Protein 7H6Z (pdb70)

B-factor: mean 25.73, std 10.42, range [8.89, 82.11]

GO terms:
  GO:0035617 stress granule disassembly (P, IDA)
  GO:0039690 positive stranded viral RNA replication (P, IDA)
  GO:0047407 ADP-ribosyl-[dinitrogen reductase] hydrolase activity (F, IDA)
  GO:0047407 ADP-ribosyl-[dinitrogen reductase] hydrolase activity (F, IMP)
  GO:0039523 symbiont-mediated suppression of host mRNA transcription via inhibition of RNA polymerase II activity (P, IDA)
  GO:0039562 symbiont-mediated suppression of host JAK-STAT cascade via inhibition of STAT activity (P, IDA)
  GO:0017111 ribonucleoside triphosphate phosphatase activity (F, IDA)
  GO:0008234 cysteine-type peptidase activity (F, IMP)
  GO:0017111 ribonucleoside triphosphate phosphatase activity (F, IMP)
  GO:0032574 5'-3' RNA helicase activity (F, IDA)
  GO:0051493 regulation of cytoskeleton organization (P, IDA)
  GO:0016887 ATP hydrolysis activity (F, EXP)
  GO:0017111 ribonucleoside triphosphate phosphatase activity (F, EXP)
  GO:0140818 mRNA 5'-triphosphate monophosphatase activity (F, EXP)

Nearest PDB structures (foldseek):
  7h6j-assembly2_B  TM=1.006E+00  e=1.481E-34  Chikungunya virus
  6w91-assembly2_B  TM=9.992E-01  e=1.764E-31  Chikungunya virus
  6r0g-assembly1_A  TM=9.835E-01  e=1.400E-26  Getah virus
  4gua-assembly3_C  TM=9.793E-01  e=3.120E-23  Sindbis virus
  5iq5-assembly1_A  TM=9.489E-01  e=9.359E-21  Mayaro virus (strain Brazil)

Secondary structure (DSSP, 8-state):
--SS--EEEEES-GGG--SS-EEEE--TT----STHHHHHHHH-GGGGTT----TT-EEEEEETTEEEEEE----TTTS-HHHHHHHHHHHHHHHHHHHHHHT-SEEEEE-TTSSTTSTTS--HHHHHHHHHHHHTT--SEEEEEE--HHHHHHHHHHHHHH-/--SS--EEEEES-GGG--SS-EEEE--TT----STHHHHHHHH-GGGGTT----TT-EEEEEETTEEEEEE----TTTS-HHHHHHHHHHHHHHHHHHHHHHT-SEEEEE-TTSSTTSTTS--HHHHHHHHHHHHTT--SEEEEEES-HHHHHHHHHHHHTT-/--SS--EEEEES-GGG--SS-EEEE--TT----STHHHHHHHH-GGGGTT----TT-EEEEEETTEEEEEE----TTTS-HHHHHHHHHHHHHHHHHHHHHHT-SEEEE--TTSSTTSTTS--HHHHHHHHHHHHTT--SEEEEEES-HHHHHHHHHHHHTT-/--EEEEES-GGG--SS-EEEE--TT----STHHHHHHHH-GGGGTT----TT-EEEEEETTEEEEEE----TTTS-HHHHHHHHHHHHHHHHHHHHHHT-SEEEEE-TTSSTTSTTS--HHHHHHHHHHHHTTS-SEEEEEES-HHHHHHHHHHHHTT-

Organism: Chikungunya virus (strain S27-African prototype) (NCBI:txid371094)

Structure (mmCIF, N/CA/C/O backbone):
data_7H6Z
#
_entry.id   7H6Z
#
_cell.length_a   87.467
_cell.length_b   87.467
_cell.length_c   85.681
_cell.angle_alpha   90.00
_cell.angle_beta   90.00
_cell.angle_gamma   120.00
#
_symmetry.space_group_name_H-M   'P 31'
#
loop_
_entity.id
_entity.type
_entity.pdbx_description
1 polymer 'Non-structural protein 3'
2 non-polymer 'DIMETHYL SULFOXIDE'
3 non-polymer 2-AMINO-2-HYDROXYMETHYL-PROPANE-1,3-DIOL
4 non-polymer 'CHLORIDE ION'
5 non-polymer {(1R,2R)-2-[(Z)-(3-methyl-1,2,4-thiadiazol-5(2H)-ylidene)amino]cyclopentyl}methanol
6 water water
#
loop_
_atom_site.group_PDB
_atom_site.id
_atom_site.type_symbol
_atom_site.label_atom_id
_atom_site.label_alt_id
_atom_site.label_comp_id
_atom_site.label_asym_id
_atom_site.label_entity_id
_atom_site.label_seq_id
_atom_site.pdbx_PDB_ins_code
_atom_site.Cartn_x
_atom_site.Cartn_y
_atom_site.Cartn_z
_atom_site.occupancy
_atom_site.B_iso_or_equiv
_atom_site.auth_seq_id
_atom_site.auth_comp_id
_atom_site.auth_asym_id
_atom_site.auth_atom_id
_atom_site.pdbx_PDB_model_num
ATOM 1 N N . GLY A 1 1 ? 5.003 8.735 -13.276 1.00 32.48 -2 GLY A N 1
ATOM 2 C CA . GLY A 1 1 ? 5.941 7.713 -12.694 1.00 33.40 -2 GLY A CA 1
ATOM 3 C C . GLY A 1 1 ? 7.392 8.112 -12.908 1.00 32.69 -2 GLY A C 1
ATOM 4 O O . GLY A 1 1 ? 7.649 8.899 -13.829 1.00 33.21 -2 GLY A O 1
ATOM 5 N N . ALA A 1 2 ? 8.329 7.540 -12.153 1.00 29.17 -1 ALA A N 1
ATOM 6 C CA . ALA A 1 2 ? 9.770 7.728 -12.392 1.00 25.81 -1 ALA A CA 1
ATOM 7 C C . ALA A 1 2 ? 10.204 7.012 -13.666 1.00 29.68 -1 ALA A C 1
ATOM 8 O O . ALA A 1 2 ? 9.582 5.975 -13.998 1.00 30.86 -1 ALA A O 1
ATOM 10 N N . MET A 1 3 ? 11.214 7.495 -14.402 1.00 29.88 0 MET A N 1
ATOM 11 C CA . MET A 1 3 ? 11.590 6.813 -15.682 1.00 31.47 0 MET A CA 1
ATOM 12 C C . MET A 1 3 ? 12.154 5.395 -15.427 1.00 26.80 0 MET A C 1
ATOM 13 O O . MET A 1 3 ? 11.940 4.446 -16.269 1.00 24.09 0 MET A O 1
ATOM 18 N N . ALA A 1 4 ? 12.838 5.197 -14.312 1.00 21.99 1 ALA A N 1
ATOM 19 C CA . ALA A 1 4 ? 13.429 3.890 -13.949 1.00 21.28 1 ALA A CA 1
ATOM 20 C C . ALA A 1 4 ? 13.295 3.738 -12.441 1.00 21.06 1 ALA A C 1
ATOM 21 O O . ALA A 1 4 ? 14.230 4.040 -11.679 1.00 21.22 1 ALA A O 1
ATOM 23 N N . PRO A 1 5 ? 12.067 3.417 -11.976 1.00 19.53 2 PRO A N 1
ATOM 24 C CA . PRO A 1 5 ? 11.797 3.461 -10.534 1.00 20.24 2 PRO A CA 1
ATOM 25 C C . PRO A 1 5 ? 12.876 2.741 -9.710 1.00 22.46 2 PRO A C 1
ATOM 26 O O . PRO A 1 5 ? 13.223 1.580 -10.038 1.00 23.66 2 PRO A O 1
ATOM 30 N N . SER A 1 6 ? 13.372 3.367 -8.645 1.00 21.43 3 SER A N 1
ATOM 31 C CA . SER A 1 6 ? 14.520 2.896 -7.848 1.00 20.55 3 SER A CA 1
ATOM 32 C C . SER A 1 6 ? 14.174 2.914 -6.354 1.00 18.54 3 SER A C 1
ATOM 33 O O . SER A 1 6 ? 13.196 3.596 -5.930 1.00 18.12 3 SER A O 1
ATOM 36 N N . TYR A 1 7 ? 14.976 2.214 -5.575 1.00 18.85 4 TYR A N 1
ATOM 37 C CA . TYR A 1 7 ? 15.114 2.354 -4.116 1.00 18.02 4 TYR A CA 1
ATOM 38 C C . TYR A 1 7 ? 16.481 2.911 -3.783 1.00 19.28 4 TYR A C 1
ATOM 39 O O . TYR A 1 7 ? 17.510 2.447 -4.322 1.00 18.69 4 TYR A O 1
ATOM 48 N N . ARG A 1 8 ? 16.548 3.830 -2.843 1.00 17.63 5 ARG A N 1
ATOM 49 C CA . ARG A 1 8 ? 17.797 4.358 -2.294 1.00 17.02 5 ARG A CA 1
ATOM 50 C C . ARG A 1 8 ? 17.631 4.499 -0.797 1.00 18.69 5 ARG A C 1
ATOM 51 O O . ARG A 1 8 ? 16.484 4.548 -0.333 1.00 17.38 5 ARG A O 1
ATOM 59 N N . VAL A 1 9 ? 18.739 4.640 -0.091 1.00 17.58 6 VAL A N 1
ATOM 60 C CA . VAL A 1 9 ? 18.744 4.863 1.365 1.00 16.81 6 VAL A CA 1
ATOM 61 C C . VAL A 1 9 ? 19.678 6.019 1.680 1.00 17.19 6 VAL A C 1
ATOM 62 O O . VAL A 1 9 ? 20.785 6.100 1.093 1.00 19.42 6 VAL A O 1
ATOM 66 N N . LYS A 1 10 ? 19.249 6.923 2.559 1.00 17.63 7 LYS A N 1
ATOM 67 C CA . LYS A 1 10 ? 20.094 8.017 3.081 1.00 17.24 7 LYS A CA 1
ATOM 68 C C . LYS A 1 10 ? 20.049 8.043 4.603 1.00 17.79 7 LYS A C 1
ATOM 69 O O . LYS A 1 10 ? 18.967 7.771 5.192 1.00 18.11 7 LYS A O 1
ATOM 75 N N . ARG A 1 11 ? 21.149 8.404 5.233 1.00 17.41 8 ARG A N 1
ATOM 76 C CA . ARG A 1 11 ? 21.272 8.539 6.686 1.00 18.34 8 ARG A CA 1
ATOM 77 C C . ARG A 1 11 ? 21.281 10.032 6.997 1.00 19.77 8 ARG A C 1
ATOM 78 O O . ARG A 1 11 ? 22.314 10.715 6.990 1.00 19.81 8 ARG A O 1
ATOM 86 N N . MET A 1 12 ? 20.109 10.534 7.328 1.00 18.10 9 MET A N 1
ATOM 87 C CA . MET A 1 12 ? 19.895 11.967 7.642 1.00 18.06 9 MET A CA 1
ATOM 88 C C . MET A 1 12 ? 18.449 12.142 8.123 1.00 16.39 9 MET A C 1
ATOM 89 O O . MET A 1 12 ? 17.627 11.194 7.955 1.00 17.23 9 MET A O 1
ATOM 94 N N . ASP A 1 13 ? 18.156 13.341 8.589 1.00 17.45 10 ASP A N 1
ATOM 95 C CA . ASP A 1 13 ? 16.797 13.756 9.009 1.00 17.62 10 ASP A CA 1
ATOM 96 C C . ASP A 1 13 ? 15.873 13.819 7.787 1.00 17.67 10 ASP A C 1
ATOM 97 O O . ASP A 1 13 ? 16.128 14.619 6.860 1.00 18.04 10 ASP A O 1
ATOM 102 N N . ILE A 1 14 ? 14.773 13.074 7.821 1.00 17.34 11 ILE A N 1
ATOM 103 C CA . ILE A 1 14 ? 13.728 13.017 6.749 1.00 17.02 11 ILE A CA 1
ATOM 104 C C . ILE A 1 14 ? 13.085 14.397 6.559 1.00 17.29 11 ILE A C 1
ATOM 105 O O . ILE A 1 14 ? 12.582 14.648 5.488 1.00 17.75 11 ILE A O 1
ATOM 110 N N . ALA A 1 15 ? 13.134 15.306 7.538 1.00 16.79 12 ALA A N 1
ATOM 111 C CA . ALA A 1 15 ? 12.649 16.698 7.374 1.00 18.09 12 ALA A CA 1
ATOM 112 C C . ALA A 1 15 ? 13.476 17.468 6.347 1.00 18.21 12 ALA A C 1
ATOM 113 O O . ALA A 1 15 ? 13.033 18.553 5.901 1.00 20.33 12 ALA A O 1
ATOM 115 N N . LYS A 1 16 ? 14.657 16.991 5.944 1.00 18.11 13 LYS A N 1
ATOM 116 C CA . LYS A 1 16 ? 15.536 17.603 4.918 1.00 18.29 13 LYS A CA 1
ATOM 117 C C . LYS A 1 16 ? 15.433 16.829 3.583 1.00 16.92 13 LYS A C 1
ATOM 118 O O . LYS A 1 16 ? 16.303 17.008 2.695 1.00 18.65 13 LYS A O 1
ATOM 124 N N . ASN A 1 17 ? 14.411 16.005 3.376 1.00 15.51 14 ASN A N 1
ATOM 125 C CA . ASN A 1 17 ? 14.328 15.147 2.173 1.00 15.48 14 ASN A CA 1
ATOM 126 C C . ASN A 1 17 ? 14.236 15.972 0.874 1.00 14.73 14 ASN A C 1
ATOM 127 O O . ASN A 1 17 ? 13.742 17.132 0.882 1.00 16.03 14 ASN A O 1
ATOM 132 N N . ASP A 1 18 ? 14.621 15.355 -0.236 1.00 14.74 15 ASP A N 1
ATOM 133 C CA . ASP A 1 18 ? 14.579 15.926 -1.601 1.00 15.01 15 ASP A CA 1
ATOM 134 C C . ASP A 1 18 ? 13.554 15.205 -2.470 1.00 16.10 15 ASP A C 1
ATOM 135 O O . ASP A 1 18 ? 13.739 15.129 -3.720 1.00 18.37 15 ASP A O 1
ATOM 140 N N . GLU A 1 19 ? 12.449 14.742 -1.880 1.00 14.96 16 GLU A N 1
ATOM 141 C CA . GLU A 1 19 ? 11.389 13.997 -2.584 1.00 14.70 16 GLU A CA 1
ATOM 142 C C . GLU A 1 19 ? 10.082 14.808 -2.667 1.00 14.57 16 GLU A C 1
ATOM 143 O O . GLU A 1 19 ? 9.953 15.863 -2.007 1.00 15.25 16 GLU A O 1
ATOM 149 N N . GLU A 1 20 ? 9.133 14.321 -3.450 1.00 14.69 17 GLU A N 1
ATOM 150 C CA . GLU A 1 20 ? 7.877 15.091 -3.716 1.00 15.25 17 GLU A CA 1
ATOM 151 C C . GLU A 1 20 ? 6.849 14.961 -2.599 1.00 15.97 17 GLU A C 1
ATOM 152 O O . GLU A 1 20 ? 5.847 15.696 -2.619 1.00 16.51 17 GLU A O 1
ATOM 158 N N . CYS A 1 21 ? 7.034 14.019 -1.675 1.00 15.26 18 CYS A N 1
ATOM 159 C CA . CYS A 1 21 ? 6.169 13.880 -0.496 1.00 14.30 18 CYS A CA 1
ATOM 160 C C . CYS A 1 21 ? 6.927 13.088 0.575 1.00 13.34 18 CYS A C 1
ATOM 161 O O . CYS A 1 21 ? 7.971 12.495 0.277 1.00 13.79 18 CYS A O 1
ATOM 164 N N . VAL A 1 22 ? 6.392 13.127 1.768 1.00 13.26 19 VAL A N 1
ATOM 165 C CA . VAL A 1 22 ? 6.988 12.462 2.956 1.00 13.69 19 VAL A CA 1
ATOM 166 C C . VAL A 1 22 ? 5.975 11.566 3.626 1.00 14.44 19 VAL A C 1
ATOM 167 O O . VAL A 1 22 ? 4.808 11.894 3.705 1.00 14.45 19 VAL A O 1
ATOM 171 N N . VAL A 1 23 ? 6.449 10.462 4.193 1.00 14.54 20 VAL A N 1
ATOM 172 C CA . VAL A 1 23 ? 5.675 9.569 5.082 1.00 14.32 20 VAL A CA 1
ATOM 173 C C . VAL A 1 23 ? 6.132 9.848 6.502 1.00 14.17 20 VAL A C 1
ATOM 174 O O . VAL A 1 23 ? 7.341 9.771 6.824 1.00 14.93 20 VAL A O 1
ATOM 178 N N . ASN A 1 24 ? 5.179 10.219 7.335 1.00 13.92 21 ASN A N 1
ATOM 179 C CA . ASN A 1 24 ? 5.428 10.389 8.773 1.00 13.77 21 ASN A CA 1
ATOM 180 C C . ASN A 1 24 ? 5.193 9.071 9.489 1.00 14.40 21 ASN A C 1
ATOM 181 O O . ASN A 1 24 ? 4.218 8.380 9.201 1.00 15.03 21 ASN A O 1
ATOM 186 N N . ALA A 1 25 ? 6.074 8.701 10.388 1.00 14.23 22 ALA A N 1
ATOM 187 C CA . ALA A 1 25 ? 5.859 7.589 11.327 1.00 14.31 22 ALA A CA 1
ATOM 188 C C . ALA A 1 25 ? 4.987 8.108 12.478 1.00 13.68 22 ALA A C 1
ATOM 189 O O . ALA A 1 25 ? 5.558 8.550 13.521 1.00 16.13 22 ALA A O 1
ATOM 191 N N . ALA A 1 26 ? 3.698 8.210 12.252 1.00 14.20 23 ALA A N 1
ATOM 192 C CA . ALA A 1 26 ? 2.730 8.935 13.080 1.00 14.61 23 ALA A CA 1
ATOM 193 C C . ALA A 1 26 ? 2.253 8.073 14.252 1.00 15.43 23 ALA A C 1
ATOM 194 O O . ALA A 1 26 ? 2.333 6.819 14.264 1.00 14.90 23 ALA A O 1
ATOM 196 N N . ASN A 1 27 ? 1.682 8.791 15.225 1.00 15.94 24 ASN A N 1
ATOM 197 C CA . ASN A 1 27 ? 0.880 8.126 16.262 1.00 16.12 24 ASN A CA 1
ATOM 198 C C . ASN A 1 27 ? -0.577 8.188 15.876 1.00 16.65 24 ASN A C 1
ATOM 199 O O . ASN A 1 27 ? -0.980 9.025 15.025 1.00 16.62 24 ASN A O 1
ATOM 204 N N . PRO A 1 28 ? -1.459 7.351 16.453 1.00 16.00 25 PRO A N 1
ATOM 205 C CA . PRO A 1 28 ? -2.867 7.362 16.024 1.00 15.83 25 PRO A CA 1
ATOM 206 C C . PRO A 1 28 ? -3.668 8.644 16.342 1.00 15.32 25 PRO A C 1
ATOM 207 O O . PRO A 1 28 ? -4.729 8.824 15.798 1.00 18.14 25 PRO A O 1
ATOM 211 N N . ARG A 1 29 ? -3.127 9.488 17.216 1.00 17.73 26 ARG A N 1
ATOM 212 C CA . ARG A 1 29 ? -3.861 10.670 17.750 1.00 18.15 26 ARG A CA 1
ATOM 213 C C . ARG A 1 29 ? -3.479 11.957 17.052 1.00 19.03 26 ARG A C 1
ATOM 214 O O . ARG A 1 29 ? -4.057 12.988 17.382 1.00 20.33 26 ARG A O 1
ATOM 222 N N . GLY A 1 30 ? -2.555 11.925 16.087 1.00 18.55 27 GLY A N 1
ATOM 223 C CA . GLY A 1 30 ? -2.113 13.153 15.429 1.00 17.73 27 GLY A CA 1
ATOM 224 C C . GLY A 1 30 ? -1.387 14.069 16.364 1.00 18.10 27 GLY A C 1
ATOM 225 O O . GLY A 1 30 ? -1.406 15.283 16.118 1.00 19.27 27 GLY A O 1
ATOM 226 N N . LEU A 1 31 ? -0.718 13.537 17.395 1.00 17.96 28 LEU A N 1
ATOM 227 C CA . LEU A 1 31 ? 0.104 14.341 18.342 1.00 18.95 28 LEU A CA 1
ATOM 228 C C . LEU A 1 31 ? 1.510 14.534 17.819 1.00 18.40 28 LEU A C 1
ATOM 229 O O . LEU A 1 31 ? 1.994 13.739 16.995 1.00 17.28 28 LEU A O 1
ATOM 234 N N . PRO A 1 32 ? 2.219 15.603 18.247 1.00 19.19 29 PRO A N 1
ATOM 235 C CA . PRO A 1 32 ? 3.617 15.827 17.838 1.00 21.04 29 PRO A CA 1
ATOM 236 C C . PRO A 1 32 ? 4.555 14.657 18.055 1.00 23.42 29 PRO A C 1
ATOM 237 O O . PRO A 1 32 ? 5.445 14.494 17.224 1.00 27.96 29 PRO A O 1
ATOM 241 N N . GLY A 1 33 ? 4.421 13.887 19.126 1.00 25.05 30 GLY A N 1
ATOM 242 C CA . GLY A 1 33 ? 5.214 12.644 19.226 1.00 27.97 30 GLY A CA 1
ATOM 243 C C . GLY A 1 33 ? 6.692 12.848 19.502 1.00 28.74 30 GLY A C 1
ATOM 244 O O . GLY A 1 33 ? 7.061 13.931 20.003 1.00 30.76 30 GLY A O 1
ATOM 245 N N . ASP A 1 34 ? 7.491 11.841 19.128 0.63 30.46 31 ASP A N 1
ATOM 246 C CA . ASP A 1 34 ? 8.956 11.708 19.345 0.63 34.46 31 ASP A CA 1
ATOM 247 C C . ASP A 1 34 ? 9.628 11.326 18.020 0.63 30.70 31 ASP A C 1
ATOM 248 O O . ASP A 1 34 ? 8.907 10.909 17.084 0.63 29.88 31 ASP A O 1
ATOM 253 N N . GLY A 1 35 ? 10.956 11.430 17.931 1.00 29.63 32 GLY A N 1
ATOM 254 C CA . GLY A 1 35 ? 11.719 10.903 16.775 1.00 28.45 32 GLY A CA 1
ATOM 255 C C . GLY A 1 35 ? 11.271 11.489 15.438 1.00 25.21 32 GLY A C 1
ATOM 256 O O . GLY A 1 35 ? 11.128 12.705 15.383 1.00 27.86 32 GLY A O 1
ATOM 257 N N . VAL A 1 36 ? 11.098 10.666 14.400 1.00 24.21 33 VAL A N 1
ATOM 258 C CA . VAL A 1 36 ? 10.651 11.136 13.050 1.00 22.07 33 VAL A CA 1
ATOM 259 C C . VAL A 1 36 ? 9.410 12.031 13.220 1.00 20.92 33 VAL A C 1
ATOM 260 O O . VAL A 1 36 ? 9.351 13.124 12.591 1.00 19.89 33 VAL A O 1
ATOM 264 N N . CYS A 1 37 ? 8.415 11.633 14.004 1.00 18.92 34 CYS A N 1
ATOM 265 C CA . CYS A 1 37 ? 7.139 12.378 14.155 1.00 19.63 34 CYS A CA 1
ATOM 266 C C . CYS A 1 37 ? 7.384 13.819 14.640 1.00 21.79 34 CYS A C 1
ATOM 267 O O . CYS A 1 37 ? 6.751 14.738 14.135 1.00 20.05 34 CYS A O 1
ATOM 270 N N . LYS A 1 38 ? 8.285 13.968 15.620 0.63 23.04 35 LYS A N 1
ATOM 271 C CA . LYS A 1 38 ? 8.759 15.263 16.192 0.63 24.97 35 LYS A CA 1
ATOM 272 C C . LYS A 1 38 ? 9.337 16.148 15.078 0.63 21.87 35 LYS A C 1
ATOM 273 O O . LYS A 1 38 ? 8.957 17.349 14.981 0.63 21.62 35 LYS A O 1
ATOM 279 N N . ALA A 1 39 ? 10.201 15.556 14.256 1.00 20.43 36 ALA A N 1
ATOM 280 C CA . ALA A 1 39 ? 10.934 16.281 13.181 1.00 22.22 36 ALA A CA 1
ATOM 281 C C . ALA A 1 39 ? 9.903 16.766 12.154 1.00 18.75 36 ALA A C 1
ATOM 282 O O . ALA A 1 39 ? 9.962 17.904 11.597 1.00 18.98 36 ALA A O 1
ATOM 284 N N . VAL A 1 40 ? 8.930 15.909 11.851 1.00 19.06 37 VAL A N 1
ATOM 285 C CA . VAL A 1 40 ? 7.880 16.181 10.844 1.00 18.26 37 VAL A CA 1
ATOM 286 C C . VAL A 1 40 ? 6.976 17.281 11.402 1.00 17.79 37 VAL A C 1
ATOM 287 O O . VAL A 1 40 ? 6.597 18.159 10.672 1.00 17.01 37 VAL A O 1
ATOM 291 N N . TYR A 1 41 ? 6.675 17.260 12.707 1.00 18.42 38 TYR A N 1
ATOM 292 C CA . TYR A 1 41 ? 5.800 18.290 13.306 1.00 18.02 38 TYR A CA 1
ATOM 293 C C . TYR A 1 41 ? 6.515 19.656 13.241 1.00 18.62 38 TYR A C 1
ATOM 294 O O . TYR A 1 41 ? 5.813 20.641 12.963 1.00 22.20 38 TYR A O 1
ATOM 303 N N . LYS A 1 42 ? 7.821 19.687 13.483 1.00 18.66 39 LYS A N 1
ATOM 304 C CA . LYS A 1 42 ? 8.544 20.992 13.448 1.00 21.25 39 LYS A CA 1
ATOM 305 C C . LYS A 1 42 ? 8.564 21.544 12.008 1.00 20.89 39 LYS A C 1
ATOM 306 O O . LYS A 1 42 ? 8.458 22.794 11.779 1.00 22.74 39 LYS A O 1
ATOM 312 N N . LYS A 1 43 ? 8.712 20.670 11.016 1.00 17.37 40 LYS A N 1
ATOM 313 C CA . LYS A 1 43 ? 8.884 21.090 9.611 1.00 17.85 40 LYS A CA 1
ATOM 314 C C . LYS A 1 43 ? 7.553 21.377 8.915 1.00 17.58 40 LYS A C 1
ATOM 315 O O . LYS A 1 43 ? 7.485 22.338 8.119 1.00 17.45 40 LYS A O 1
ATOM 321 N N . TRP A 1 44 ? 6.518 20.612 9.192 1.00 17.32 41 TRP A N 1
ATOM 322 C CA . TRP A 1 44 ? 5.213 20.662 8.508 1.00 16.58 41 TRP A CA 1
ATOM 323 C C . TRP A 1 44 ? 4.077 20.689 9.530 1.00 17.12 41 TRP A C 1
ATOM 324 O O . TRP A 1 44 ? 3.160 19.844 9.477 1.00 16.61 41 TRP A O 1
ATOM 335 N N . PRO A 1 45 ? 4.063 21.596 10.529 1.00 17.36 42 PRO A N 1
ATOM 336 C CA . PRO A 1 45 ? 3.028 21.515 11.561 1.00 17.92 42 PRO A CA 1
ATOM 337 C C . PRO A 1 45 ? 1.591 21.629 11.052 1.00 17.01 42 PRO A C 1
ATOM 338 O O . PRO A 1 45 ? 0.695 21.001 11.610 1.00 18.44 42 PRO A O 1
ATOM 342 N N . GLU A 1 46 ? 1.372 22.342 9.954 1.00 18.44 43 GLU A N 1
ATOM 343 C CA . GLU A 1 46 ? 0.037 22.505 9.335 1.00 18.88 43 GLU A CA 1
ATOM 344 C C . GLU A 1 46 ? -0.542 21.143 8.913 1.00 18.74 43 GLU A C 1
ATOM 345 O O . GLU A 1 46 ? -1.758 20.989 8.777 1.00 20.01 43 GLU A O 1
ATOM 351 N N . SER A 1 47 ? 0.323 20.165 8.632 1.00 18.07 44 SER A N 1
ATOM 352 C CA . SER A 1 47 ? -0.136 18.835 8.186 1.00 16.55 44 SER A CA 1
ATOM 353 C C . SER A 1 47 ? -0.729 18.010 9.331 1.00 16.21 44 SER A C 1
ATOM 354 O O . SER A 1 47 ? -1.280 16.929 9.015 1.00 15.99 44 SER A O 1
ATOM 357 N N . PHE A 1 48 ? -0.734 18.529 10.558 1.00 16.32 45 PHE A N 1
ATOM 358 C CA . PHE A 1 48 ? -1.306 17.767 11.697 1.00 17.27 45 PHE A CA 1
ATOM 359 C C . PHE A 1 48 ? -2.757 18.194 11.962 1.00 19.85 45 PHE A C 1
ATOM 360 O O . PHE A 1 48 ? -3.377 17.622 12.889 1.00 23.92 45 PHE A O 1
ATOM 368 N N . LYS A 1 49 ? -3.323 19.030 11.125 1.00 20.94 46 LYS A N 1
ATOM 369 C CA . LYS A 1 49 ? -4.794 19.290 11.219 1.00 20.32 46 LYS A CA 1
ATOM 370 C C . LYS A 1 49 ? -5.602 18.063 10.841 1.00 20.41 46 LYS A C 1
ATOM 371 O O . LYS A 1 49 ? -5.568 17.661 9.678 1.00 20.83 46 LYS A O 1
ATOM 377 N N . ASN A 1 50 ? -6.335 17.456 11.781 1.00 21.81 47 ASN A N 1
ATOM 378 C CA . ASN A 1 50 ? -7.185 16.268 11.496 1.00 21.98 47 ASN A CA 1
ATOM 379 C C . ASN A 1 50 ? -6.367 15.120 10.870 1.00 19.30 47 ASN A C 1
ATOM 380 O O . ASN A 1 50 ? -6.832 14.463 9.936 1.00 22.02 47 ASN A O 1
ATOM 385 N N . SER A 1 51 ? -5.172 14.905 11.416 1.00 19.27 48 SER A N 1
ATOM 386 C CA . SER A 1 51 ? -4.306 13.783 10.975 1.00 17.22 48 SER A CA 1
ATOM 387 C C . SER A 1 51 ? -4.518 12.497 11.793 1.00 16.79 48 SER A C 1
ATOM 388 O O . SER A 1 51 ? -3.960 11.435 11.396 1.00 17.92 48 SER A O 1
ATOM 391 N N . ALA A 1 52 ? -5.248 12.502 12.888 1.00 17.13 49 ALA A N 1
ATOM 392 C CA . ALA A 1 52 ? -5.508 11.255 13.651 1.00 16.22 49 ALA A CA 1
ATOM 393 C C . ALA A 1 52 ? -6.128 10.192 12.759 1.00 17.91 49 ALA A C 1
ATOM 394 O O . ALA A 1 52 ? -6.992 10.522 11.943 1.00 19.73 49 ALA A O 1
ATOM 396 N N . THR A 1 53 ? -5.664 8.946 12.883 1.00 16.28 50 THR A N 1
ATOM 397 C CA . THR A 1 53 ? -6.107 7.800 12.056 1.00 17.30 50 THR A CA 1
ATOM 398 C C . THR A 1 53 ? -5.746 6.529 12.821 1.00 17.20 50 THR A C 1
ATOM 399 O O . THR A 1 53 ? -4.790 6.507 13.576 1.00 17.51 50 THR A O 1
ATOM 403 N N . PRO A 1 54 ? -6.457 5.435 12.617 1.00 16.92 51 PRO A N 1
ATOM 404 C CA . PRO A 1 54 ? -6.180 4.223 13.387 1.00 16.83 51 PRO A CA 1
ATOM 405 C C . PRO A 1 54 ? -4.889 3.522 13.002 1.00 17.63 51 PRO A C 1
ATOM 406 O O . PRO A 1 54 ? -4.275 3.711 11.899 1.00 16.26 51 PRO A O 1
ATOM 410 N N . VAL A 1 55 ? -4.493 2.594 13.854 1.00 16.53 52 VAL A N 1
ATOM 411 C CA . VAL A 1 55 ? -3.324 1.736 13.567 1.00 15.71 52 VAL A CA 1
ATOM 412 C C . VAL A 1 55 ? -3.582 1.003 12.275 1.00 16.00 52 VAL A C 1
ATOM 413 O O . VAL A 1 55 ? -4.710 0.531 12.025 1.00 16.96 52 VAL A O 1
ATOM 417 N N . GLY A 1 56 ? -2.529 0.869 11.446 1.00 14.68 53 GLY A N 1
ATOM 418 C CA . GLY A 1 56 ? -2.596 0.067 10.203 1.00 16.29 53 GLY A CA 1
ATOM 419 C C . GLY A 1 56 ? -3.116 0.881 9.033 1.00 16.99 53 GLY A C 1
ATOM 420 O O . GLY A 1 56 ? -3.442 0.263 7.993 1.00 17.34 53 GLY A O 1
ATOM 421 N N . THR A 1 57 ? -3.329 2.166 9.199 1.00 15.33 54 THR A N 1
ATOM 422 C CA . THR A 1 57 ? -3.830 3.104 8.179 1.00 16.26 54 THR A CA 1
ATOM 423 C C . THR A 1 57 ? -2.878 4.246 7.908 1.00 15.31 54 THR A C 1
ATOM 424 O O . THR A 1 57 ? -1.900 4.474 8.642 1.00 15.78 54 THR A O 1
ATOM 428 N N . ALA A 1 58 ? -3.145 4.943 6.796 1.00 15.52 55 ALA A N 1
ATOM 429 C CA . ALA A 1 58 ? -2.429 6.157 6.429 1.00 16.06 55 ALA A CA 1
ATOM 430 C C . ALA A 1 58 ? -3.425 7.242 6.057 1.00 17.94 55 ALA A C 1
ATOM 431 O O . ALA A 1 58 ? -4.483 6.939 5.412 1.00 21.02 55 ALA A O 1
ATOM 433 N N . LYS A 1 59 ? -3.138 8.437 6.462 1.00 15.89 56 LYS A N 1
ATOM 434 C CA . LYS A 1 59 ? -3.990 9.621 6.176 1.00 17.17 56 LYS A CA 1
ATOM 435 C C . LYS A 1 59 ? -3.103 10.756 5.685 1.00 15.74 56 LYS A C 1
ATOM 436 O O . LYS A 1 59 ? -2.164 11.155 6.383 1.00 16.41 56 LYS A O 1
ATOM 442 N N . THR A 1 60 ? -3.371 11.287 4.483 1.00 16.25 57 THR A N 1
ATOM 443 C CA . THR A 1 60 ? -2.580 12.368 3.881 1.00 15.75 57 THR A CA 1
ATOM 444 C C . THR A 1 60 ? -3.207 13.727 4.219 1.00 16.59 57 THR A C 1
ATOM 445 O O . THR A 1 60 ? -4.437 13.890 4.059 1.00 17.62 57 THR A O 1
ATOM 449 N N . VAL A 1 61 ? -2.383 14.631 4.676 1.00 15.08 58 VAL A N 1
ATOM 450 C CA . VAL A 1 61 ? -2.738 16.060 4.873 1.00 16.61 58 VAL A CA 1
ATOM 451 C C . VAL A 1 61 ? -1.689 16.919 4.201 1.00 16.61 58 VAL A C 1
ATOM 452 O O . VAL A 1 61 ? -0.497 16.736 4.370 1.00 16.16 58 VAL A O 1
ATOM 456 N N A MET A 1 62 ? -2.140 17.882 3.395 0.25 16.97 59 MET A N 1
ATOM 457 N N B MET A 1 62 ? -2.160 17.908 3.453 0.25 16.66 59 MET A N 1
ATOM 458 C CA A MET A 1 62 ? -1.267 18.804 2.624 0.25 17.80 59 MET A CA 1
ATOM 459 C CA B MET A 1 62 ? -1.292 18.858 2.730 0.25 16.99 59 MET A CA 1
ATOM 460 C C A MET A 1 62 ? -0.727 19.908 3.540 0.25 17.45 59 MET A C 1
ATOM 461 C C B MET A 1 62 ? -0.662 19.845 3.717 0.25 16.91 59 MET A C 1
ATOM 462 O O A MET A 1 62 ? -1.564 20.517 4.261 0.25 18.96 59 MET A O 1
ATOM 463 O O B MET A 1 62 ? -1.310 20.269 4.716 0.25 17.27 59 MET A O 1
ATOM 472 N N . CYS A 1 63 ? 0.575 20.215 3.452 1.00 16.58 60 CYS A N 1
ATOM 473 C CA . CYS A 1 63 ? 1.209 21.405 4.040 1.00 16.74 60 CYS A CA 1
ATOM 474 C C . CYS A 1 63 ? 1.522 22.305 2.861 1.00 17.25 60 CYS A C 1
ATOM 475 O O . CYS A 1 63 ? 2.479 22.002 2.106 1.00 16.65 60 CYS A O 1
ATOM 478 N N . GLY A 1 64 ? 0.701 23.330 2.618 1.00 19.08 61 GLY A N 1
ATOM 479 C CA . GLY A 1 64 ? 0.774 24.004 1.315 1.00 19.32 61 GLY A CA 1
ATOM 480 C C . GLY A 1 64 ? 0.346 23.092 0.235 1.00 17.03 61 GLY A C 1
ATOM 481 O O . GLY A 1 64 ? -0.817 22.578 0.260 1.00 20.16 61 GLY A O 1
ATOM 482 N N . THR A 1 65 ? 1.208 22.741 -0.726 1.00 16.40 62 THR A N 1
ATOM 483 C CA . THR A 1 65 ? 0.958 21.729 -1.752 1.00 16.39 62 THR A CA 1
ATOM 484 C C . THR A 1 65 ? 1.812 20.464 -1.494 1.00 17.24 62 THR A C 1
ATOM 485 O O . THR A 1 65 ? 1.776 19.582 -2.339 1.00 18.95 62 THR A O 1
ATOM 489 N N . TYR A 1 66 ? 2.548 20.454 -0.402 1.00 16.04 63 TYR A N 1
ATOM 490 C CA . TYR A 1 66 ? 3.490 19.322 -0.110 1.00 14.12 63 TYR A CA 1
ATOM 491 C C . TYR A 1 66 ? 2.767 18.255 0.721 1.00 14.06 63 TYR A C 1
ATOM 492 O O . TYR A 1 66 ? 2.300 18.557 1.853 1.00 13.96 63 TYR A O 1
ATOM 501 N N . PRO A 1 67 ? 2.552 17.027 0.183 1.00 13.29 64 PRO A N 1
ATOM 502 C CA . PRO A 1 67 ? 1.784 16.001 0.913 1.00 13.65 64 PRO A CA 1
ATOM 503 C C . PRO A 1 67 ? 2.566 15.288 2.025 1.00 13.50 64 PRO A C 1
ATOM 504 O O . PRO A 1 67 ? 3.732 14.914 1.829 1.00 13.87 64 PRO A O 1
ATOM 508 N N . VAL A 1 68 ? 1.958 15.254 3.205 1.00 13.63 65 VAL A N 1
ATOM 509 C CA . VAL A 1 68 ? 2.474 14.506 4.370 1.00 14.05 65 VAL A CA 1
ATOM 510 C C . VAL A 1 68 ? 1.549 13.320 4.575 1.00 13.49 65 VAL A C 1
ATOM 511 O O . VAL A 1 68 ? 0.354 13.487 4.910 1.00 14.16 65 VAL A O 1
ATOM 515 N N . ILE A 1 69 ? 2.047 12.097 4.395 1.00 14.22 66 ILE A N 1
ATOM 516 C CA . ILE A 1 69 ? 1.272 10.853 4.501 1.00 13.45 66 ILE A CA 1
ATOM 517 C C . ILE A 1 69 ? 1.528 10.334 5.932 1.00 13.09 66 ILE A C 1
ATOM 518 O O . ILE A 1 69 ? 2.627 9.850 6.204 1.00 14.22 66 ILE A O 1
ATOM 523 N N . HIS A 1 70 ? 0.563 10.488 6.811 1.00 13.15 67 HIS A N 1
ATOM 524 C CA . HIS A 1 70 ? 0.697 10.024 8.211 1.00 13.28 67 HIS A CA 1
ATOM 525 C C . HIS A 1 70 ? 0.397 8.548 8.291 1.00 13.58 67 HIS A C 1
ATOM 526 O O . HIS A 1 70 ? -0.794 8.173 8.154 1.00 15.13 67 HIS A O 1
ATOM 533 N N . ALA A 1 71 ? 1.399 7.680 8.457 1.00 12.86 68 ALA A N 1
ATOM 534 C CA . ALA A 1 71 ? 1.268 6.212 8.484 1.00 13.30 68 ALA A CA 1
ATOM 535 C C . ALA A 1 71 ? 1.464 5.707 9.916 1.00 13.37 68 ALA A C 1
ATOM 536 O O . ALA A 1 71 ? 2.486 6.030 10.526 1.00 14.58 68 ALA A O 1
ATOM 538 N N . VAL A 1 72 ? 0.445 5.025 10.414 1.00 15.05 69 VAL A N 1
ATOM 539 C CA . VAL A 1 72 ? 0.444 4.599 11.840 1.00 13.05 69 VAL A CA 1
ATOM 540 C C . VAL A 1 72 ? 0.788 3.117 11.977 1.00 14.49 69 VAL A C 1
ATOM 541 O O . VAL A 1 72 ? -0.042 2.232 11.702 1.00 15.68 69 VAL A O 1
ATOM 545 N N . GLY A 1 73 ? 2.044 2.842 12.278 1.00 16.18 70 GLY A N 1
ATOM 546 C CA . GLY A 1 73 ? 2.489 1.489 12.570 1.00 17.79 70 GLY A CA 1
ATOM 547 C C . GLY A 1 73 ? 2.096 1.090 13.986 1.00 18.69 70 GLY A C 1
ATOM 548 O O . GLY A 1 73 ? 1.804 1.943 14.828 1.00 20.05 70 GLY A O 1
ATOM 549 N N . PRO A 1 74 ? 1.983 -0.206 14.241 1.00 16.91 71 PRO A N 1
ATOM 550 C CA . PRO A 1 74 ? 1.677 -0.708 15.586 1.00 18.38 71 PRO A CA 1
ATOM 551 C C . PRO A 1 74 ? 2.825 -0.487 16.572 1.00 20.05 71 PRO A C 1
ATOM 552 O O . PRO A 1 74 ? 4.027 -0.636 16.254 1.00 19.02 71 PRO A O 1
ATOM 556 N N . ASN A 1 75 ? 2.423 -0.290 17.836 1.00 19.11 72 ASN A N 1
ATOM 557 C CA . ASN A 1 75 ? 3.396 -0.281 18.960 1.00 19.34 72 ASN A CA 1
ATOM 558 C C . ASN A 1 75 ? 3.527 -1.718 19.461 1.00 19.61 72 ASN A C 1
ATOM 559 O O . ASN A 1 75 ? 2.551 -2.258 20.021 1.00 19.96 72 ASN A O 1
ATOM 564 N N . PHE A 1 76 ? 4.635 -2.379 19.196 1.00 18.71 73 PHE A N 1
ATOM 565 C CA . PHE A 1 76 ? 4.859 -3.806 19.567 1.00 20.87 73 PHE A CA 1
ATOM 566 C C . PHE A 1 76 ? 4.876 -3.999 21.100 1.00 22.96 73 PHE A C 1
ATOM 567 O O . PHE A 1 76 ? 4.900 -5.155 21.479 1.00 26.45 73 PHE A O 1
ATOM 575 N N . SER A 1 77 ? 4.880 -2.938 21.871 1.00 22.27 74 SER A N 1
ATOM 576 C CA . SER A 1 77 ? 4.661 -3.084 23.345 1.00 23.55 74 SER A CA 1
ATOM 577 C C . SER A 1 77 ? 3.244 -3.586 23.618 1.00 26.91 74 SER A C 1
ATOM 578 O O . SER A 1 77 ? 3.022 -4.293 24.633 1.00 26.16 74 SER A O 1
ATOM 581 N N . ASN A 1 78 ? 2.279 -3.239 22.777 1.00 23.04 75 ASN A N 1
ATOM 582 C CA . ASN A 1 78 ? 0.833 -3.480 23.032 1.00 21.91 75 ASN A CA 1
ATOM 583 C C . ASN A 1 78 ? 0.238 -4.597 22.212 1.00 24.39 75 ASN A C 1
ATOM 584 O O . ASN A 1 78 ? -0.717 -5.229 22.650 1.00 26.58 75 ASN A O 1
ATOM 589 N N . TYR A 1 79 ? 0.770 -4.811 21.006 0.50 23.23 76 TYR A N 1
ATOM 590 C CA . TYR A 1 79 ? 0.314 -5.838 20.042 0.50 22.19 76 TYR A CA 1
ATOM 591 C C . TYR A 1 79 ? 1.105 -7.127 20.289 0.50 23.19 76 TYR A C 1
ATOM 592 O O . TYR A 1 79 ? 2.291 -7.036 20.661 0.50 24.97 76 TYR A O 1
ATOM 601 N N . THR A 1 80 ? 0.476 -8.276 20.045 1.00 24.62 77 THR A N 1
ATOM 602 C CA . THR A 1 80 ? 1.194 -9.565 19.935 1.00 24.35 77 THR A CA 1
ATOM 603 C C . THR A 1 80 ? 2.086 -9.517 18.684 1.00 27.34 77 THR A C 1
ATOM 604 O O . THR A 1 80 ? 1.783 -8.704 17.737 1.00 23.96 77 THR A O 1
ATOM 608 N N . GLU A 1 81 ? 3.131 -10.334 18.595 1.00 25.45 78 GLU A N 1
ATOM 609 C CA . GLU A 1 81 ? 3.979 -10.391 17.354 1.00 22.60 78 GLU A CA 1
ATOM 610 C C . GLU A 1 81 ? 3.118 -10.633 16.124 1.00 24.84 78 GLU A C 1
ATOM 611 O O . GLU A 1 81 ? 3.294 -9.966 15.071 1.00 24.43 78 GLU A O 1
ATOM 617 N N . SER A 1 82 ? 2.150 -11.519 16.193 1.00 23.57 79 SER A N 1
ATOM 618 C CA . SER A 1 82 ? 1.282 -11.891 15.074 1.00 24.56 79 SER A CA 1
ATOM 619 C C . SER A 1 82 ? 0.449 -10.674 14.655 1.00 23.46 79 SER A C 1
ATOM 620 O O . SER A 1 82 ? 0.429 -10.360 13.483 1.00 24.42 79 SER A O 1
ATOM 623 N N . GLU A 1 83 ? -0.280 -10.064 15.583 1.00 22.46 80 GLU A N 1
ATOM 624 C CA . GLU A 1 83 ? -1.219 -8.996 15.228 1.00 23.23 80 GLU A CA 1
ATOM 625 C C . GLU A 1 83 ? -0.403 -7.759 14.821 1.00 23.15 80 GLU A C 1
ATOM 626 O O . GLU A 1 83 ? -0.795 -7.065 13.868 1.00 20.65 80 GLU A O 1
ATOM 632 N N . GLY A 1 84 ? 0.714 -7.505 15.478 1.00 20.22 81 GLY A N 1
ATOM 633 C CA . GLY A 1 84 ? 1.572 -6.362 15.104 1.00 20.52 81 GLY A CA 1
ATOM 634 C C . GLY A 1 84 ? 2.110 -6.552 13.706 1.00 21.39 81 GLY A C 1
ATOM 635 O O . GLY A 1 84 ? 2.135 -5.570 12.893 1.00 19.27 81 GLY A O 1
ATOM 636 N N . ASP A 1 85 ? 2.573 -7.746 13.380 1.00 19.16 82 ASP A N 1
ATOM 637 C CA . ASP A 1 85 ? 3.092 -7.981 12.014 1.00 19.10 82 ASP A CA 1
ATOM 638 C C . ASP A 1 85 ? 1.994 -7.677 10.997 1.00 21.21 82 ASP A C 1
ATOM 639 O O . ASP A 1 85 ? 2.315 -7.030 9.954 1.00 19.75 82 ASP A O 1
ATOM 644 N N . ARG A 1 86 ? 0.721 -8.061 11.209 1.00 19.83 83 ARG A N 1
ATOM 645 C CA . ARG A 1 86 ? -0.376 -7.816 10.269 1.00 21.07 83 ARG A CA 1
ATOM 646 C C . ARG A 1 86 ? -0.601 -6.308 10.128 1.00 18.65 83 ARG A C 1
ATOM 647 O O . ARG A 1 86 ? -0.787 -5.825 9.011 1.00 18.02 83 ARG A O 1
ATOM 655 N N . GLU A 1 87 ? -0.600 -5.582 11.230 1.00 18.44 84 GLU A N 1
ATOM 656 C CA . GLU A 1 87 ? -0.898 -4.129 11.198 1.00 17.54 84 GLU A CA 1
ATOM 657 C C . GLU A 1 87 ? 0.253 -3.393 10.529 1.00 17.89 84 GLU A C 1
ATOM 658 O O . GLU A 1 87 ? 0.013 -2.372 9.853 1.00 17.11 84 GLU A O 1
ATOM 664 N N . LEU A 1 88 ? 1.488 -3.846 10.679 1.00 17.06 85 LEU A N 1
ATOM 665 C CA . LEU A 1 88 ? 2.671 -3.153 10.104 1.00 16.13 85 LEU A CA 1
ATOM 666 C C . LEU A 1 88 ? 2.639 -3.349 8.576 1.00 16.18 85 LEU A C 1
ATOM 667 O O . LEU A 1 88 ? 2.786 -2.340 7.828 1.00 16.54 85 LEU A O 1
ATOM 672 N N . ALA A 1 89 ? 2.313 -4.544 8.113 1.00 16.48 86 ALA A N 1
ATOM 673 C CA . ALA A 1 89 ? 2.120 -4.803 6.673 1.00 17.02 86 ALA A CA 1
ATOM 674 C C . ALA A 1 89 ? 1.015 -3.914 6.129 1.00 16.46 86 ALA A C 1
ATOM 675 O O . ALA A 1 89 ? 1.157 -3.318 5.023 1.00 17.16 86 ALA A O 1
ATOM 677 N N . ALA A 1 90 ? -0.120 -3.806 6.844 1.00 16.64 87 ALA A N 1
ATOM 678 C CA . ALA A 1 90 ? -1.290 -3.031 6.407 1.00 16.77 87 ALA A CA 1
ATOM 679 C C . ALA A 1 90 ? -0.924 -1.529 6.297 1.00 15.15 87 ALA A C 1
ATOM 680 O O . ALA A 1 90 ? -1.326 -0.892 5.310 1.00 15.99 87 ALA A O 1
ATOM 682 N N . ALA A 1 91 ? -0.185 -0.966 7.264 1.00 14.76 88 ALA A N 1
ATOM 683 C CA . ALA A 1 91 ? 0.161 0.472 7.192 1.00 15.55 88 ALA A CA 1
ATOM 684 C C . ALA A 1 91 ? 0.907 0.700 5.877 1.00 13.85 88 ALA A C 1
ATOM 685 O O . ALA A 1 91 ? 0.655 1.726 5.204 1.00 15.22 88 ALA A O 1
ATOM 687 N N . TYR A 1 92 ? 1.885 -0.146 5.537 1.00 14.59 89 TYR A N 1
ATOM 688 C CA . TYR A 1 92 ? 2.659 0.085 4.295 1.00 13.93 89 TYR A CA 1
ATOM 689 C C . TYR A 1 92 ? 1.775 -0.077 3.062 1.00 14.01 89 TYR A C 1
ATOM 690 O O . TYR A 1 92 ? 1.938 0.715 2.073 1.00 13.87 89 TYR A O 1
ATOM 699 N N . ARG A 1 93 ? 0.821 -1.023 3.052 1.00 15.16 90 ARG A N 1
ATOM 700 C CA . ARG A 1 93 ? -0.129 -1.135 1.906 1.00 15.40 90 ARG A CA 1
ATOM 701 C C . ARG A 1 93 ? -0.902 0.177 1.736 1.00 16.08 90 ARG A C 1
ATOM 702 O O . ARG A 1 93 ? -1.140 0.618 0.621 1.00 16.95 90 ARG A O 1
ATOM 710 N N . GLU A 1 94 ? -1.366 0.808 2.819 1.00 15.05 91 GLU A N 1
ATOM 711 C CA . GLU A 1 94 ? -2.098 2.085 2.737 1.00 16.55 91 GLU A CA 1
ATOM 712 C C . GLU A 1 94 ? -1.152 3.182 2.268 1.00 15.18 91 GLU A C 1
ATOM 713 O O . GLU A 1 94 ? -1.598 4.076 1.484 1.00 15.18 91 GLU A O 1
ATOM 719 N N . VAL A 1 95 ? 0.143 3.204 2.623 1.00 14.00 92 VAL A N 1
ATOM 720 C CA . VAL A 1 95 ? 1.097 4.179 2.072 1.00 14.76 92 VAL A CA 1
ATOM 721 C C . VAL A 1 95 ? 1.150 4.018 0.553 1.00 15.74 92 VAL A C 1
ATOM 722 O O . VAL A 1 95 ? 1.118 5.049 -0.153 1.00 14.96 92 VAL A O 1
ATOM 726 N N . ALA A 1 96 ? 1.251 2.800 0.055 1.00 14.67 93 ALA A N 1
ATOM 727 C CA . ALA A 1 96 ? 1.377 2.614 -1.409 1.00 15.77 93 ALA A CA 1
ATOM 728 C C . ALA A 1 96 ? 0.130 3.137 -2.124 1.00 15.97 93 ALA A C 1
ATOM 729 O O . ALA A 1 96 ? 0.286 3.789 -3.190 1.00 15.65 93 ALA A O 1
ATOM 731 N N . LYS A 1 97 ? -1.052 2.970 -1.555 1.00 15.08 94 LYS A N 1
ATOM 732 C CA . LYS A 1 97 ? -2.326 3.511 -2.107 1.00 16.19 94 LYS A CA 1
ATOM 733 C C . LYS A 1 97 ? -2.236 5.036 -2.185 1.00 15.66 94 LYS A C 1
ATOM 734 O O . LYS A 1 97 ? -2.527 5.635 -3.228 1.00 16.89 94 LYS A O 1
ATOM 740 N N . GLU A 1 98 ? -1.807 5.693 -1.103 1.00 14.65 95 GLU A N 1
ATOM 741 C CA . GLU A 1 98 ? -1.735 7.164 -1.089 1.00 15.52 95 GLU A CA 1
ATOM 742 C C . GLU A 1 98 ? -0.699 7.666 -2.078 1.00 14.59 95 GLU A C 1
ATOM 743 O O . GLU A 1 98 ? -0.969 8.648 -2.747 1.00 15.82 95 GLU A O 1
ATOM 749 N N . VAL A 1 99 ? 0.503 7.092 -2.098 1.00 15.28 96 VAL A N 1
ATOM 750 C CA . VAL A 1 99 ? 1.567 7.493 -3.042 1.00 15.31 96 VAL A CA 1
ATOM 751 C C . VAL A 1 99 ? 0.990 7.400 -4.474 1.00 14.71 96 VAL A C 1
ATOM 752 O O . VAL A 1 99 ? 1.190 8.366 -5.273 1.00 15.77 96 VAL A O 1
ATOM 756 N N . THR A 1 100 ? 0.287 6.313 -4.778 1.00 15.06 97 THR A N 1
ATOM 757 C CA . THR A 1 100 ? -0.304 6.158 -6.141 1.00 16.98 97 THR A CA 1
ATOM 758 C C . THR A 1 100 ? -1.348 7.226 -6.413 1.00 15.75 97 THR A C 1
ATOM 759 O O . THR A 1 100 ? -1.295 7.928 -7.478 1.00 18.02 97 THR A O 1
ATOM 763 N N . ARG A 1 101 ? -2.255 7.450 -5.487 1.00 15.65 98 ARG A N 1
ATOM 764 C CA . ARG A 1 101 ? -3.346 8.445 -5.624 1.00 17.14 98 ARG A CA 1
ATOM 765 C C . ARG A 1 101 ? -2.797 9.844 -5.860 1.00 16.34 98 ARG A C 1
ATOM 766 O O . ARG A 1 101 ? -3.386 10.609 -6.656 1.00 19.23 98 ARG A O 1
ATOM 774 N N . LEU A 1 102 ? -1.711 10.225 -5.191 1.00 15.90 99 LEU A N 1
ATOM 775 C CA . LEU A 1 102 ? -1.142 11.566 -5.252 1.00 16.91 99 LEU A CA 1
ATOM 776 C C . LEU A 1 102 ? -0.434 11.828 -6.587 1.00 17.32 99 LEU A C 1
ATOM 777 O O . LEU A 1 102 ? -0.244 12.995 -6.946 1.00 20.50 99 LEU A O 1
ATOM 782 N N . GLY A 1 103 ? -0.033 10.796 -7.294 1.00 17.43 100 GLY A N 1
ATOM 783 C CA . GLY A 1 103 ? 0.643 10.957 -8.598 1.00 16.77 100 GLY A CA 1
ATOM 784 C C . GLY A 1 103 ? 2.059 11.441 -8.498 1.00 19.91 100 GLY A C 1
ATOM 785 O O . GLY A 1 103 ? 2.634 11.825 -9.526 1.00 22.20 100 GLY A O 1
ATOM 786 N N . VAL A 1 104 ? 2.667 11.347 -7.314 1.00 17.92 101 VAL A N 1
ATOM 787 C CA . VAL A 1 104 ? 4.059 11.800 -7.120 1.00 17.99 101 VAL A CA 1
ATOM 788 C C . VAL A 1 104 ? 5.043 10.890 -7.872 1.00 17.64 101 VAL A C 1
ATOM 789 O O . VAL A 1 104 ? 4.760 9.661 -8.037 1.00 19.37 101 VAL A O 1
ATOM 793 N N . ASN A 1 105 ? 6.183 11.427 -8.211 1.00 16.97 102 ASN A N 1
ATOM 794 C CA . ASN A 1 105 ? 7.255 10.637 -8.845 1.00 17.87 102 ASN A CA 1
ATOM 795 C C . ASN A 1 105 ? 8.295 10.184 -7.819 1.00 17.28 102 ASN A C 1
ATOM 796 O O . ASN A 1 105 ? 9.187 9.390 -8.166 1.00 17.07 102 ASN A O 1
ATOM 801 N N . SER A 1 106 ? 8.204 10.614 -6.567 1.00 16.69 103 SER A N 1
ATOM 802 C CA . SER A 1 106 ? 9.203 10.250 -5.513 1.00 16.78 103 SER A CA 1
ATOM 803 C C . SER A 1 106 ? 8.549 10.397 -4.134 1.00 15.59 103 SER A C 1
ATOM 804 O O . SER A 1 106 ? 7.626 11.198 -3.990 1.00 15.74 103 SER A O 1
ATOM 807 N N . VAL A 1 107 ? 9.018 9.601 -3.171 1.00 14.02 104 VAL A N 1
ATOM 808 C CA . VAL A 1 107 ? 8.501 9.626 -1.769 1.00 14.21 104 VAL A CA 1
ATOM 809 C C . VAL A 1 107 ? 9.670 9.348 -0.821 1.00 14.10 104 VAL A C 1
ATOM 810 O O . VAL A 1 107 ? 10.501 8.449 -1.082 1.00 14.69 104 VAL A O 1
ATOM 814 N N . ALA A 1 108 ? 9.740 10.081 0.289 1.00 13.98 105 ALA A N 1
ATOM 815 C CA . ALA A 1 108 ? 10.661 9.854 1.424 1.00 13.88 105 ALA A CA 1
ATOM 816 C C . ALA A 1 108 ? 9.929 9.033 2.486 1.00 13.34 105 ALA A C 1
ATOM 817 O O . ALA A 1 108 ? 8.832 9.412 2.887 1.00 13.80 105 ALA A O 1
ATOM 819 N N A ILE A 1 109 ? 10.524 7.947 2.960 0.25 13.63 106 ILE A N 1
ATOM 820 N N B ILE A 1 109 ? 10.483 7.883 2.882 0.25 13.36 106 ILE A N 1
ATOM 821 C CA A ILE A 1 109 ? 9.828 7.000 3.871 0.25 14.72 106 ILE A CA 1
ATOM 822 C CA B ILE A 1 109 ? 9.845 6.891 3.802 0.25 13.97 106 ILE A CA 1
ATOM 823 C C A ILE A 1 109 ? 10.777 6.466 4.931 0.25 14.86 106 ILE A C 1
ATOM 824 C C B ILE A 1 109 ? 10.813 6.558 4.940 0.25 14.45 106 ILE A C 1
ATOM 825 O O A ILE A 1 109 ? 11.859 5.952 4.607 0.25 14.01 106 ILE A O 1
ATOM 826 O O B ILE A 1 109 ? 12.004 6.339 4.697 0.25 13.68 106 ILE A O 1
ATOM 835 N N . PRO A 1 110 ? 10.344 6.509 6.210 1.00 14.80 107 PRO A N 1
ATOM 836 C CA . PRO A 1 110 ? 11.095 5.941 7.309 1.00 14.79 107 PRO A CA 1
ATOM 837 C C . PRO A 1 110 ? 10.680 4.492 7.511 1.00 15.22 107 PRO A C 1
ATOM 838 O O . PRO A 1 110 ? 9.661 4.022 6.942 1.00 16.35 107 PRO A O 1
ATOM 842 N N . LEU A 1 111 ? 11.429 3.709 8.316 1.00 15.61 108 LEU A N 1
ATOM 843 C CA . LEU A 1 111 ? 11.042 2.308 8.627 1.00 16.29 108 LEU A CA 1
ATOM 844 C C . LEU A 1 111 ? 10.075 2.330 9.807 1.00 16.21 108 LEU A C 1
ATOM 845 O O . LEU A 1 111 ? 10.509 2.589 10.956 1.00 17.30 108 LEU A O 1
ATOM 850 N N . LEU A 1 112 ? 8.809 2.097 9.530 1.00 15.76 109 LEU A N 1
ATOM 851 C CA . LEU A 1 112 ? 7.743 2.106 10.557 1.00 14.94 109 LEU A CA 1
ATOM 852 C C . LEU A 1 112 ? 8.032 1.054 11.638 1.00 15.16 109 LEU A C 1
ATOM 853 O O . LEU A 1 112 ? 8.551 -0.051 11.346 1.00 16.44 109 LEU A O 1
ATOM 858 N N . SER A 1 113 ? 7.642 1.416 12.889 1.00 15.02 110 SER A N 1
ATOM 859 C CA . SER A 1 113 ? 7.696 0.511 14.075 1.00 16.18 110 SER A CA 1
ATOM 860 C C . SER A 1 113 ? 9.138 0.044 14.380 1.00 17.32 110 SER A C 1
ATOM 861 O O . SER A 1 113 ? 9.245 -1.001 15.050 1.00 18.70 110 SER A O 1
ATOM 864 N N . THR A 1 114 ? 10.182 0.783 14.020 1.00 17.86 111 THR A N 1
ATOM 865 C CA . THR A 1 114 ? 11.587 0.391 14.331 1.00 18.10 111 THR A CA 1
ATOM 866 C C . THR A 1 114 ? 12.188 1.165 15.499 1.00 20.61 111 THR A C 1
ATOM 867 O O . THR A 1 114 ? 13.307 0.792 15.901 1.00 21.52 111 THR A O 1
ATOM 871 N N . GLY A 1 115 ? 11.545 2.228 15.971 1.00 20.38 112 GLY A N 1
ATOM 872 C CA . GLY A 1 115 ? 12.063 3.080 17.068 1.00 21.43 112 GLY A CA 1
ATOM 873 C C . GLY A 1 115 ? 11.304 2.792 18.360 1.00 20.23 112 GLY A C 1
ATOM 874 O O . GLY A 1 115 ? 11.260 1.619 18.791 1.00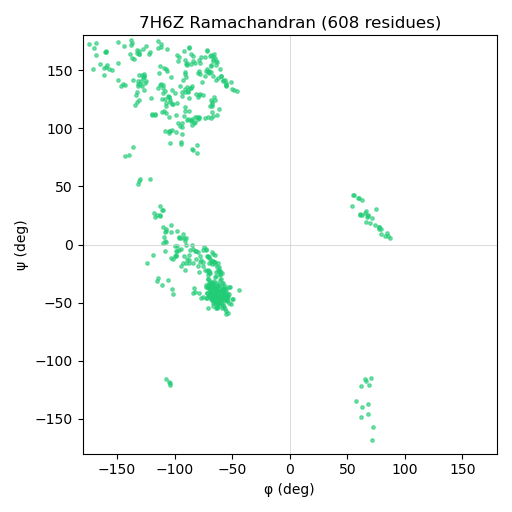 22.09 112 GLY A O 1
ATOM 875 N N . VAL A 1 116 ? 10.618 3.802 18.899 1.00 22.74 113 VAL A N 1
ATOM 876 C CA . VAL A 1 116 ? 9.933 3.610 20.216 1.00 24.61 113 VAL A CA 1
ATOM 877 C C . VAL A 1 116 ? 8.706 2.689 20.109 1.00 24.38 113 VAL A C 1
ATOM 878 O O . VAL A 1 116 ? 8.199 2.237 21.145 1.00 25.66 113 VAL A O 1
ATOM 882 N N . TYR A 1 117 ? 8.240 2.312 18.918 1.00 19.89 114 TYR A N 1
ATOM 883 C CA . TYR A 1 117 ? 7.173 1.318 18.726 1.00 18.56 114 TYR A CA 1
ATOM 884 C C . TYR A 1 117 ? 7.704 -0.106 18.483 1.00 17.72 114 TYR A C 1
ATOM 885 O O . TYR A 1 117 ? 6.924 -1.012 18.222 1.00 18.97 114 TYR A O 1
ATOM 894 N N . SER A 1 118 ? 9.023 -0.330 18.588 1.00 19.90 115 SER A N 1
ATOM 895 C CA . SER A 1 118 ? 9.634 -1.649 18.265 1.00 20.44 115 SER A CA 1
ATOM 896 C C . SER A 1 118 ? 9.477 -2.698 19.394 1.00 22.96 115 SER A C 1
ATOM 897 O O . SER A 1 118 ? 9.758 -3.877 19.134 1.00 21.84 115 SER A O 1
ATOM 900 N N . GLY A 1 119 ? 8.953 -2.289 20.549 1.00 24.40 116 GLY A N 1
ATOM 901 C CA . GLY A 1 119 ? 8.906 -3.160 21.742 1.00 26.58 116 GLY A CA 1
ATOM 902 C C . GLY A 1 119 ? 10.287 -3.705 22.098 1.00 27.51 116 GLY A C 1
ATOM 903 O O . GLY A 1 119 ? 10.331 -4.842 22.623 1.00 28.05 116 GLY A O 1
ATOM 904 N N . GLY A 1 120 ? 11.337 -2.917 21.840 1.00 27.46 117 GLY A N 1
ATOM 905 C CA . GLY A 1 120 ? 12.727 -3.193 22.240 1.00 28.64 117 GLY A CA 1
ATOM 906 C C . GLY A 1 120 ? 13.415 -4.228 21.359 1.00 29.32 117 GLY A C 1
ATOM 907 O O . GLY A 1 120 ? 14.514 -4.696 21.750 1.00 34.44 117 GLY A O 1
ATOM 908 N N . LYS A 1 121 ? 12.874 -4.556 20.175 1.00 26.25 118 LYS A N 1
ATOM 909 C CA . LYS A 1 121 ? 13.431 -5.554 19.238 1.00 24.55 118 LYS A CA 1
ATOM 910 C C . LYS A 1 121 ? 13.905 -4.867 17.958 1.00 23.48 118 LYS A C 1
ATOM 911 O O . LYS A 1 121 ? 13.481 -3.762 17.669 1.00 24.46 118 LYS A O 1
ATOM 917 N N . ASP A 1 122 ? 14.965 -5.432 17.381 1.00 23.74 119 ASP A N 1
ATOM 918 C CA . ASP A 1 122 ? 15.490 -5.058 16.052 1.00 23.22 119 ASP A CA 1
ATOM 919 C C . ASP A 1 122 ? 14.505 -5.547 15.007 1.00 21.43 119 ASP A C 1
ATOM 920 O O . ASP A 1 122 ? 14.351 -6.722 14.765 1.00 23.23 119 ASP A O 1
ATOM 925 N N . ARG A 1 123 ? 13.798 -4.594 14.346 1.00 20.32 120 ARG A N 1
ATOM 926 C CA . ARG A 1 123 ? 12.800 -4.929 13.308 1.00 19.72 120 ARG A CA 1
ATOM 927 C C . ARG A 1 123 ? 13.205 -4.347 11.945 1.00 18.73 120 ARG A C 1
ATOM 928 O O . ARG A 1 123 ? 12.299 -4.194 11.091 1.00 19.23 120 ARG A O 1
ATOM 936 N N . LEU A 1 124 ? 14.500 -4.148 11.688 1.00 20.16 121 LEU A N 1
ATOM 937 C CA . LEU A 1 124 ? 14.931 -3.594 10.373 1.00 19.84 121 LEU A CA 1
ATOM 938 C C . LEU A 1 124 ? 14.371 -4.486 9.283 1.00 20.84 121 LEU A C 1
ATOM 939 O O . LEU A 1 124 ? 13.693 -3.990 8.339 1.00 19.26 121 LEU A O 1
ATOM 944 N N . THR A 1 125 ? 14.717 -5.769 9.269 1.00 19.64 122 THR A N 1
ATOM 945 C CA . THR A 1 125 ? 14.368 -6.660 8.167 1.00 18.80 122 THR A CA 1
ATOM 946 C C . THR A 1 125 ? 12.844 -6.785 8.042 1.00 17.73 122 THR A C 1
ATOM 947 O O . THR A 1 125 ? 12.266 -6.789 6.936 1.00 18.25 122 THR A O 1
ATOM 951 N N . GLN A 1 126 ? 12.136 -6.935 9.162 1.00 17.55 123 GLN A N 1
ATOM 952 C CA . GLN A 1 126 ? 10.649 -7.126 9.163 1.00 17.66 123 GLN A CA 1
ATOM 953 C C . GLN A 1 126 ? 10.006 -5.882 8.510 1.00 16.61 123 GLN A C 1
ATOM 954 O O . GLN A 1 126 ? 9.130 -6.029 7.636 1.00 17.88 123 GLN A O 1
ATOM 960 N N . SER A 1 127 ? 10.412 -4.727 8.988 1.00 17.60 124 SER A N 1
ATOM 961 C CA . SER A 1 127 ? 9.792 -3.462 8.526 1.00 17.24 124 SER A CA 1
ATOM 962 C C . SER A 1 127 ? 10.180 -3.214 7.062 1.00 15.94 124 SER A C 1
ATOM 963 O O . SER A 1 127 ? 9.235 -2.875 6.231 1.00 16.50 124 SER A O 1
ATOM 966 N N . LEU A 1 128 ? 11.470 -3.372 6.708 1.00 16.61 125 LEU A N 1
ATOM 967 C CA . LEU A 1 128 ? 11.915 -3.150 5.304 1.00 16.52 125 LEU A CA 1
ATOM 968 C C . LEU A 1 128 ? 11.207 -4.116 4.351 1.00 16.21 125 LEU A C 1
ATOM 969 O O . LEU A 1 128 ? 10.841 -3.714 3.247 1.00 17.46 125 LEU A O 1
ATOM 974 N N . ASN A 1 129 ? 11.058 -5.407 4.695 1.00 16.36 126 ASN A N 1
ATOM 975 C CA . ASN A 1 129 ? 10.399 -6.373 3.802 1.00 17.64 126 ASN A CA 1
ATOM 976 C C . ASN A 1 129 ? 8.937 -5.978 3.607 1.00 17.06 126 ASN A C 1
ATOM 977 O O . ASN A 1 129 ? 8.402 -6.118 2.501 1.00 17.52 126 ASN A O 1
ATOM 982 N N . HIS A 1 130 ? 8.246 -5.471 4.641 1.00 17.25 127 HIS A N 1
ATOM 983 C CA . HIS A 1 130 ? 6.849 -5.041 4.438 1.00 17.32 127 HIS A CA 1
ATOM 984 C C . HIS A 1 130 ? 6.798 -3.772 3.553 1.00 15.50 127 HIS A C 1
ATOM 985 O O . HIS A 1 130 ? 5.849 -3.646 2.747 1.00 16.61 127 HIS A O 1
ATOM 992 N N . LEU A 1 131 ? 7.785 -2.923 3.679 1.00 14.93 128 LEU A N 1
ATOM 993 C CA . LEU A 1 131 ? 7.938 -1.721 2.789 1.00 15.63 128 LEU A CA 1
ATOM 994 C C . LEU A 1 131 ? 8.026 -2.209 1.340 1.00 15.88 128 LEU A C 1
ATOM 995 O O . LEU A 1 131 ? 7.282 -1.762 0.470 1.00 16.88 128 LEU A O 1
ATOM 1000 N N . PHE A 1 132 ? 8.943 -3.133 1.078 1.00 16.81 129 PHE A N 1
ATOM 1001 C CA . PHE A 1 132 ? 9.125 -3.625 -0.308 1.00 16.32 129 PHE A CA 1
ATOM 1002 C C . PHE A 1 132 ? 7.843 -4.262 -0.795 1.00 16.30 129 PHE A C 1
ATOM 1003 O O . PHE A 1 132 ? 7.465 -4.079 -1.978 1.00 17.92 129 PHE A O 1
ATOM 1011 N N . THR A 1 133 ? 7.192 -5.113 0.003 1.00 16.51 130 THR A N 1
ATOM 1012 C CA . THR A 1 133 ? 5.989 -5.828 -0.461 1.00 17.64 130 THR A CA 1
ATOM 1013 C C . THR A 1 133 ? 4.943 -4.820 -0.974 1.00 18.30 130 THR A C 1
ATOM 1014 O O . THR A 1 133 ? 4.260 -5.038 -1.966 1.00 19.94 130 THR A O 1
ATOM 1018 N N . ALA A 1 134 ? 4.775 -3.711 -0.250 1.00 16.46 131 ALA A N 1
ATOM 1019 C CA . ALA A 1 134 ? 3.796 -2.678 -0.625 1.00 17.09 131 ALA A CA 1
ATOM 1020 C C . ALA A 1 134 ? 4.285 -1.836 -1.803 1.00 16.36 131 ALA A C 1
ATOM 1021 O O . ALA A 1 134 ? 3.437 -1.472 -2.666 1.00 17.54 131 ALA A O 1
ATOM 1023 N N . MET A 1 135 ? 5.544 -1.402 -1.785 1.00 16.15 132 MET A N 1
ATOM 1024 C CA . MET A 1 135 ? 6.024 -0.351 -2.706 1.00 16.18 132 MET A CA 1
ATOM 1025 C C . MET A 1 135 ? 6.500 -0.948 -4.035 1.00 17.20 132 MET A C 1
ATOM 1026 O O . MET A 1 135 ? 6.597 -0.191 -4.999 1.00 17.27 132 MET A O 1
ATOM 1031 N N . ASP A 1 136 ? 6.735 -2.233 -4.117 1.00 16.78 133 ASP A N 1
ATOM 1032 C CA . ASP A 1 136 ? 7.342 -2.787 -5.363 1.00 17.41 133 ASP A CA 1
ATOM 1033 C C . ASP A 1 136 ? 6.416 -2.614 -6.552 1.00 19.67 133 ASP A C 1
ATOM 1034 O O . ASP A 1 136 ? 6.965 -2.460 -7.667 1.00 20.44 133 ASP A O 1
ATOM 1039 N N . SER A 1 137 ? 5.097 -2.551 -6.387 1.00 17.81 134 SER A N 1
ATOM 1040 C CA . SER A 1 137 ? 4.150 -2.400 -7.522 1.00 18.61 134 SER A CA 1
ATOM 1041 C C . SER A 1 137 ? 3.947 -0.934 -7.861 1.00 18.92 134 SER A C 1
ATOM 1042 O O . SER A 1 137 ? 3.234 -0.644 -8.837 1.00 20.51 134 SER A O 1
ATOM 1045 N N . THR A 1 138 ? 4.520 0.005 -7.094 1.00 17.43 135 THR A N 1
ATOM 1046 C CA . THR A 1 138 ? 4.416 1.444 -7.408 1.00 17.04 135 THR A CA 1
ATOM 1047 C C . THR A 1 138 ? 5.600 1.858 -8.302 1.00 16.12 135 THR A C 1
ATOM 1048 O O . THR A 1 138 ? 6.640 1.184 -8.310 1.00 17.27 135 THR A O 1
ATOM 1052 N N . ASP A 1 139 ? 5.444 2.972 -9.033 1.00 17.33 136 ASP A N 1
ATOM 1053 C CA . ASP A 1 139 ? 6.516 3.474 -9.918 1.00 16.92 136 ASP A CA 1
ATOM 1054 C C . ASP A 1 139 ? 7.149 4.768 -9.405 1.00 20.01 136 ASP A C 1
ATOM 1055 O O . ASP A 1 139 ? 7.936 5.384 -10.117 1.00 21.59 136 ASP A O 1
ATOM 1060 N N . ALA A 1 140 ? 6.920 5.136 -8.133 1.00 18.11 137 ALA A N 1
ATOM 1061 C CA . ALA A 1 140 ? 7.665 6.248 -7.522 1.00 17.11 137 ALA A CA 1
ATOM 1062 C C . ALA A 1 140 ? 9.115 5.869 -7.189 1.00 16.51 137 ALA A C 1
ATOM 1063 O O . ALA A 1 140 ? 9.344 4.723 -6.691 1.00 19.44 137 ALA A O 1
ATOM 1065 N N . ASP A 1 141 ? 10.059 6.785 -7.320 1.00 16.56 138 ASP A N 1
ATOM 1066 C CA . ASP A 1 141 ? 11.383 6.642 -6.684 1.00 18.42 138 ASP A CA 1
ATOM 1067 C C . ASP A 1 141 ? 11.178 6.662 -5.158 1.00 17.40 138 ASP A C 1
ATOM 1068 O O . ASP A 1 141 ? 10.456 7.541 -4.639 1.00 18.38 138 ASP A O 1
ATOM 1073 N N . VAL A 1 142 ? 11.653 5.641 -4.464 1.00 15.81 139 VAL A N 1
ATOM 1074 C CA . VAL A 1 142 ? 11.518 5.530 -2.991 1.00 15.95 139 VAL A CA 1
ATOM 1075 C C . VAL A 1 142 ? 12.870 5.836 -2.359 1.00 15.83 139 VAL A C 1
ATOM 1076 O O . VAL A 1 142 ? 13.918 5.203 -2.746 1.00 16.28 139 VAL A O 1
ATOM 1080 N N . VAL A 1 143 ? 12.947 6.749 -1.416 1.00 15.44 140 VAL A N 1
ATOM 1081 C CA . VAL A 1 143 ? 14.186 7.075 -0.666 1.00 15.23 140 VAL A CA 1
ATOM 1082 C C . VAL A 1 143 ? 13.890 6.800 0.795 1.00 16.56 140 VAL A C 1
ATOM 1083 O O . VAL A 1 143 ? 13.007 7.416 1.373 1.00 14.83 140 VAL A O 1
ATOM 1087 N N . ILE A 1 144 ? 14.527 5.792 1.337 1.00 15.45 141 ILE A N 1
ATOM 1088 C CA . ILE A 1 144 ? 14.365 5.381 2.742 1.00 15.05 141 ILE A CA 1
ATOM 1089 C C . ILE A 1 144 ? 15.332 6.192 3.569 1.00 15.79 141 ILE A C 1
ATOM 1090 O O . ILE A 1 144 ? 16.533 6.303 3.230 1.00 17.27 141 ILE A O 1
ATOM 1095 N N . TYR A 1 145 ? 14.864 6.727 4.685 1.00 15.14 142 TYR A N 1
ATOM 1096 C CA . TYR A 1 145 ? 15.649 7.557 5.629 1.00 14.96 142 TYR A CA 1
ATOM 1097 C C . TYR A 1 145 ? 15.866 6.764 6.914 1.00 16.41 142 TYR A C 1
ATOM 1098 O O . TYR A 1 145 ? 14.950 6.166 7.451 1.00 18.21 142 TYR A O 1
ATOM 1107 N N . CYS A 1 146 ? 17.098 6.793 7.413 1.00 16.79 143 CYS A N 1
ATOM 1108 C CA . CYS A 1 146 ? 17.466 6.171 8.709 1.00 17.31 143 CYS A CA 1
ATOM 1109 C C . CYS A 1 146 ? 18.473 7.100 9.417 1.00 17.39 143 CYS A C 1
ATOM 1110 O O . CYS A 1 146 ? 18.889 8.131 8.817 1.00 17.74 143 CYS A O 1
ATOM 1113 N N A ARG A 1 147 ? 18.825 6.803 10.672 0.32 18.83 144 ARG A N 1
ATOM 1114 N N B ARG A 1 147 ? 18.782 6.801 10.684 0.31 19.41 144 ARG A N 1
ATOM 1115 C CA A ARG A 1 147 ? 19.748 7.661 11.467 0.32 19.31 144 ARG A CA 1
ATOM 1116 C CA B ARG A 1 147 ? 19.691 7.612 11.542 0.31 20.31 144 ARG A CA 1
ATOM 1117 C C A ARG A 1 147 ? 20.966 6.866 11.964 0.32 21.55 144 ARG A C 1
ATOM 1118 C C B ARG A 1 147 ? 21.003 6.839 11.773 0.31 21.59 144 ARG A C 1
ATOM 1119 O O A ARG A 1 147 ? 21.946 7.529 12.364 0.32 23.39 144 ARG A O 1
ATOM 1120 O O B ARG A 1 147 ? 22.082 7.471 11.750 0.31 21.57 144 ARG A O 1
ATOM 1135 N N . ASP A 1 148 ? 20.924 5.535 11.954 0.63 21.23 145 ASP A N 1
ATOM 1136 C CA . ASP A 1 148 ? 22.045 4.709 12.481 0.63 23.07 145 ASP A CA 1
ATOM 1137 C C . ASP A 1 148 ? 22.967 4.254 11.341 0.63 22.26 145 ASP A C 1
ATOM 1138 O O . ASP A 1 148 ? 22.480 3.784 10.321 0.63 21.84 145 ASP A O 1
ATOM 1143 N N . LYS A 1 149 ? 24.285 4.327 11.552 1.00 24.64 146 LYS A N 1
ATOM 1144 C CA . LYS A 1 149 ? 25.294 3.945 10.534 1.00 25.29 146 LYS A CA 1
ATOM 1145 C C . LYS A 1 149 ? 25.238 2.451 10.140 1.00 21.54 146 LYS A C 1
ATOM 1146 O O . LYS A 1 149 ? 25.348 2.113 8.953 1.00 24.89 146 LYS A O 1
ATOM 1152 N N . GLU A 1 150 ? 25.044 1.549 11.103 1.00 24.03 147 GLU A N 1
ATOM 1153 C CA . GLU A 1 150 ? 24.943 0.112 10.782 1.00 25.28 147 GLU A CA 1
ATOM 1154 C C . GLU A 1 150 ? 23.646 -0.194 10.015 1.00 21.03 147 GLU A C 1
ATOM 1155 O O . GLU A 1 150 ? 23.682 -0.956 9.063 1.00 23.76 147 GLU A O 1
ATOM 1161 N N . TRP A 1 151 ? 22.559 0.475 10.400 1.00 21.62 148 TRP A N 1
ATOM 1162 C CA . TRP A 1 151 ? 21.277 0.299 9.665 1.00 20.71 148 TRP A CA 1
ATOM 1163 C C . TRP A 1 151 ? 21.422 0.755 8.215 1.00 19.76 148 TRP A C 1
ATOM 1164 O O . TRP A 1 151 ? 20.871 0.102 7.315 1.00 20.21 148 TRP A O 1
ATOM 1175 N N . GLU A 1 152 ? 22.111 1.881 8.003 1.00 20.00 149 GLU A N 1
ATOM 1176 C CA . GLU A 1 152 ? 22.317 2.384 6.636 1.00 19.83 149 GLU A CA 1
ATOM 1177 C C . GLU A 1 152 ? 22.956 1.273 5.789 1.00 21.45 149 GLU A C 1
ATOM 1178 O O . GLU A 1 152 ? 22.504 1.025 4.701 1.00 20.09 149 GLU A O 1
ATOM 1184 N N . LYS A 1 153 ? 24.008 0.629 6.329 1.00 23.60 150 LYS A N 1
ATOM 1185 C CA . LYS A 1 153 ? 24.760 -0.393 5.573 1.00 24.97 150 LYS A CA 1
ATOM 1186 C C . LYS A 1 153 ? 23.823 -1.584 5.288 1.00 20.81 150 LYS A C 1
ATOM 1187 O O . LYS A 1 153 ? 23.747 -2.056 4.157 1.00 22.08 150 LYS A O 1
ATOM 1193 N N . LYS A 1 154 ? 23.051 -2.015 6.290 1.00 21.31 151 LYS A N 1
ATOM 1194 C CA . LYS A 1 154 ? 22.162 -3.182 6.120 1.00 19.99 151 LYS A CA 1
ATOM 1195 C C . LYS A 1 154 ? 21.018 -2.915 5.133 1.00 20.47 151 LYS A C 1
ATOM 1196 O O . LYS A 1 154 ? 20.650 -3.767 4.339 1.00 20.98 151 LYS A O 1
ATOM 1202 N N . ILE A 1 155 ? 20.420 -1.724 5.188 1.00 20.38 152 ILE A N 1
ATOM 1203 C CA . ILE A 1 155 ? 19.348 -1.367 4.224 1.00 20.37 152 ILE A CA 1
ATOM 1204 C C . ILE A 1 155 ? 19.930 -1.299 2.806 1.00 17.96 152 ILE A C 1
ATOM 1205 O O . ILE A 1 155 ? 19.281 -1.834 1.870 1.00 19.41 152 ILE A O 1
ATOM 1210 N N . SER A 1 156 ? 21.122 -0.689 2.672 1.00 21.17 153 SER A N 1
ATOM 1211 C CA . SER A 1 156 ? 21.799 -0.564 1.361 1.00 20.46 153 SER A CA 1
ATOM 1212 C C . SER A 1 156 ? 22.086 -1.960 0.783 1.00 22.40 153 SER A C 1
ATOM 1213 O O . SER A 1 156 ? 21.755 -2.245 -0.379 1.00 23.41 153 SER A O 1
ATOM 1216 N N . GLU A 1 157 ? 22.554 -2.861 1.643 1.00 21.68 154 GLU A N 1
ATOM 1217 C CA . GLU A 1 157 ? 22.830 -4.268 1.229 1.00 26.37 154 GLU A CA 1
ATOM 1218 C C . GLU A 1 157 ? 21.544 -4.940 0.746 1.00 24.35 154 GLU A C 1
ATOM 1219 O O . GLU A 1 157 ? 21.568 -5.612 -0.274 1.00 25.20 154 GLU A O 1
ATOM 1225 N N . ALA A 1 158 ? 20.440 -4.773 1.481 1.00 21.74 155 ALA A N 1
ATOM 1226 C CA . ALA A 1 158 ? 19.165 -5.421 1.152 1.00 21.19 155 ALA A CA 1
ATOM 1227 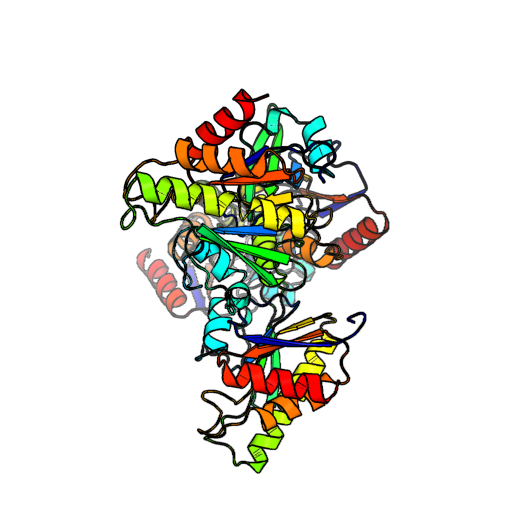C C . ALA A 1 158 ? 18.680 -4.903 -0.200 1.00 21.95 155 ALA A C 1
ATOM 1228 O O . ALA A 1 158 ? 18.082 -5.702 -0.965 1.00 24.38 155 ALA A O 1
ATOM 1230 N N . ILE A 1 159 ? 18.838 -3.593 -0.441 1.00 20.96 156 ILE A N 1
ATOM 1231 C CA . ILE A 1 159 ? 18.388 -3.018 -1.743 1.00 24.47 156 ILE A CA 1
ATOM 1232 C C . ILE A 1 159 ? 19.232 -3.631 -2.869 1.00 23.55 156 ILE A C 1
ATOM 1233 O O . ILE A 1 159 ? 18.608 -4.089 -3.855 1.00 26.22 156 ILE A O 1
ATOM 1238 N N . GLN A 1 160 ? 20.552 -3.629 -2.704 1.00 26.78 157 GLN A N 1
ATOM 1239 C CA . GLN A 1 160 ? 21.532 -4.069 -3.745 1.00 31.39 157 GLN A CA 1
ATOM 1240 C C . GLN A 1 160 ? 21.316 -5.555 -4.039 1.00 31.62 157 GLN A C 1
ATOM 1241 O O . GLN A 1 160 ? 21.488 -5.925 -5.201 1.00 32.23 157 GLN A O 1
ATOM 1247 N N . MET A 1 161 ? 20.982 -6.375 -3.033 1.00 32.65 158 MET A N 1
ATOM 1248 C CA . MET A 1 161 ? 20.769 -7.847 -3.161 1.00 40.90 158 MET A CA 1
ATOM 1249 C C . MET A 1 161 ? 19.727 -8.162 -4.222 1.00 40.04 158 MET A C 1
ATOM 1250 O O . MET A 1 161 ? 19.916 -9.155 -4.918 1.00 35.99 158 MET A O 1
ATOM 1255 N N . ARG A 1 162 ? 18.660 -7.358 -4.335 1.00 33.79 159 ARG A N 1
ATOM 1256 C CA . ARG A 1 162 ? 17.553 -7.585 -5.302 1.00 37.82 159 ARG A CA 1
ATOM 1257 C C . ARG A 1 162 ? 17.988 -7.124 -6.706 1.00 41.27 159 ARG A C 1
ATOM 1258 O O . ARG A 1 162 ? 17.318 -7.510 -7.668 1.00 48.64 159 ARG A O 1
ATOM 1266 N N . THR A 1 163 ? 18.970 -6.214 -6.752 1.00 46.07 160 THR A N 1
ATOM 1267 C CA . THR A 1 163 ? 19.942 -5.853 -7.827 1.00 53.09 160 THR A CA 1
ATOM 1268 C C . THR A 1 163 ? 20.121 -4.333 -7.805 1.00 56.00 160 THR A C 1
ATOM 1269 O O . THR A 1 163 ? 21.226 -3.878 -8.041 1.00 55.57 160 THR A O 1
ATOM 1274 N N . GLY B 1 1 ? 33.633 25.175 -19.814 1.00 48.71 -2 GLY B N 1
ATOM 1275 C CA . GLY B 1 1 ? 33.903 26.548 -19.285 1.00 49.31 -2 GLY B CA 1
ATOM 1276 C C . GLY B 1 1 ? 32.765 27.503 -19.596 1.00 48.60 -2 GLY B C 1
ATOM 1277 O O . GLY B 1 1 ? 31.916 27.177 -20.454 1.00 46.49 -2 GLY B O 1
ATOM 1278 N N . ALA B 1 2 ? 32.740 28.652 -18.939 1.00 43.69 -1 ALA B N 1
ATOM 1279 C CA . ALA B 1 2 ? 31.762 29.723 -19.199 1.00 46.03 -1 ALA B CA 1
ATOM 1280 C C . ALA B 1 2 ? 32.231 30.432 -20.469 1.00 49.43 -1 ALA B C 1
ATOM 1281 O O . ALA B 1 2 ? 33.459 30.458 -20.644 1.00 50.64 -1 ALA B O 1
ATOM 1283 N N . MET B 1 3 ? 31.354 30.961 -21.339 1.00 45.37 0 MET B N 1
ATOM 1284 C CA . MET B 1 3 ? 31.849 31.447 -22.661 1.00 42.08 0 MET B CA 1
ATOM 1285 C C . MET B 1 3 ? 32.700 32.709 -22.462 1.00 34.25 0 MET B C 1
ATOM 1286 O O . MET B 1 3 ? 33.607 32.985 -23.301 1.00 34.40 0 MET B O 1
ATOM 1291 N N . ALA B 1 4 ? 32.467 33.426 -21.368 1.00 31.62 1 ALA B N 1
ATOM 1292 C CA . ALA B 1 4 ? 33.336 34.530 -20.919 1.00 28.77 1 ALA B CA 1
ATOM 1293 C C . ALA B 1 4 ? 33.517 34.388 -19.412 1.00 27.65 1 ALA B C 1
ATOM 1294 O O . ALA B 1 4 ? 32.783 35.000 -18.634 1.00 28.61 1 ALA B O 1
ATOM 1296 N N . PRO B 1 5 ? 34.479 33.541 -18.975 1.00 24.54 2 PRO B N 1
ATOM 1297 C CA . PRO B 1 5 ? 34.679 33.308 -17.543 1.00 24.83 2 PRO B CA 1
ATOM 1298 C C . PRO B 1 5 ? 34.691 34.631 -16.753 1.00 24.69 2 PRO B C 1
ATOM 1299 O O . PRO B 1 5 ? 35.447 35.506 -17.041 1.00 27.06 2 PRO B O 1
ATOM 1303 N N . SER B 1 6 ? 33.942 34.685 -15.661 1.00 26.56 3 SER B N 1
ATOM 1304 C CA . SER B 1 6 ? 33.757 35.887 -14.817 1.00 26.83 3 SER B CA 1
ATOM 1305 C C . SER B 1 6 ? 33.933 35.546 -13.326 1.00 20.66 3 SER B C 1
ATOM 1306 O O . SER B 1 6 ? 33.800 34.379 -12.921 1.00 22.21 3 SER B O 1
ATOM 1309 N N . TYR B 1 7 ? 34.095 36.621 -12.579 1.00 23.73 4 TYR B N 1
ATOM 1310 C CA . TYR B 1 7 ? 33.929 36.686 -11.116 1.00 22.44 4 TYR B CA 1
ATOM 1311 C C . TYR B 1 7 ? 32.727 37.593 -10.791 1.00 25.24 4 TYR B C 1
ATOM 1312 O O . TYR B 1 7 ? 32.618 38.693 -11.355 1.00 26.19 4 TYR B O 1
ATOM 1321 N N . ARG B 1 8 ? 31.875 37.142 -9.870 0.50 25.11 5 ARG B N 1
ATOM 1322 C CA . ARG B 1 8 ? 30.713 37.909 -9.350 0.50 26.55 5 ARG B CA 1
ATOM 1323 C C . ARG B 1 8 ? 30.677 37.762 -7.827 0.50 26.30 5 ARG B C 1
ATOM 1324 O O . ARG B 1 8 ? 31.304 36.818 -7.320 0.50 25.42 5 ARG B O 1
ATOM 1332 N N . VAL B 1 9 ? 30.000 38.680 -7.131 1.00 27.31 6 VAL B N 1
ATOM 1333 C CA . VAL B 1 9 ? 29.760 38.567 -5.656 1.00 23.99 6 VAL B CA 1
ATOM 1334 C C . VAL B 1 9 ? 28.255 38.648 -5.378 1.00 27.64 6 VAL B C 1
ATOM 1335 O O . VAL B 1 9 ? 27.541 39.335 -6.127 1.00 31.56 6 VAL B O 1
ATOM 1339 N N . LYS B 1 10 ? 27.781 37.848 -4.435 1.00 26.64 7 LYS B N 1
ATOM 1340 C CA . LYS B 1 10 ? 26.373 37.847 -3.990 1.00 24.91 7 LYS B CA 1
ATOM 1341 C C . LYS B 1 10 ? 26.398 37.876 -2.461 1.00 27.07 7 LYS B C 1
ATOM 1342 O O . LYS B 1 10 ? 27.156 37.106 -1.853 1.00 26.65 7 LYS B O 1
ATOM 1348 N N . ARG B 1 11 ? 25.620 38.777 -1.857 1.00 27.34 8 ARG B N 1
ATOM 1349 C CA . ARG B 1 11 ? 25.456 38.872 -0.389 1.00 26.76 8 ARG B CA 1
ATOM 1350 C C . ARG B 1 11 ? 24.218 38.069 0.033 1.00 31.85 8 ARG B C 1
ATOM 1351 O O . ARG B 1 11 ? 23.119 38.668 0.114 1.00 32.23 8 ARG B O 1
ATOM 1359 N N . MET B 1 12 ? 24.362 36.770 0.280 1.00 31.19 9 MET B N 1
ATOM 1360 C CA . MET B 1 12 ? 23.275 35.854 0.673 1.00 32.55 9 MET B CA 1
ATOM 1361 C C . MET B 1 12 ? 23.901 34.551 1.143 1.00 32.44 9 MET B C 1
ATOM 1362 O O . MET B 1 12 ? 25.170 34.388 0.997 1.00 30.73 9 MET B O 1
ATOM 1367 N N . ASP B 1 13 ? 23.055 33.671 1.657 1.00 31.25 10 ASP B N 1
ATOM 1368 C CA . ASP B 1 13 ? 23.362 32.319 2.173 1.00 29.80 10 ASP B CA 1
ATOM 1369 C C . ASP B 1 13 ? 23.753 31.428 0.993 1.00 31.00 10 ASP B C 1
ATOM 1370 O O . ASP B 1 13 ? 22.990 31.212 0.021 1.00 28.22 10 ASP B O 1
ATOM 1375 N N . ILE B 1 14 ? 24.975 30.931 1.044 1.00 31.09 11 ILE B N 1
ATOM 1376 C CA . ILE B 1 14 ? 25.557 30.129 -0.057 1.00 26.16 11 ILE B CA 1
ATOM 1377 C C . ILE B 1 14 ? 24.750 28.835 -0.254 1.00 28.85 11 ILE B C 1
ATOM 1378 O O . ILE B 1 14 ? 24.800 28.215 -1.282 1.00 25.01 11 ILE B O 1
ATOM 1383 N N . ALA B 1 15 ? 23.970 28.403 0.727 1.00 28.89 12 ALA B N 1
ATOM 1384 C CA . ALA B 1 15 ? 23.096 27.216 0.517 1.00 27.46 12 ALA B CA 1
ATOM 1385 C C . ALA B 1 15 ? 21.997 27.476 -0.553 1.00 29.64 12 ALA B C 1
ATOM 1386 O O . ALA B 1 15 ? 21.496 26.500 -1.100 1.00 30.21 12 ALA B O 1
ATOM 1388 N N . LYS B 1 16 ? 21.726 28.728 -0.903 1.00 29.44 13 LYS B N 1
ATOM 1389 C CA . LYS B 1 16 ? 20.710 29.111 -1.930 1.00 31.44 13 LYS B CA 1
ATOM 1390 C C . LYS B 1 16 ? 21.358 29.375 -3.280 1.00 38.50 13 LYS B C 1
ATOM 1391 O O . LYS B 1 16 ? 20.674 29.944 -4.173 1.00 36.01 13 LYS B O 1
ATOM 1397 N N . ASN B 1 17 ? 22.633 29.020 -3.456 1.00 29.74 14 ASN B N 1
ATOM 1398 C CA . ASN B 1 17 ? 23.368 29.314 -4.706 1.00 31.64 14 ASN B CA 1
ATOM 1399 C C . ASN B 1 17 ? 22.704 28.647 -5.914 1.00 32.43 14 ASN B C 1
ATOM 1400 O O . ASN B 1 17 ? 22.140 27.514 -5.779 1.00 33.93 14 ASN B O 1
ATOM 1405 N N . ASP B 1 18 ? 22.850 29.268 -7.091 0.50 34.47 15 ASP B N 1
ATOM 1406 C CA . ASP B 1 18 ? 22.321 28.772 -8.395 0.50 36.28 15 ASP B CA 1
ATOM 1407 C C . ASP B 1 18 ? 23.444 28.160 -9.243 0.50 34.53 15 ASP B C 1
ATOM 1408 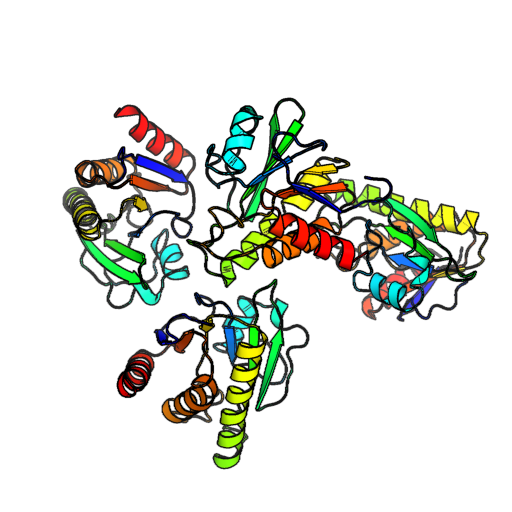O O . ASP B 1 18 ? 23.202 27.860 -10.428 0.50 32.72 15 ASP B O 1
ATOM 1413 N N . GLU B 1 19 ? 24.626 27.946 -8.657 1.00 31.40 16 GLU B N 1
ATOM 1414 C CA . GLU B 1 19 ? 25.796 27.441 -9.389 1.00 27.48 16 GLU B CA 1
ATOM 1415 C C . GLU B 1 19 ? 25.818 25.924 -9.414 1.00 27.48 16 GLU B C 1
ATOM 1416 O O . GLU B 1 19 ? 24.979 25.286 -8.724 1.00 29.50 16 GLU B O 1
ATOM 1422 N N . GLU B 1 20 ? 26.717 25.353 -10.215 1.00 25.97 17 GLU B N 1
ATOM 1423 C CA . GLU B 1 20 ? 26.772 23.898 -10.511 1.00 30.81 17 GLU B CA 1
ATOM 1424 C C . GLU B 1 20 ? 27.489 23.128 -9.403 1.00 29.45 17 GLU B C 1
ATOM 1425 O O . GLU B 1 20 ? 27.615 21.906 -9.511 1.00 33.51 17 GLU B O 1
ATOM 1431 N N . CYS B 1 21 ? 28.055 23.838 -8.401 1.00 28.45 18 CYS B N 1
ATOM 1432 C CA . CYS B 1 21 ? 28.698 23.198 -7.241 1.00 28.49 18 CYS B CA 1
ATOM 1433 C C . CYS B 1 21 ? 28.968 24.265 -6.193 1.00 27.60 18 CYS B C 1
ATOM 1434 O O . CYS B 1 21 ? 28.805 25.470 -6.487 1.00 22.96 18 CYS B O 1
ATOM 1437 N N . VAL B 1 22 ? 29.219 23.774 -4.978 1.00 22.08 19 VAL B N 1
ATOM 1438 C CA . VAL B 1 22 ? 29.428 24.642 -3.802 1.00 24.97 19 VAL B CA 1
ATOM 1439 C C . VAL B 1 22 ? 30.755 24.227 -3.159 1.00 17.50 19 VAL B C 1
ATOM 1440 O O . VAL B 1 22 ? 31.051 23.066 -3.055 1.00 20.03 19 VAL B O 1
ATOM 1444 N N . VAL B 1 23 ? 31.445 25.249 -2.642 1.00 20.80 20 VAL B N 1
ATOM 1445 C CA . VAL B 1 23 ? 32.597 25.088 -1.701 1.00 20.02 20 VAL B CA 1
ATOM 1446 C C . VAL B 1 23 ? 32.107 25.367 -0.272 1.00 15.77 20 VAL B C 1
ATOM 1447 O O . VAL B 1 23 ? 31.631 26.500 -0.050 1.00 19.85 20 VAL B O 1
ATOM 1451 N N . ASN B 1 24 ? 32.270 24.350 0.549 1.00 19.02 21 ASN B N 1
ATOM 1452 C CA . ASN B 1 24 ? 32.021 24.446 1.995 1.00 18.42 21 ASN B CA 1
ATOM 1453 C C . ASN B 1 24 ? 33.304 24.992 2.650 1.00 18.05 21 ASN B C 1
ATOM 1454 O O . ASN B 1 24 ? 34.384 24.475 2.333 1.00 19.07 21 ASN B O 1
ATOM 1459 N N . ALA B 1 25 ? 33.124 25.918 3.572 1.00 18.79 22 ALA B N 1
ATOM 1460 C CA . ALA B 1 25 ? 34.219 26.366 4.467 1.00 17.52 22 ALA B CA 1
ATOM 1461 C C . ALA B 1 25 ? 34.242 25.362 5.611 1.00 17.38 22 ALA B C 1
ATOM 1462 O O . ALA B 1 25 ? 33.599 25.635 6.698 1.00 20.15 22 ALA B O 1
ATOM 1464 N N . ALA B 1 26 ? 34.859 24.212 5.413 1.00 18.63 23 ALA B N 1
ATOM 1465 C CA . ALA B 1 26 ? 34.765 22.981 6.220 1.00 18.29 23 ALA B CA 1
ATOM 1466 C C . ALA B 1 26 ? 35.726 23.046 7.409 1.00 19.48 23 ALA B C 1
ATOM 1467 O O . ALA B 1 26 ? 36.792 23.775 7.372 1.00 19.24 23 ALA B O 1
ATOM 1469 N N . ASN B 1 27 ? 35.440 22.257 8.440 1.00 19.40 24 ASN B N 1
ATOM 1470 C CA . ASN B 1 27 ? 36.449 21.908 9.445 1.00 17.46 24 ASN B CA 1
ATOM 1471 C C . ASN B 1 27 ? 37.139 20.613 9.042 1.00 19.15 24 ASN B C 1
ATOM 1472 O O . ASN B 1 27 ? 36.627 19.866 8.186 1.00 20.73 24 ASN B O 1
ATOM 1477 N N . PRO B 1 28 ? 38.267 20.213 9.626 1.00 18.38 25 PRO B N 1
ATOM 1478 C CA . PRO B 1 28 ? 38.981 18.995 9.230 1.00 19.88 25 PRO B CA 1
ATOM 1479 C C . PRO B 1 28 ? 38.232 17.676 9.501 1.00 19.99 25 PRO B C 1
ATOM 1480 O O . PRO B 1 28 ? 38.674 16.631 9.055 1.00 22.78 25 PRO B O 1
ATOM 1484 N N . ARG B 1 29 ? 37.186 17.705 10.329 1.00 22.11 26 ARG B N 1
ATOM 1485 C CA . ARG B 1 29 ? 36.609 16.459 10.891 1.00 22.40 26 ARG B CA 1
ATOM 1486 C C . ARG B 1 29 ? 35.271 16.147 10.263 1.00 23.36 26 ARG B C 1
ATOM 1487 O O . ARG B 1 29 ? 34.684 15.110 10.650 1.00 24.52 26 ARG B O 1
ATOM 1495 N N . GLY B 1 30 ? 34.810 16.949 9.313 1.00 23.25 27 GLY B N 1
ATOM 1496 C CA . GLY B 1 30 ? 33.499 16.736 8.672 1.00 25.52 27 GLY B CA 1
ATOM 1497 C C . GLY B 1 30 ? 32.366 16.848 9.666 1.00 26.71 27 GLY B C 1
ATOM 1498 O O . GLY B 1 30 ? 31.383 16.064 9.571 1.00 29.07 27 GLY B O 1
ATOM 1499 N N . LEU B 1 31 ? 32.487 17.792 10.592 1.00 21.99 28 LEU B N 1
ATOM 1500 C CA . LEU B 1 31 ? 31.472 18.118 11.612 1.00 22.66 28 LEU B CA 1
ATOM 1501 C C . LEU B 1 31 ? 30.660 19.298 11.135 1.00 22.72 28 LEU B C 1
ATOM 1502 O O . LEU B 1 31 ? 31.077 20.135 10.337 1.00 24.41 28 LEU B O 1
ATOM 1507 N N . PRO B 1 32 ? 29.433 19.491 11.654 1.00 24.45 29 PRO B N 1
ATOM 1508 C CA . PRO B 1 32 ? 28.589 20.620 11.244 1.00 25.61 29 PRO B CA 1
ATOM 1509 C C . PRO B 1 32 ? 28.998 22.119 11.334 1.00 33.02 29 PRO B C 1
ATOM 1510 O O . PRO B 1 32 ? 28.660 22.928 10.459 1.00 34.06 29 PRO B O 1
ATOM 1514 N N . GLY B 1 33 ? 29.697 22.540 12.353 1.00 28.69 30 GLY B N 1
ATOM 1515 C CA . GLY B 1 33 ? 30.379 23.861 12.358 1.00 29.68 30 GLY B CA 1
ATOM 1516 C C . GLY B 1 33 ? 29.520 25.120 12.452 1.00 30.01 30 GLY B C 1
ATOM 1517 O O . GLY B 1 33 ? 28.339 25.020 12.817 1.00 39.72 30 GLY B O 1
ATOM 1518 N N . ASP B 1 34 ? 30.139 26.283 12.208 0.54 31.18 31 ASP B N 1
ATOM 1519 C CA . ASP B 1 34 ? 29.516 27.637 12.191 0.54 32.38 31 ASP B CA 1
ATOM 1520 C C . ASP B 1 34 ? 29.578 28.202 10.767 0.54 34.88 31 ASP B C 1
ATOM 1521 O O . ASP B 1 34 ? 30.204 27.559 9.902 0.54 35.22 31 ASP B O 1
ATOM 1526 N N . GLY B 1 35 ? 28.975 29.375 10.547 0.54 33.07 32 GLY B N 1
ATOM 1527 C CA . GLY B 1 35 ? 29.063 30.135 9.286 0.54 30.88 32 GLY B CA 1
ATOM 1528 C C . GLY B 1 35 ? 28.481 29.351 8.123 0.54 29.81 32 GLY B C 1
ATOM 1529 O O . GLY B 1 35 ? 27.283 28.994 8.181 0.54 30.73 32 GLY B O 1
ATOM 1530 N N . VAL B 1 36 ? 29.294 29.106 7.092 0.54 26.24 33 VAL B N 1
ATOM 1531 C CA . VAL B 1 36 ? 28.912 28.371 5.849 0.54 23.00 33 VAL B CA 1
ATOM 1532 C C . VAL B 1 36 ? 28.652 26.899 6.174 0.54 20.95 33 VAL B C 1
ATOM 1533 O O . VAL B 1 36 ? 27.745 26.313 5.564 0.54 19.07 33 VAL B O 1
ATOM 1537 N N . CYS B 1 37 ? 29.437 26.304 7.065 0.54 18.71 34 CYS B N 1
ATOM 1538 C CA . CYS B 1 37 ? 29.425 24.843 7.292 0.54 20.14 34 CYS B CA 1
ATOM 1539 C C . CYS B 1 37 ? 28.073 24.444 7.892 0.54 20.91 34 CYS B C 1
ATOM 1540 O O . CYS B 1 37 ? 27.570 23.359 7.522 0.54 20.81 34 CYS B O 1
ATOM 1543 N N . LYS B 1 38 ? 27.499 25.311 8.731 0.54 24.09 35 LYS B N 1
ATOM 1544 C CA . LYS B 1 38 ? 26.140 25.133 9.323 0.54 26.56 35 LYS B CA 1
ATOM 1545 C C . LYS B 1 38 ? 25.068 25.236 8.225 0.54 26.10 35 LYS B C 1
ATOM 1546 O O . LYS B 1 38 ? 24.167 24.356 8.187 0.54 26.56 35 LYS B O 1
ATOM 1552 N N . ALA B 1 39 ? 25.135 26.253 7.362 1.00 26.63 36 ALA B N 1
ATOM 1553 C CA . ALA B 1 39 ? 24.179 26.369 6.229 1.00 28.77 36 ALA B CA 1
ATOM 1554 C C . ALA B 1 39 ? 24.293 25.172 5.278 1.00 30.15 36 ALA B C 1
ATOM 1555 O O . ALA B 1 39 ? 23.255 24.593 4.826 1.00 29.05 36 ALA B O 1
ATOM 1557 N N . VAL B 1 40 ? 25.514 24.729 4.974 1.00 25.68 37 VAL B N 1
ATOM 1558 C CA . VAL B 1 40 ? 25.762 23.549 4.123 1.00 23.35 37 VAL B CA 1
ATOM 1559 C C . VAL B 1 40 ? 25.294 22.249 4.790 1.00 28.08 37 VAL B C 1
ATOM 1560 O O . VAL B 1 40 ? 24.750 21.354 4.083 1.00 25.13 37 VAL B O 1
ATOM 1564 N N . TYR B 1 41 ? 25.433 22.106 6.109 1.00 24.24 38 TYR B N 1
ATOM 1565 C CA . TYR B 1 41 ? 24.987 20.886 6.807 1.00 23.76 38 TYR B CA 1
ATOM 1566 C C . TYR B 1 41 ? 23.454 20.853 6.835 1.00 24.23 38 TYR B C 1
ATOM 1567 O O . TYR B 1 41 ? 22.920 19.708 6.803 1.00 24.97 38 TYR B O 1
ATOM 1576 N N . LYS B 1 42 ? 22.846 22.024 6.844 1.00 25.05 39 LYS B N 1
ATOM 1577 C CA . LYS B 1 42 ? 21.358 22.111 6.968 1.00 25.69 39 LYS B CA 1
ATOM 1578 C C . LYS B 1 42 ? 20.766 21.548 5.673 1.00 27.75 39 LYS B C 1
ATOM 1579 O O . LYS B 1 42 ? 19.727 20.867 5.742 1.00 28.00 39 LYS B O 1
ATOM 1585 N N . LYS B 1 43 ? 21.429 21.717 4.526 1.00 26.26 40 LYS B N 1
ATOM 1586 C CA . LYS B 1 43 ? 20.858 21.293 3.223 1.00 27.06 40 LYS B CA 1
ATOM 1587 C C . LYS B 1 43 ? 21.455 19.952 2.741 1.00 24.74 40 LYS B C 1
ATOM 1588 O O . LYS B 1 43 ? 20.704 19.118 2.153 1.00 24.22 40 LYS B O 1
ATOM 1594 N N . TRP B 1 44 ? 22.781 19.750 2.864 1.00 22.84 41 TRP B N 1
ATOM 1595 C CA . TRP B 1 44 ? 23.510 18.591 2.331 1.00 24.79 41 TRP B CA 1
ATOM 1596 C C . TRP B 1 44 ? 24.229 17.843 3.437 1.00 26.86 41 TRP B C 1
ATOM 1597 O O . TRP B 1 44 ? 25.415 17.541 3.335 1.00 24.61 41 TRP B O 1
ATOM 1608 N N . PRO B 1 45 ? 23.522 17.379 4.494 1.00 24.05 42 PRO B N 1
ATOM 1609 C CA . PRO B 1 45 ? 24.222 16.677 5.551 1.00 23.48 42 PRO B CA 1
ATOM 1610 C C . PRO B 1 45 ? 24.855 15.391 5.071 1.00 21.99 42 PRO B C 1
ATOM 1611 O O . PRO B 1 45 ? 25.882 14.983 5.669 1.00 25.55 42 PRO B O 1
ATOM 1615 N N . GLU B 1 46 ? 24.224 14.696 4.092 1.00 23.70 43 GLU B N 1
ATOM 1616 C CA . GLU B 1 46 ? 24.795 13.441 3.550 1.00 24.56 43 GLU B CA 1
ATOM 1617 C C . GLU B 1 46 ? 26.095 13.710 2.777 1.00 23.90 43 GLU B C 1
ATOM 1618 O O . GLU B 1 46 ? 26.920 12.779 2.633 1.00 26.09 43 GLU B O 1
ATOM 1624 N N . SER B 1 47 ? 26.351 14.965 2.454 1.00 25.25 44 SER B N 1
ATOM 1625 C CA . SER B 1 47 ? 27.674 15.372 1.916 1.00 26.16 44 SER B CA 1
ATOM 1626 C C . SER B 1 47 ? 28.794 15.329 2.969 1.00 25.93 44 SER B C 1
ATOM 1627 O O . SER B 1 47 ? 29.956 15.339 2.529 1.00 25.98 44 SER B O 1
ATOM 1630 N N . PHE B 1 48 ? 28.498 15.158 4.278 1.00 24.50 45 PHE B N 1
ATOM 1631 C CA . PHE B 1 48 ? 29.539 15.056 5.319 1.00 24.61 45 PHE B CA 1
ATOM 1632 C C . PHE B 1 48 ? 29.953 13.609 5.532 1.00 24.25 45 PHE B C 1
ATOM 1633 O O . PHE B 1 48 ? 30.880 13.367 6.300 1.00 29.18 45 PHE B O 1
ATOM 1641 N N . LYS B 1 49 ? 29.352 12.662 4.790 1.00 23.28 46 LYS B N 1
ATOM 1642 C CA . LYS B 1 49 ? 29.746 11.260 4.898 1.00 28.59 46 LYS B CA 1
ATOM 1643 C C . LYS B 1 49 ? 31.197 11.152 4.456 1.00 27.04 46 LYS B C 1
ATOM 1644 O O . LYS B 1 49 ? 31.495 11.311 3.249 1.00 29.61 46 LYS B O 1
ATOM 1650 N N . ASN B 1 50 ? 32.080 10.860 5.399 1.00 29.51 47 ASN B N 1
ATOM 1651 C CA . ASN B 1 50 ? 33.517 10.601 5.110 1.00 30.42 47 ASN B CA 1
ATOM 1652 C C . ASN B 1 50 ? 34.144 11.850 4.449 1.00 31.25 47 ASN B C 1
ATOM 1653 O O . ASN B 1 50 ? 35.005 11.724 3.557 1.00 33.70 47 ASN B O 1
ATOM 1658 N N . SER B 1 51 ? 33.781 13.031 4.914 1.00 27.33 48 SER B N 1
ATOM 1659 C CA . SER B 1 51 ? 34.333 14.300 4.351 1.00 24.04 48 SER B CA 1
ATOM 1660 C C . SER B 1 51 ? 35.556 14.801 5.143 1.00 23.12 48 SER B C 1
ATOM 1661 O O . SER B 1 51 ? 36.161 15.817 4.679 1.00 22.12 48 SER B O 1
ATOM 1664 N N . ALA B 1 52 ? 35.949 14.162 6.242 1.00 25.07 49 ALA B N 1
ATOM 1665 C CA . ALA B 1 52 ? 37.123 14.612 7.035 1.00 24.02 49 ALA B CA 1
ATOM 1666 C C . ALA B 1 52 ? 38.347 14.681 6.108 1.00 26.40 49 ALA B C 1
ATOM 1667 O O . ALA B 1 52 ? 38.563 13.772 5.298 1.00 24.19 49 ALA B O 1
ATOM 1669 N N . THR B 1 53 ? 39.145 15.727 6.199 1.00 25.03 50 THR B N 1
ATOM 1670 C CA . THR B 1 53 ? 40.317 15.917 5.311 1.00 22.28 50 THR B CA 1
ATOM 1671 C C . THR B 1 53 ? 41.224 16.934 6.002 1.00 20.62 50 THR B C 1
ATOM 1672 O O . THR B 1 53 ? 40.726 17.762 6.761 1.00 23.20 50 THR B O 1
ATOM 1676 N N . PRO B 1 54 ? 42.544 16.901 5.777 1.00 21.27 51 PRO B N 1
ATOM 1677 C CA . PRO B 1 54 ? 43.447 17.771 6.502 1.00 21.16 51 PRO B CA 1
ATOM 1678 C C . PRO B 1 54 ? 43.310 19.251 6.147 1.00 20.47 51 PRO B C 1
ATOM 1679 O O . PRO B 1 54 ? 42.719 19.670 5.083 1.00 19.17 51 PRO B O 1
ATOM 1683 N N . VAL B 1 55 ? 43.855 20.089 7.035 1.00 18.49 52 VAL B N 1
ATOM 1684 C CA . VAL B 1 55 ? 43.955 21.537 6.754 1.00 16.97 52 VAL B CA 1
ATOM 1685 C C . VAL B 1 55 ? 44.731 21.698 5.440 1.00 15.26 52 VAL B C 1
ATOM 1686 O O . VAL B 1 55 ? 45.717 20.980 5.211 1.00 19.30 52 VAL B O 1
ATOM 1690 N N . GLY B 1 56 ? 44.325 22.649 4.601 1.00 16.80 53 GLY B N 1
ATOM 1691 C CA . GLY B 1 56 ? 45.023 22.944 3.341 1.00 18.24 53 GLY B CA 1
ATOM 1692 C C . GLY B 1 56 ? 44.585 22.053 2.212 1.00 18.97 53 GLY B C 1
ATOM 1693 O O . GLY B 1 56 ? 45.285 22.112 1.153 1.00 19.38 53 GLY B O 1
ATOM 1694 N N . THR B 1 57 ? 43.536 21.272 2.370 1.00 17.56 54 THR B N 1
ATOM 1695 C CA . THR B 1 57 ? 43.041 20.359 1.332 1.00 17.21 54 THR B CA 1
ATOM 1696 C C . THR B 1 57 ? 41.563 20.569 1.057 1.00 18.08 54 THR B C 1
ATOM 1697 O O . THR B 1 57 ? 40.816 21.277 1.796 1.00 18.80 54 THR B O 1
ATOM 1701 N N . ALA B 1 58 ? 41.121 19.962 -0.027 1.00 19.53 55 ALA B N 1
ATOM 1702 C CA . ALA B 1 58 ? 39.697 19.922 -0.399 1.00 20.17 55 ALA B CA 1
ATOM 1703 C C . ALA B 1 58 ? 39.304 18.484 -0.719 1.00 23.32 55 ALA B C 1
ATOM 1704 O O . ALA B 1 58 ? 40.100 17.717 -1.338 1.00 24.88 55 ALA B O 1
ATOM 1706 N N . LYS B 1 59 ? 38.121 18.104 -0.250 1.00 21.42 56 LYS B N 1
ATOM 1707 C CA . LYS B 1 59 ? 37.548 16.759 -0.495 1.00 22.19 56 LYS B CA 1
ATOM 1708 C C . LYS B 1 59 ? 36.105 16.912 -0.984 1.00 20.37 56 LYS B C 1
ATOM 1709 O O . LYS B 1 59 ? 35.283 17.577 -0.337 1.00 20.85 56 LYS B O 1
ATOM 1715 N N . THR B 1 60 ? 35.767 16.344 -2.168 1.00 22.53 57 THR B N 1
ATOM 1716 C CA . THR B 1 60 ? 34.425 16.513 -2.793 1.00 23.29 57 THR B CA 1
ATOM 1717 C C . THR B 1 60 ? 33.566 15.277 -2.504 1.00 20.01 57 THR B C 1
ATOM 1718 O O . THR B 1 60 ? 34.121 14.158 -2.515 1.00 24.58 57 THR B O 1
ATOM 1722 N N . VAL B 1 61 ? 32.365 15.538 -2.035 1.00 21.92 58 VAL B N 1
ATOM 1723 C CA . VAL B 1 61 ? 31.360 14.467 -1.821 1.00 23.99 58 VAL B CA 1
ATOM 1724 C C . VAL B 1 61 ? 30.178 14.831 -2.690 1.00 23.41 58 VAL B C 1
ATOM 1725 O O . VAL B 1 61 ? 29.634 15.917 -2.574 1.00 22.00 58 VAL B O 1
ATOM 1729 N N . MET B 1 62 ? 29.770 13.865 -3.544 1.00 27.16 59 MET B N 1
ATOM 1730 C CA . MET B 1 62 ? 28.626 14.016 -4.455 1.00 29.13 59 MET B CA 1
ATOM 1731 C C . MET B 1 62 ? 27.317 13.744 -3.716 1.00 27.20 59 MET B C 1
ATOM 1732 O O . MET B 1 62 ? 27.221 12.715 -3.023 1.00 28.07 59 MET B O 1
ATOM 1737 N N . CYS B 1 63 ? 26.374 14.657 -3.843 1.00 28.32 60 CYS B N 1
ATOM 1738 C CA . CYS B 1 63 ? 24.962 14.462 -3.459 1.00 30.58 60 CYS B CA 1
ATOM 1739 C C . CYS B 1 63 ? 24.197 14.248 -4.764 1.00 32.92 60 CYS B C 1
ATOM 1740 O O . CYS B 1 63 ? 23.798 15.247 -5.365 1.00 31.42 60 CYS B O 1
ATOM 1743 N N . GLY B 1 64 ? 24.114 12.995 -5.235 1.00 33.54 61 GLY B N 1
ATOM 1744 C CA . GLY B 1 64 ? 23.570 12.741 -6.581 1.00 37.84 61 GLY B CA 1
ATOM 1745 C C . GLY B 1 64 ? 24.489 13.358 -7.607 1.00 34.95 61 GLY B C 1
ATOM 1746 O O . GLY B 1 64 ? 25.636 12.909 -7.690 1.00 37.65 61 GLY B O 1
ATOM 1747 N N . THR B 1 65 ? 24.035 14.356 -8.366 1.00 37.17 62 THR B N 1
ATOM 1748 C CA . THR B 1 65 ? 24.880 14.997 -9.410 1.00 39.30 62 THR B CA 1
ATOM 1749 C C . THR B 1 65 ? 25.545 16.268 -8.876 1.00 37.22 62 THR B C 1
ATOM 1750 O O . THR B 1 65 ? 26.351 16.842 -9.655 1.00 35.67 62 THR B O 1
ATOM 1754 N N . TYR B 1 66 ? 25.228 16.693 -7.644 1.00 33.99 63 TYR B N 1
ATOM 1755 C CA . TYR B 1 66 ? 25.625 18.032 -7.129 1.00 29.35 63 TYR B CA 1
ATOM 1756 C C . TYR B 1 66 ? 26.873 17.883 -6.258 1.00 28.13 63 TYR B C 1
ATOM 1757 O O . TYR B 1 66 ? 26.807 17.232 -5.215 1.00 28.25 63 TYR B O 1
ATOM 1766 N N . PRO B 1 67 ? 28.045 18.408 -6.701 1.00 27.02 64 PRO B N 1
ATOM 1767 C CA . PRO B 1 67 ? 29.278 18.344 -5.911 1.00 26.20 64 PRO B CA 1
ATOM 1768 C C . PRO B 1 67 ? 29.398 19.386 -4.788 1.00 22.03 64 PRO B C 1
ATOM 1769 O O . PRO B 1 67 ? 29.118 20.537 -4.970 1.00 22.70 64 PRO B O 1
ATOM 1773 N N . VAL B 1 68 ? 29.667 18.858 -3.588 1.00 22.10 65 VAL B N 1
ATOM 1774 C CA . VAL B 1 68 ? 30.048 19.630 -2.379 1.00 22.28 65 VAL B CA 1
ATOM 1775 C C . VAL B 1 68 ? 31.540 19.462 -2.142 1.00 16.53 65 VAL B C 1
ATOM 1776 O O . VAL B 1 68 ? 32.018 18.373 -1.836 1.00 20.20 65 VAL B O 1
ATOM 1780 N N . ILE B 1 69 ? 32.256 20.569 -2.375 1.00 21.70 66 ILE B N 1
ATOM 1781 C CA . ILE B 1 69 ? 33.738 20.615 -2.217 1.00 19.93 66 ILE B CA 1
ATOM 1782 C C . ILE B 1 69 ? 34.109 21.160 -0.806 1.00 17.00 66 ILE B C 1
ATOM 1783 O O . ILE B 1 69 ? 33.891 22.336 -0.591 1.00 19.22 66 ILE B O 1
ATOM 1788 N N . HIS B 1 70 ? 34.461 20.254 0.065 1.00 18.08 67 HIS B N 1
ATOM 1789 C CA . HIS B 1 70 ? 34.795 20.636 1.474 1.00 17.75 67 HIS B CA 1
ATOM 1790 C C . HIS B 1 70 ? 36.233 21.182 1.471 1.00 15.93 67 HIS B C 1
ATOM 1791 O O . HIS B 1 70 ? 37.122 20.358 1.359 1.00 17.82 67 HIS B O 1
ATOM 1798 N N . ALA B 1 71 ? 36.402 22.500 1.642 1.00 16.23 68 ALA B N 1
ATOM 1799 C CA . ALA B 1 71 ? 37.742 23.175 1.631 1.00 16.09 68 ALA B CA 1
ATOM 1800 C C . ALA B 1 71 ? 38.106 23.589 3.062 1.00 14.96 68 ALA B C 1
ATOM 1801 O O . ALA B 1 71 ? 37.350 24.321 3.654 1.00 16.98 68 ALA B O 1
ATOM 1803 N N . VAL B 1 72 ? 39.205 23.042 3.545 1.00 15.79 69 VAL B N 1
ATOM 1804 C CA . VAL B 1 72 ? 39.614 23.271 4.981 1.00 15.61 69 VAL B CA 1
ATOM 1805 C C . VAL B 1 72 ? 40.682 24.379 5.064 1.00 14.13 69 VAL B C 1
ATOM 1806 O O . VAL B 1 72 ? 41.901 24.095 4.833 1.00 16.18 69 VAL B O 1
ATOM 1810 N N . GLY B 1 73 ? 40.260 25.594 5.349 1.00 15.73 70 GLY B N 1
ATOM 1811 C CA . GLY B 1 73 ? 41.213 26.667 5.669 1.00 15.47 70 GLY B CA 1
ATOM 1812 C C . GLY B 1 73 ? 41.713 26.541 7.103 1.00 17.54 70 GLY B C 1
ATOM 1813 O O . GLY B 1 73 ? 41.177 25.809 7.938 1.00 18.53 70 GLY B O 1
ATOM 1814 N N . PRO B 1 74 ? 42.875 27.151 7.383 1.00 15.90 71 PRO B N 1
ATOM 1815 C CA . PRO B 1 74 ? 43.454 27.117 8.739 1.00 16.71 71 PRO B CA 1
ATOM 1816 C C . PRO B 1 74 ? 42.647 27.978 9.712 1.00 14.34 71 PRO B C 1
ATOM 1817 O O . PRO B 1 74 ? 42.215 29.068 9.361 1.00 14.91 71 PRO B O 1
ATOM 1821 N N . ASN B 1 75 ? 42.656 27.512 10.976 1.00 16.40 72 ASN B N 1
ATOM 1822 C CA . ASN B 1 75 ? 42.198 28.334 12.134 1.00 16.25 72 ASN B CA 1
ATOM 1823 C C . ASN B 1 75 ? 43.391 29.188 12.612 1.00 15.98 72 ASN B C 1
ATOM 1824 O O . ASN B 1 75 ? 44.350 28.611 13.167 1.00 17.30 72 ASN B O 1
ATOM 1829 N N . PHE B 1 76 ? 43.355 30.478 12.341 1.00 16.32 73 PHE B N 1
ATOM 1830 C CA . PHE B 1 76 ? 44.452 31.403 12.767 1.00 16.97 73 PHE B CA 1
ATOM 1831 C C . PHE B 1 76 ? 44.490 31.539 14.303 1.00 18.95 73 PHE B C 1
ATOM 1832 O O . PHE B 1 76 ? 45.459 32.216 14.764 1.00 21.06 73 PHE B O 1
ATOM 1840 N N . SER B 1 77 ? 43.564 30.997 15.064 1.00 20.09 74 SER B N 1
ATOM 1841 C CA . SER B 1 77 ? 43.765 30.911 16.542 1.00 20.66 74 SER B CA 1
ATOM 1842 C C . SER B 1 77 ? 44.876 29.905 16.833 1.00 24.39 74 SER B C 1
ATOM 1843 O O . SER B 1 77 ? 45.558 30.025 17.904 1.00 25.44 74 SER B O 1
ATOM 1846 N N . ASN B 1 78 ? 45.143 28.951 15.956 1.00 20.39 75 ASN B N 1
ATOM 1847 C CA . ASN B 1 78 ? 46.052 27.801 16.158 1.00 19.09 75 ASN B CA 1
ATOM 1848 C C . ASN B 1 78 ? 47.331 27.853 15.320 1.00 22.14 75 ASN B C 1
ATOM 1849 O O . ASN B 1 78 ? 48.385 27.428 15.820 1.00 25.74 75 ASN B O 1
ATOM 1854 N N . TYR B 1 79 ? 47.224 28.380 14.100 0.50 19.41 76 TYR B N 1
ATOM 1855 C CA . TYR B 1 79 ? 48.336 28.532 13.121 0.50 19.04 76 TYR B CA 1
ATOM 1856 C C . TYR B 1 79 ? 48.978 29.916 13.273 0.50 19.31 76 TYR B C 1
ATOM 1857 O O . TYR B 1 79 ? 48.272 30.936 13.390 0.50 17.52 76 TYR B O 1
ATOM 1866 N N . THR B 1 80 ? 50.309 29.973 13.151 1.00 19.91 77 THR B N 1
ATOM 1867 C CA . THR B 1 80 ? 50.979 31.268 13.054 1.00 20.46 77 THR B CA 1
ATOM 1868 C C . THR B 1 80 ? 50.588 31.972 11.763 1.00 20.55 77 THR B C 1
ATOM 1869 O O . THR B 1 80 ? 50.006 31.295 10.819 1.00 19.95 77 THR B O 1
ATOM 1873 N N . GLU B 1 81 ? 50.831 33.241 11.660 1.00 19.85 78 GLU B N 1
ATOM 1874 C CA . GLU B 1 81 ? 50.541 34.046 10.433 1.00 19.08 78 GLU B CA 1
ATOM 1875 C C . GLU B 1 81 ? 51.266 33.384 9.268 1.00 21.23 78 GLU B C 1
ATOM 1876 O O . GLU B 1 81 ? 50.678 33.171 8.169 1.00 19.11 78 GLU B O 1
ATOM 1882 N N . SER B 1 82 ? 52.504 32.944 9.438 1.00 19.06 79 SER B N 1
ATOM 1883 C CA . SER B 1 82 ? 53.292 32.361 8.335 1.00 19.22 79 SER B CA 1
ATOM 1884 C C . SER B 1 82 ? 52.662 31.036 7.903 1.00 17.80 79 SER B C 1
ATOM 1885 O O . SER B 1 82 ? 52.431 30.818 6.669 1.00 18.67 79 SER B O 1
ATOM 1888 N N . GLU B 1 83 ? 52.444 30.136 8.842 1.00 18.14 80 GLU B N 1
ATOM 1889 C CA . GLU B 1 83 ? 52.025 28.770 8.491 1.00 18.17 80 GLU B CA 1
ATOM 1890 C C . GLU B 1 83 ? 50.574 28.831 7.985 1.00 19.51 80 GLU B C 1
ATOM 1891 O O . GLU B 1 83 ? 50.236 28.132 6.969 1.00 18.58 80 GLU B O 1
ATOM 1897 N N . GLY B 1 84 ? 49.756 29.677 8.568 1.00 18.00 81 GLY B N 1
ATOM 1898 C CA . GLY B 1 84 ? 48.344 29.885 8.149 1.00 18.36 81 GLY B CA 1
ATOM 1899 C C . GLY B 1 84 ? 48.299 30.427 6.758 1.00 19.52 81 GLY B C 1
ATOM 1900 O O . GLY B 1 84 ? 47.434 29.967 5.937 1.00 17.88 81 GLY B O 1
ATOM 1901 N N . ASP B 1 85 ? 49.149 31.362 6.393 1.00 17.20 82 ASP B N 1
ATOM 1902 C CA . ASP B 1 85 ? 49.084 31.963 5.042 1.00 17.78 82 ASP B CA 1
ATOM 1903 C C . ASP B 1 85 ? 49.338 30.864 4.015 1.00 19.76 82 ASP B C 1
ATOM 1904 O O . ASP B 1 85 ? 48.656 30.876 2.948 1.00 18.93 82 ASP B O 1
ATOM 1909 N N . ARG B 1 86 ? 50.266 29.947 4.273 1.00 18.01 83 ARG B N 1
ATOM 1910 C CA . ARG B 1 86 ? 50.602 28.882 3.331 1.00 19.33 83 ARG B CA 1
ATOM 1911 C C . ARG B 1 86 ? 49.402 27.934 3.238 1.00 18.39 83 ARG B C 1
ATOM 1912 O O . ARG B 1 86 ? 49.058 27.491 2.120 1.00 18.89 83 ARG B O 1
ATOM 1920 N N . GLU B 1 87 ? 48.776 27.556 4.356 1.00 17.26 84 GLU B N 1
ATOM 1921 C CA . GLU B 1 87 ? 47.689 26.549 4.329 1.00 17.42 84 GLU B CA 1
ATOM 1922 C C . GLU B 1 87 ? 46.444 27.146 3.687 1.00 15.48 84 GLU B C 1
ATOM 1923 O O . GLU B 1 87 ? 45.710 26.425 2.985 1.00 15.99 84 GLU B O 1
ATOM 1929 N N . LEU B 1 88 ? 46.235 28.430 3.806 1.00 15.96 85 LEU B N 1
ATOM 1930 C CA . LEU B 1 88 ? 45.067 29.125 3.207 1.00 14.84 85 LEU B CA 1
ATOM 1931 C C . LEU B 1 88 ? 45.258 29.178 1.686 1.00 15.34 85 LEU B C 1
ATOM 1932 O O . LEU B 1 88 ? 44.322 28.809 0.918 1.00 15.67 85 LEU B O 1
ATOM 1937 N N . ALA B 1 89 ? 46.455 29.460 1.206 1.00 15.51 86 ALA B N 1
ATOM 1938 C CA . ALA B 1 89 ? 46.742 29.422 -0.237 1.00 16.54 86 ALA B CA 1
ATOM 1939 C C . ALA B 1 89 ? 46.544 28.012 -0.740 1.00 16.73 86 ALA B C 1
ATOM 1940 O O . ALA B 1 89 ? 45.933 27.860 -1.856 1.00 16.20 86 ALA B O 1
ATOM 1942 N N . ALA B 1 90 ? 47.014 26.996 -0.009 1.00 15.67 87 ALA B N 1
ATOM 1943 C CA . ALA B 1 90 ? 46.934 25.582 -0.394 1.00 16.59 87 ALA B CA 1
ATOM 1944 C C . ALA B 1 90 ? 45.456 25.158 -0.534 1.00 16.56 87 ALA B C 1
ATOM 1945 O O . ALA B 1 90 ? 45.071 24.471 -1.500 1.00 16.67 87 ALA B O 1
ATOM 1947 N N . ALA B 1 91 ? 44.590 25.539 0.406 1.00 15.19 88 ALA B N 1
ATOM 1948 C CA . ALA B 1 91 ? 43.182 25.091 0.354 1.00 15.94 88 ALA B CA 1
ATOM 1949 C C . ALA B 1 91 ? 42.595 25.626 -0.942 1.00 15.69 88 ALA B C 1
ATOM 1950 O O . ALA B 1 91 ? 41.814 24.881 -1.613 1.00 15.53 88 ALA B O 1
ATOM 1952 N N . TYR B 1 92 ? 42.827 26.887 -1.289 1.00 13.69 89 TYR B N 1
ATOM 1953 C CA . TYR B 1 92 ? 42.269 27.432 -2.548 1.00 14.51 89 TYR B CA 1
ATOM 1954 C C . TYR B 1 92 ? 42.891 26.731 -3.763 1.00 14.94 89 TYR B C 1
ATOM 1955 O O . TYR B 1 92 ? 42.094 26.516 -4.721 1.00 14.67 89 TYR B O 1
ATOM 1964 N N . ARG B 1 93 ? 44.168 26.411 -3.766 1.00 14.89 90 ARG B N 1
ATOM 1965 C CA . ARG B 1 93 ? 44.762 25.672 -4.904 1.00 15.91 90 ARG B CA 1
ATOM 1966 C C . ARG B 1 93 ? 44.025 24.349 -5.076 1.00 17.09 90 ARG B C 1
ATOM 1967 O O . ARG B 1 93 ? 43.744 23.956 -6.218 1.00 16.87 90 ARG B O 1
ATOM 1975 N N A GLU B 1 94 ? 43.693 23.638 -3.988 0.25 16.07 91 GLU B N 1
ATOM 1976 N N B GLU B 1 94 ? 43.691 23.672 -3.981 0.25 16.09 91 GLU B N 1
ATOM 1977 C CA A GLU B 1 94 ? 42.962 22.337 -4.092 0.25 16.63 91 GLU B CA 1
ATOM 1978 C CA B GLU B 1 94 ? 43.009 22.357 -4.064 0.25 16.75 91 GLU B CA 1
ATOM 1979 C C A GLU B 1 94 ? 41.536 22.575 -4.614 0.25 17.32 91 GLU B C 1
ATOM 1980 C C B GLU B 1 94 ? 41.562 22.555 -4.562 0.25 17.45 91 GLU B C 1
ATOM 1981 O O A GLU B 1 94 ? 40.988 21.736 -5.392 0.25 17.14 91 GLU B O 1
ATOM 1982 O O B GLU B 1 94 ? 41.055 21.673 -5.318 0.25 18.76 91 GLU B O 1
ATOM 1993 N N . VAL B 1 95 ? 40.905 23.668 -4.219 1.00 16.13 92 VAL B N 1
ATOM 1994 C CA . VAL B 1 95 ? 39.575 24.024 -4.766 1.00 16.94 92 VAL B CA 1
ATOM 1995 C C . VAL B 1 95 ? 39.690 24.170 -6.301 1.00 16.53 92 VAL B C 1
ATOM 1996 O O . VAL B 1 95 ? 38.841 23.600 -7.010 1.00 17.79 92 VAL B O 1
ATOM 2000 N N . ALA B 1 96 ? 40.681 24.866 -6.812 1.00 15.77 93 ALA B N 1
ATOM 2001 C CA . ALA B 1 96 ? 40.799 25.098 -8.265 1.00 16.28 93 ALA B CA 1
ATOM 2002 C C . ALA B 1 96 ? 40.991 23.745 -8.957 1.00 18.26 93 ALA B C 1
ATOM 2003 O O . ALA B 1 96 ? 40.372 23.576 -10.035 1.00 17.30 93 ALA B O 1
ATOM 2005 N N . LYS B 1 97 ? 41.803 22.843 -8.443 1.00 17.66 94 LYS B N 1
ATOM 2006 C CA . LYS B 1 97 ? 41.999 21.477 -9.023 1.00 18.00 94 LYS B CA 1
ATOM 2007 C C . LYS B 1 97 ? 40.654 20.755 -9.065 1.00 19.73 94 LYS B C 1
ATOM 2008 O O . LYS B 1 97 ? 40.273 20.197 -10.128 1.00 20.19 94 LYS B O 1
ATOM 2014 N N . GLU B 1 98 ? 39.847 20.785 -8.010 1.00 19.17 95 GLU B N 1
ATOM 2015 C CA . GLU B 1 98 ? 38.580 20.040 -7.934 1.00 19.80 95 GLU B CA 1
ATOM 2016 C C . GLU B 1 98 ? 37.618 20.669 -8.915 1.00 19.16 95 GLU B C 1
ATOM 2017 O O . GLU B 1 98 ? 36.870 19.905 -9.616 1.00 21.94 95 GLU B O 1
ATOM 2023 N N . VAL B 1 99 ? 37.478 21.987 -8.960 1.00 18.89 96 VAL B N 1
ATOM 2024 C CA . VAL B 1 99 ? 36.555 22.638 -9.911 1.00 19.58 96 VAL B CA 1
ATOM 2025 C C . VAL B 1 99 ? 36.953 22.195 -11.339 1.00 19.57 96 VAL B C 1
ATOM 2026 O O . VAL B 1 99 ? 36.008 21.924 -12.149 1.00 20.17 96 VAL B O 1
ATOM 2030 N N . THR B 1 100 ? 38.223 22.137 -11.633 1.00 17.47 97 THR B N 1
ATOM 2031 C CA . THR B 1 100 ? 38.718 21.773 -12.986 1.00 18.53 97 THR B CA 1
ATOM 2032 C C . THR B 1 100 ? 38.316 20.321 -13.226 1.00 21.11 97 THR B C 1
ATOM 2033 O O . THR B 1 100 ? 37.746 20.000 -14.312 1.00 22.30 97 THR B O 1
ATOM 2037 N N . ARG B 1 101 ? 38.605 19.449 -12.278 1.00 21.04 98 ARG B N 1
ATOM 2038 C CA . ARG B 1 101 ? 38.323 17.991 -12.442 1.00 22.18 98 ARG B CA 1
ATOM 2039 C C . ARG B 1 101 ? 36.831 17.750 -12.686 1.00 22.79 98 ARG B C 1
ATOM 2040 O O . ARG B 1 101 ? 36.448 16.833 -13.520 1.00 24.07 98 ARG B O 1
ATOM 2048 N N . LEU B 1 102 ? 35.955 18.431 -11.989 1.00 22.68 99 LEU B N 1
ATOM 2049 C CA . LEU B 1 102 ? 34.485 18.240 -12.004 1.00 24.47 99 LEU B CA 1
ATOM 2050 C C . LEU B 1 102 ? 33.890 18.703 -13.334 1.00 27.03 99 LEU B C 1
ATOM 2051 O O . LEU B 1 102 ? 32.752 18.266 -13.649 1.00 29.60 99 LEU B O 1
ATOM 2056 N N . GLY B 1 103 ? 34.568 19.601 -14.053 1.00 27.36 100 GLY B N 1
ATOM 2057 C CA . GLY B 1 103 ? 34.117 20.106 -15.366 1.00 28.21 100 GLY B CA 1
ATOM 2058 C C . GLY B 1 103 ? 32.906 20.992 -15.264 1.00 28.80 100 GLY B C 1
ATOM 2059 O O . GLY B 1 103 ? 32.236 21.188 -16.297 1.00 29.97 100 GLY B O 1
ATOM 2060 N N . VAL B 1 104 ? 32.598 21.534 -14.082 1.00 23.05 101 VAL B N 1
ATOM 2061 C CA . VAL B 1 104 ? 31.495 22.483 -13.857 1.00 27.16 101 VAL B CA 1
ATOM 2062 C C . VAL B 1 104 ? 31.794 23.749 -14.648 1.00 26.19 101 VAL B C 1
ATOM 2063 O O . VAL B 1 104 ? 32.987 24.116 -14.839 1.00 28.53 101 VAL B O 1
ATOM 2067 N N . ASN B 1 105 ? 30.756 24.480 -14.996 1.00 29.17 102 ASN B N 1
ATOM 2068 C CA . ASN B 1 105 ? 30.862 25.796 -15.656 1.00 26.75 102 ASN B CA 1
ATOM 2069 C C . ASN B 1 105 ? 30.681 26.937 -14.658 1.00 27.13 102 ASN B C 1
ATOM 2070 O O . ASN B 1 105 ? 30.942 28.072 -15.030 1.00 25.38 102 ASN B O 1
ATOM 2075 N N . SER B 1 106 ? 30.265 26.642 -13.412 1.00 25.65 103 SER B N 1
ATOM 2076 C CA . SER B 1 106 ? 30.124 27.655 -12.338 1.00 25.75 103 SER B CA 1
ATOM 2077 C C . SER B 1 106 ? 30.394 26.991 -10.973 1.00 22.50 103 SER B C 1
ATOM 2078 O O . SER B 1 106 ? 30.257 25.731 -10.789 1.00 25.02 103 SER B O 1
ATOM 2081 N N . VAL B 1 107 ? 30.791 27.823 -10.015 1.00 22.39 104 VAL B N 1
ATOM 2082 C CA . VAL B 1 107 ? 31.044 27.355 -8.621 1.00 23.24 104 VAL B CA 1
ATOM 2083 C C . VAL B 1 107 ? 30.728 28.511 -7.685 1.00 22.76 104 VAL B C 1
ATOM 2084 O O . VAL B 1 107 ? 31.073 29.652 -7.954 1.00 21.11 104 VAL B O 1
ATOM 2088 N N . ALA B 1 108 ? 30.129 28.204 -6.536 1.00 21.76 105 ALA B N 1
ATOM 2089 C CA . ALA B 1 108 ? 29.838 29.136 -5.438 1.00 22.51 105 ALA B CA 1
ATOM 2090 C C . ALA B 1 108 ? 30.931 28.928 -4.384 1.00 18.63 105 ALA B C 1
ATOM 2091 O O . ALA B 1 108 ? 31.117 27.825 -3.929 1.00 21.39 105 ALA B O 1
ATOM 2093 N N A ILE B 1 109 ? 31.595 30.005 -3.991 0.25 20.78 106 ILE B N 1
ATOM 2094 N N B ILE B 1 109 ? 31.623 30.019 -4.034 0.25 21.43 106 ILE B N 1
ATOM 2095 C CA A ILE B 1 109 ? 32.746 29.896 -3.050 0.25 19.23 106 ILE B CA 1
ATOM 2096 C CA B ILE B 1 109 ? 32.826 30.022 -3.140 0.25 20.43 106 ILE B CA 1
ATOM 2097 C C A ILE B 1 109 ? 32.665 30.997 -2.001 0.25 19.97 106 ILE B C 1
ATOM 2098 C C B ILE B 1 109 ? 32.624 31.018 -1.996 0.25 20.40 106 ILE B C 1
ATOM 2099 O O A ILE B 1 109 ? 32.426 32.158 -2.314 0.25 19.96 106 ILE B O 1
ATOM 2100 O O B ILE B 1 109 ? 32.260 32.160 -2.241 0.25 19.86 106 ILE B O 1
ATOM 2109 N N . PRO B 1 110 ? 32.868 30.644 -0.710 1.00 19.04 107 PRO B N 1
ATOM 2110 C CA . PRO B 1 110 ? 32.944 31.643 0.360 1.00 19.72 107 PRO B CA 1
ATOM 2111 C C . PRO B 1 110 ? 34.404 32.063 0.621 1.00 17.95 107 PRO B C 1
ATOM 2112 O O . PRO B 1 110 ? 35.327 31.405 0.040 1.00 19.34 107 PRO B O 1
ATOM 2116 N N . LEU B 1 111 ? 34.655 33.108 1.422 1.00 20.18 108 LEU B N 1
ATOM 2117 C CA . LEU B 1 111 ? 36.045 33.513 1.761 1.00 17.81 108 LEU B CA 1
ATOM 2118 C C . LEU B 1 111 ? 36.492 32.657 2.936 1.00 17.96 108 LEU B C 1
ATOM 2119 O O . LEU B 1 111 ? 36.112 32.905 4.095 1.00 18.54 108 LEU B O 1
ATOM 2124 N N . LEU B 1 112 ? 37.374 31.719 2.719 1.00 15.65 109 LEU B N 1
ATOM 2125 C CA . LEU B 1 112 ? 37.910 30.795 3.722 1.00 16.58 109 LEU B CA 1
ATOM 2126 C C . LEU B 1 112 ? 38.689 31.594 4.773 1.00 15.24 109 LEU B C 1
ATOM 2127 O O . LEU B 1 112 ? 39.368 32.595 4.487 1.00 17.12 109 LEU B O 1
ATOM 2132 N N . SER B 1 113 ? 38.529 31.131 6.005 1.00 16.20 110 SER B N 1
ATOM 2133 C CA . SER B 1 113 ? 39.273 31.624 7.198 1.00 16.38 110 SER B CA 1
ATOM 2134 C C . SER B 1 113 ? 38.902 33.078 7.550 1.00 18.64 110 SER B C 1
ATOM 2135 O O . SER B 1 113 ? 39.718 33.716 8.234 1.00 18.20 110 SER B O 1
ATOM 2138 N N . THR B 1 114 ? 37.730 33.572 7.159 1.00 18.49 111 THR B N 1
ATOM 2139 C CA . THR B 1 114 ? 37.330 34.983 7.432 1.00 18.88 111 THR B CA 1
ATOM 2140 C C . THR B 1 114 ? 36.348 35.055 8.620 1.00 19.42 111 THR B C 1
ATOM 2141 O O . THR B 1 114 ? 36.075 36.223 9.017 1.00 21.96 111 THR B O 1
ATOM 2145 N N . GLY B 1 115 ? 35.795 33.941 9.076 1.00 20.25 112 GLY B N 1
ATOM 2146 C CA . GLY B 1 115 ? 34.810 33.966 10.191 1.00 20.90 112 GLY B CA 1
ATOM 2147 C C . GLY B 1 115 ? 35.453 33.499 11.483 1.00 19.86 112 GLY B C 1
ATOM 2148 O O . GLY B 1 115 ? 36.474 34.099 11.904 1.00 20.64 112 GLY B O 1
ATOM 2149 N N . VAL B 1 116 ? 34.948 32.422 12.059 1.00 21.61 113 VAL B N 1
ATOM 2150 C CA . VAL B 1 116 ? 35.442 31.939 13.368 1.00 22.31 113 VAL B CA 1
ATOM 2151 C C . VAL B 1 116 ? 36.869 31.395 13.233 1.00 23.14 113 VAL B C 1
ATOM 2152 O O . VAL B 1 116 ? 37.489 31.182 14.259 1.00 23.63 113 VAL B O 1
ATOM 2156 N N . TYR B 1 117 ? 37.425 31.156 12.034 1.00 17.90 114 TYR B N 1
ATOM 2157 C CA . TYR B 1 117 ? 38.865 30.767 11.885 1.00 18.29 114 TYR B CA 1
ATOM 2158 C C . TYR B 1 117 ? 39.754 31.992 11.647 1.00 17.51 114 TYR B C 1
ATOM 2159 O O . TYR B 1 117 ? 40.984 31.802 11.395 1.00 16.77 114 TYR B O 1
ATOM 2168 N N . SER B 1 118 ? 39.270 33.218 11.764 1.00 18.55 115 SER B N 1
ATOM 2169 C CA . SER B 1 118 ? 40.067 34.437 11.460 1.00 17.81 115 SER B CA 1
ATOM 2170 C C . SER B 1 118 ? 41.108 34.796 12.541 1.00 20.33 115 SER B C 1
ATOM 2171 O O . SER B 1 118 ? 41.919 35.714 12.321 1.00 19.39 115 SER B O 1
ATOM 2174 N N . GLY B 1 119 ? 40.954 34.267 13.759 1.00 21.48 116 GLY B N 1
ATOM 2175 C CA . GLY B 1 119 ? 41.852 34.679 14.845 1.00 23.46 116 GLY B CA 1
ATOM 2176 C C . GLY B 1 119 ? 41.562 36.099 15.294 1.00 25.33 116 GLY B C 1
ATOM 2177 O O . GLY B 1 119 ? 42.495 36.706 15.796 1.00 27.97 116 GLY B O 1
ATOM 2178 N N . GLY B 1 120 ? 40.354 36.601 15.044 1.00 25.67 117 GLY B N 1
AT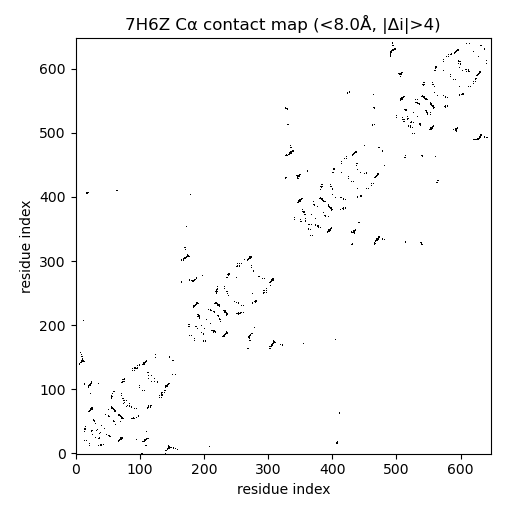OM 2179 C CA . GLY B 1 120 ? 39.921 37.962 15.415 1.00 28.61 117 GLY B CA 1
ATOM 2180 C C . GLY B 1 120 ? 40.418 39.039 14.477 1.00 29.27 117 GLY B C 1
ATOM 2181 O O . GLY B 1 120 ? 40.229 40.224 14.797 1.00 33.85 117 GLY B O 1
ATOM 2182 N N . LYS B 1 121 ? 41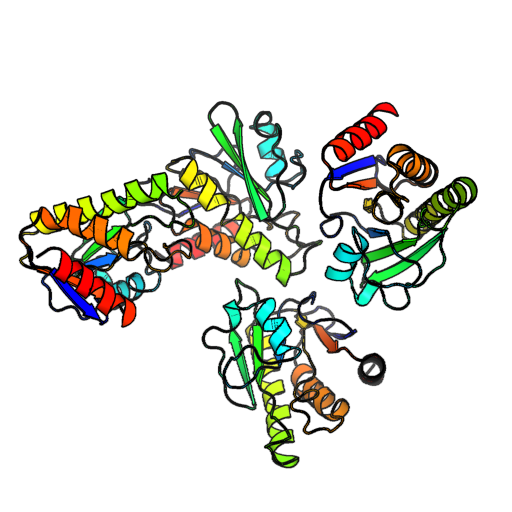.022 38.688 13.320 1.00 25.13 118 LYS B N 1
ATOM 2183 C CA . LYS B 1 121 ? 41.576 39.657 12.354 1.00 23.50 118 LYS B CA 1
ATOM 2184 C C . LYS B 1 121 ? 40.671 39.748 11.116 1.00 24.42 118 LYS B C 1
ATOM 2185 O O . LYS B 1 121 ? 40.026 38.750 10.754 1.00 25.17 118 LYS B O 1
ATOM 2191 N N . ASP B 1 122 ? 40.635 40.923 10.500 1.00 23.87 119 ASP B N 1
ATOM 2192 C CA . ASP B 1 122 ? 39.973 41.206 9.199 1.00 24.39 119 ASP B CA 1
ATOM 2193 C C . ASP B 1 122 ? 40.849 40.588 8.101 1.00 23.22 119 ASP B C 1
ATOM 2194 O O . ASP B 1 122 ? 41.959 41.074 7.885 1.00 26.09 119 ASP B O 1
ATOM 2199 N N . ARG B 1 123 ? 40.366 39.497 7.472 1.00 20.18 120 ARG B N 1
ATOM 2200 C CA . ARG B 1 123 ? 41.187 38.764 6.441 1.00 20.74 120 ARG B CA 1
ATOM 2201 C C . ARG B 1 123 ? 40.521 38.815 5.060 1.00 20.29 120 ARG B C 1
ATOM 2202 O O . ARG B 1 123 ? 40.820 37.955 4.204 1.00 19.30 120 ARG B O 1
ATOM 2210 N N . LEU B 1 124 ? 39.665 39.798 4.787 1.00 20.74 121 LEU B N 1
ATOM 2211 C CA . LEU B 1 124 ? 38.984 39.877 3.474 1.00 20.32 121 LEU B CA 1
ATOM 2212 C C . LEU B 1 124 ? 40.077 39.906 2.388 1.00 21.27 121 LEU B C 1
ATOM 2213 O O . LEU B 1 124 ? 40.016 39.097 1.441 1.00 20.37 121 LEU B O 1
ATOM 2218 N N . THR B 1 125 ? 41.018 40.839 2.435 1.00 19.79 122 THR B N 1
ATOM 2219 C CA . THR B 1 125 ? 41.995 41.056 1.340 1.00 20.87 122 THR B CA 1
ATOM 2220 C C . THR B 1 125 ? 42.891 39.819 1.217 1.00 19.05 122 THR B C 1
ATOM 2221 O O . THR B 1 125 ? 43.118 39.301 0.071 1.00 18.90 122 THR B O 1
ATOM 2225 N N . GLN B 1 126 ? 43.359 39.255 2.304 1.00 18.23 123 GLN B N 1
ATOM 2226 C CA . GLN B 1 126 ? 44.236 38.062 2.298 1.00 16.78 123 GLN B CA 1
ATOM 2227 C C . GLN B 1 126 ? 43.486 36.892 1.660 1.00 17.44 123 GLN B C 1
ATOM 2228 O O . GLN B 1 126 ? 44.053 36.200 0.761 1.00 16.66 123 GLN B O 1
ATOM 2234 N N . SER B 1 127 ? 42.295 36.628 2.109 1.00 16.75 124 SER B N 1
ATOM 2235 C CA . SER B 1 127 ? 41.546 35.439 1.634 1.00 16.80 124 SER B CA 1
ATOM 2236 C C . SER B 1 127 ? 41.154 35.652 0.167 1.00 17.01 124 SER B C 1
ATOM 2237 O O . SER B 1 127 ? 41.302 34.668 -0.612 1.00 16.28 124 SER B O 1
ATOM 2240 N N . LEU B 1 128 ? 40.721 36.841 -0.218 1.00 17.59 125 LEU B N 1
ATOM 2241 C CA . LEU B 1 128 ? 40.339 37.120 -1.621 1.00 17.37 125 LEU B CA 1
ATOM 2242 C C . LEU B 1 128 ? 41.573 37.005 -2.515 1.00 18.50 125 LEU B C 1
ATOM 2243 O O . LEU B 1 128 ? 41.440 36.479 -3.653 1.00 19.14 125 LEU B O 1
ATOM 2248 N N . ASN B 1 129 ? 42.723 37.463 -2.066 1.00 18.09 126 ASN B N 1
ATOM 2249 C CA . ASN B 1 129 ? 43.968 37.385 -2.882 1.00 21.09 126 ASN B CA 1
ATOM 2250 C C . ASN B 1 129 ? 44.246 35.910 -3.164 1.00 19.80 126 ASN B C 1
ATOM 2251 O O . ASN B 1 129 ? 44.604 35.554 -4.319 1.00 17.67 126 ASN B O 1
ATOM 2256 N N . HIS B 1 130 ? 44.181 35.055 -2.158 1.00 17.28 127 HIS B N 1
ATOM 2257 C CA . HIS B 1 130 ? 44.485 33.626 -2.359 1.00 16.07 127 HIS B CA 1
ATOM 2258 C C . HIS B 1 130 ? 43.414 32.963 -3.253 1.00 15.61 127 HIS B C 1
ATOM 2259 O O . HIS B 1 130 ? 43.769 32.107 -4.101 1.00 16.17 127 HIS B O 1
ATOM 2266 N N . LEU B 1 131 ? 42.183 33.402 -3.168 1.00 15.11 128 LEU B N 1
ATOM 2267 C CA . LEU B 1 131 ? 41.090 32.886 -4.023 1.00 14.96 128 LEU B CA 1
ATOM 2268 C C . LEU B 1 131 ? 41.475 33.243 -5.465 1.00 15.74 128 LEU B C 1
ATOM 2269 O O . LEU B 1 131 ? 41.443 32.348 -6.324 1.00 15.99 128 LEU B O 1
ATOM 2274 N N . PHE B 1 132 ? 41.769 34.496 -5.755 1.00 15.16 129 PHE B N 1
ATOM 2275 C CA . PHE B 1 132 ? 42.122 34.878 -7.139 1.00 16.81 129 PHE B CA 1
ATOM 2276 C C . PHE B 1 132 ? 43.338 34.110 -7.588 1.00 14.97 129 PHE B C 1
ATOM 2277 O O . PHE B 1 132 ? 43.389 33.662 -8.789 1.00 16.67 129 PHE B O 1
ATOM 2285 N N . THR B 1 133 ? 44.380 34.031 -6.771 1.00 15.10 130 THR B N 1
ATOM 2286 C CA . THR B 1 133 ? 45.642 33.391 -7.239 1.00 15.25 130 THR B CA 1
ATOM 2287 C C . THR B 1 133 ? 45.344 31.951 -7.726 1.00 17.39 130 THR B C 1
ATOM 2288 O O . THR B 1 133 ? 45.938 31.489 -8.747 1.00 18.45 130 THR B O 1
ATOM 2292 N N . ALA B 1 134 ? 44.467 31.228 -7.037 1.00 16.09 131 ALA B N 1
ATOM 2293 C CA . ALA B 1 134 ? 44.085 29.855 -7.390 1.00 15.64 131 ALA B CA 1
ATOM 2294 C C . ALA B 1 134 ? 43.109 29.833 -8.563 1.00 16.19 131 ALA B C 1
ATOM 2295 O O . ALA B 1 134 ? 43.271 28.968 -9.460 1.00 16.58 131 ALA B O 1
ATOM 2297 N N . MET B 1 135 ? 42.088 30.677 -8.553 1.00 16.06 132 MET B N 1
ATOM 2298 C CA . MET B 1 135 ? 40.947 30.506 -9.508 1.00 16.92 132 MET B CA 1
ATOM 2299 C C . MET B 1 135 ? 41.229 31.254 -10.810 1.00 17.71 132 MET B C 1
ATOM 2300 O O . MET B 1 135 ? 40.543 30.945 -11.794 1.00 18.34 132 MET B O 1
ATOM 2305 N N . ASP B 1 136 ? 42.231 32.123 -10.906 1.00 16.84 133 ASP B N 1
ATOM 2306 C CA . ASP B 1 136 ? 42.425 32.954 -12.126 1.00 18.23 133 ASP B CA 1
ATOM 2307 C C . ASP B 1 136 ? 42.615 32.027 -13.334 1.00 19.74 133 ASP B C 1
ATOM 2308 O O . ASP B 1 136 ? 42.142 32.422 -14.454 1.00 20.41 133 ASP B O 1
ATOM 2313 N N . SER B 1 137 ? 43.316 30.903 -13.183 1.00 17.91 134 SER B N 1
ATOM 2314 C CA . SER B 1 137 ? 43.673 30.024 -14.334 1.00 19.16 134 SER B CA 1
ATOM 2315 C C . SER B 1 137 ? 42.511 29.096 -14.687 1.00 19.67 134 SER B C 1
ATOM 2316 O O . SER B 1 137 ? 42.682 28.306 -15.650 1.00 22.56 134 SER B O 1
ATOM 2319 N N . THR B 1 138 ? 41.419 29.072 -13.936 1.00 17.47 135 THR B N 1
ATOM 2320 C CA . THR B 1 138 ? 40.218 28.231 -14.219 1.00 18.94 135 THR B CA 1
ATOM 2321 C C . THR B 1 138 ? 39.255 29.030 -15.106 1.00 19.54 135 THR B C 1
ATOM 2322 O O . THR B 1 138 ? 39.314 30.260 -15.128 1.00 19.29 135 THR B O 1
ATOM 2326 N N . ASP B 1 139 ? 38.409 28.318 -15.867 1.00 21.01 136 ASP B N 1
ATOM 2327 C CA . ASP B 1 139 ? 37.412 28.979 -16.741 1.00 20.62 136 ASP B CA 1
ATOM 2328 C C . ASP B 1 139 ? 35.984 28.839 -16.228 1.00 25.22 136 ASP B C 1
ATOM 2329 O O . ASP B 1 139 ? 35.050 29.216 -16.935 1.00 24.14 136 ASP B O 1
ATOM 2334 N N . ALA B 1 140 ? 35.773 28.363 -14.992 1.00 22.78 137 ALA B N 1
ATOM 2335 C CA . ALA B 1 140 ? 34.429 28.362 -14.400 1.00 23.19 137 ALA B CA 1
ATOM 2336 C C . ALA B 1 140 ? 34.013 29.795 -14.083 1.00 22.99 137 ALA B C 1
ATOM 2337 O O . ALA B 1 140 ? 34.827 30.646 -13.658 1.00 23.08 137 ALA B O 1
ATOM 2339 N N . ASP B 1 141 ? 32.728 30.091 -14.187 1.00 22.68 138 ASP B N 1
ATOM 2340 C CA . ASP B 1 141 ? 32.175 31.308 -13.582 1.00 23.69 138 ASP B CA 1
ATOM 2341 C C . ASP B 1 141 ? 32.227 31.151 -12.063 1.00 25.84 138 ASP B C 1
ATOM 2342 O O . ASP B 1 141 ? 31.743 30.112 -11.542 1.00 25.18 138 ASP B O 1
ATOM 2347 N N . VAL B 1 142 ? 32.871 32.094 -11.404 1.00 22.65 139 VAL B N 1
ATOM 2348 C CA . VAL B 1 142 ? 33.043 32.042 -9.926 1.00 22.83 139 VAL B CA 1
ATOM 2349 C C . VAL B 1 142 ? 32.106 33.058 -9.294 1.00 22.32 139 VAL B C 1
ATOM 2350 O O . VAL B 1 142 ? 32.166 34.239 -9.657 1.00 23.71 139 VAL B O 1
ATOM 2354 N N . VAL B 1 143 ? 31.296 32.605 -8.324 1.00 22.12 140 VAL B N 1
ATOM 2355 C CA . VAL B 1 143 ? 30.370 33.453 -7.546 1.00 22.54 140 VAL B CA 1
ATOM 2356 C C . VAL B 1 143 ? 30.816 33.384 -6.075 1.00 17.87 140 VAL B C 1
ATOM 2357 O O . VAL B 1 143 ? 30.740 32.296 -5.495 1.00 22.39 140 VAL B O 1
ATOM 2361 N N . ILE B 1 144 ? 31.324 34.511 -5.611 1.00 21.40 141 ILE B N 1
ATOM 2362 C CA . ILE B 1 144 ? 31.840 34.689 -4.213 1.00 21.12 141 ILE B CA 1
ATOM 2363 C C . ILE B 1 144 ? 30.667 35.093 -3.324 1.00 23.45 141 ILE B C 1
ATOM 2364 O O . ILE B 1 144 ? 29.999 36.086 -3.668 1.00 26.03 141 ILE B O 1
ATOM 2369 N N . TYR B 1 145 ? 30.448 34.361 -2.245 1.00 23.25 142 TYR B N 1
ATOM 2370 C CA . TYR B 1 145 ? 29.310 34.623 -1.312 1.00 23.65 142 TYR B CA 1
ATOM 2371 C C . TYR B 1 145 ? 29.876 35.325 -0.072 1.00 25.92 142 TYR B C 1
ATOM 2372 O O . TYR B 1 145 ? 30.970 34.993 0.450 1.00 26.92 142 TYR B O 1
ATOM 2381 N N . CYS B 1 146 ? 29.104 36.253 0.476 1.00 26.13 143 CYS B N 1
ATOM 2382 C CA . CYS B 1 146 ? 29.406 36.933 1.758 1.00 24.81 143 CYS B CA 1
ATOM 2383 C C . CYS B 1 146 ? 28.059 37.283 2.412 1.00 27.78 143 CYS B C 1
ATOM 2384 O O . CYS B 1 146 ? 27.002 37.009 1.791 1.00 28.73 143 CYS B O 1
ATOM 2387 N N . ARG B 1 147 ? 28.098 37.799 3.641 0.54 29.45 144 ARG B N 1
ATOM 2388 C CA . ARG B 1 147 ? 26.874 38.136 4.424 0.54 31.74 144 ARG B CA 1
ATOM 2389 C C . ARG B 1 147 ? 26.882 39.608 4.854 0.54 31.87 144 ARG B C 1
ATOM 2390 O O . ARG B 1 147 ? 25.793 40.113 5.212 0.54 32.96 144 ARG B O 1
ATOM 2398 N N . ASP B 1 148 ? 28.025 40.290 4.789 0.54 30.71 145 ASP B N 1
ATOM 2399 C CA . ASP B 1 148 ? 28.196 41.667 5.325 0.54 32.66 145 ASP B CA 1
ATOM 2400 C C . ASP B 1 148 ? 28.161 42.686 4.182 0.54 32.60 145 ASP B C 1
ATOM 2401 O O . ASP B 1 148 ? 28.851 42.477 3.173 0.54 31.26 145 ASP B O 1
ATOM 2406 N N . LYS B 1 149 ? 27.396 43.771 4.348 1.00 33.17 146 LYS B N 1
ATOM 2407 C CA . LYS B 1 149 ? 27.238 44.801 3.291 1.00 31.15 146 LYS B CA 1
ATOM 2408 C C . LYS B 1 149 ? 28.553 45.521 2.982 1.00 28.37 146 LYS B C 1
ATOM 2409 O O . LYS B 1 149 ? 28.746 45.886 1.809 1.00 33.16 146 LYS B O 1
ATOM 2415 N N . GLU B 1 150 ? 29.388 45.846 3.970 1.00 30.33 147 GLU B N 1
ATOM 2416 C CA . GLU B 1 150 ? 30.699 46.510 3.731 1.00 30.78 147 GLU B CA 1
ATOM 2417 C C . GLU B 1 150 ? 31.634 45.531 2.998 1.00 28.66 147 GLU B C 1
ATOM 2418 O O . GLU B 1 150 ? 32.368 45.993 2.139 1.00 30.24 147 GLU B O 1
ATOM 2424 N N . TRP B 1 151 ? 31.556 44.248 3.341 1.00 29.76 148 TRP B N 1
ATOM 2425 C CA . TRP B 1 151 ? 32.394 43.196 2.679 1.00 27.79 148 TRP B CA 1
ATOM 2426 C C . TRP B 1 151 ? 31.942 43.036 1.221 1.00 31.06 148 TRP B C 1
ATOM 2427 O O . TRP B 1 151 ? 32.804 43.014 0.333 1.00 28.16 148 TRP B O 1
ATOM 2438 N N . GLU B 1 152 ? 30.638 42.949 0.972 1.00 27.35 149 GLU B N 1
ATOM 2439 C CA . GLU B 1 152 ? 30.111 42.868 -0.412 1.00 29.80 149 GLU B CA 1
ATOM 2440 C C . GLU B 1 152 ? 30.699 44.031 -1.218 1.00 30.75 149 GLU B C 1
ATOM 2441 O O . GLU B 1 152 ? 31.239 43.806 -2.332 1.00 30.52 149 GLU B O 1
ATOM 2447 N N . LYS B 1 153 ? 30.618 45.257 -0.698 1.00 34.20 150 LYS B N 1
ATOM 2448 C CA . LYS B 1 153 ? 31.126 46.452 -1.414 1.00 32.16 150 LYS B CA 1
ATOM 2449 C C . LYS B 1 153 ? 32.623 46.302 -1.707 1.00 33.54 150 LYS B C 1
ATOM 2450 O O . LYS B 1 153 ? 33.023 46.561 -2.868 1.00 30.10 150 LYS B O 1
ATOM 2456 N N . LYS B 1 154 ? 33.437 45.887 -0.731 1.00 28.73 151 LYS B N 1
ATOM 2457 C CA . LYS B 1 154 ? 34.901 45.778 -0.945 1.00 30.10 151 LYS B CA 1
ATOM 2458 C C . LYS B 1 154 ? 35.222 44.615 -1.890 1.00 28.14 151 LYS B C 1
ATOM 2459 O O . LYS B 1 154 ? 36.144 44.809 -2.699 1.00 30.03 151 LYS B O 1
ATOM 2465 N N . ILE B 1 155 ? 34.489 43.506 -1.839 1.00 27.06 152 ILE B N 1
ATOM 2466 C CA . ILE B 1 155 ? 34.765 42.358 -2.778 1.00 24.92 152 ILE B CA 1
ATOM 2467 C C . ILE B 1 155 ? 34.423 42.828 -4.210 1.00 29.94 152 ILE B C 1
ATOM 2468 O O . ILE B 1 155 ? 35.235 42.669 -5.153 1.00 25.40 152 ILE B O 1
ATOM 2473 N N . SER B 1 156 ? 33.233 43.400 -4.401 1.00 27.98 153 SER B N 1
ATOM 2474 C CA . SER B 1 156 ? 32.805 43.954 -5.710 1.00 30.42 153 SER B CA 1
ATOM 2475 C C . SER B 1 156 ? 33.857 44.944 -6.213 1.00 27.74 153 SER B C 1
ATOM 2476 O O . SER B 1 156 ? 34.257 44.880 -7.417 1.00 31.11 153 SER B O 1
ATOM 2479 N N . GLU B 1 157 ? 34.354 45.815 -5.349 1.00 31.34 154 GLU B N 1
ATOM 2480 C CA . GLU B 1 157 ? 35.366 46.822 -5.764 1.00 30.77 154 GLU B CA 1
ATOM 2481 C C . GLU B 1 157 ? 36.622 46.112 -6.267 1.00 31.72 154 GLU B C 1
ATOM 2482 O O . GLU B 1 157 ? 37.091 46.443 -7.362 1.00 29.96 154 GLU B O 1
ATOM 2488 N N . ALA B 1 158 ? 37.096 45.127 -5.514 1.00 29.20 155 ALA B N 1
ATOM 2489 C CA . ALA B 1 158 ? 38.313 44.358 -5.859 1.00 29.24 155 ALA B CA 1
ATOM 2490 C C . ALA B 1 158 ? 38.103 43.665 -7.213 1.00 27.83 155 ALA B C 1
ATOM 2491 O O . ALA B 1 158 ? 39.074 43.670 -7.988 1.00 31.29 155 ALA B O 1
ATOM 2493 N N . ILE B 1 159 ? 36.932 43.089 -7.491 1.00 25.90 156 ILE B N 1
ATOM 2494 C CA . ILE B 1 159 ? 36.665 42.403 -8.801 1.00 25.62 156 ILE B CA 1
ATOM 2495 C C . ILE B 1 159 ? 36.755 43.417 -9.951 1.00 28.40 156 ILE B C 1
ATOM 2496 O O . ILE B 1 159 ? 37.520 43.198 -10.915 1.00 32.01 156 ILE B O 1
ATOM 2501 N N . GLN B 1 160 ? 36.027 44.532 -9.831 1.00 30.72 157 GLN B N 1
ATOM 2502 C CA . GLN B 1 160 ? 35.903 45.578 -10.889 1.00 34.83 157 GLN B CA 1
ATOM 2503 C C . GLN B 1 160 ? 37.260 46.192 -11.216 1.00 32.50 157 GLN B C 1
ATOM 2504 O O . GLN B 1 160 ? 37.501 46.496 -12.390 1.00 35.11 157 GLN B O 1
ATOM 2510 N N . MET B 1 161 ? 38.123 46.326 -10.222 1.00 33.57 158 MET B N 1
ATOM 2511 C CA . MET B 1 161 ? 39.434 47.007 -10.320 1.00 33.71 158 MET B CA 1
ATOM 2512 C C . MET B 1 161 ? 40.405 46.216 -11.206 1.00 33.51 158 MET B C 1
ATOM 2513 O O . MET B 1 161 ? 41.383 46.799 -11.646 1.00 35.61 158 MET B O 1
ATOM 2518 N N . ARG B 1 162 ? 40.133 44.948 -11.528 1.00 30.42 159 ARG B N 1
ATOM 2519 C CA . ARG B 1 162 ? 41.195 44.095 -12.127 1.00 33.54 159 ARG B CA 1
ATOM 2520 C C . ARG B 1 162 ? 41.142 44.143 -13.651 1.00 33.92 159 ARG B C 1
ATOM 2521 O O . ARG B 1 162 ? 42.144 43.741 -14.279 1.00 33.38 159 ARG B O 1
ATOM 2529 N N . THR B 1 163 ? 40.027 44.626 -14.187 1.00 37.86 160 THR B N 1
ATOM 2530 C CA . THR B 1 163 ? 39.605 44.455 -15.590 1.00 44.57 160 THR B CA 1
ATOM 2531 C C . THR B 1 163 ? 39.263 45.843 -16.142 1.00 45.77 160 THR B C 1
ATOM 2532 O O . THR B 1 163 ? 39.199 46.812 -15.390 1.00 37.51 160 THR B O 1
ATOM 2537 N N . GLY C 1 1 ? -10.058 50.050 -3.721 1.00 33.90 -2 GLY C N 1
ATOM 2538 C CA . GLY C 1 1 ? -10.426 48.658 -4.204 1.00 34.71 -2 GLY C CA 1
ATOM 2539 C C . GLY C 1 1 ? -11.231 48.680 -5.492 1.00 33.07 -2 GLY C C 1
ATOM 2540 O O . GLY C 1 1 ? -11.933 49.673 -5.707 1.00 31.58 -2 GLY C O 1
ATOM 2541 N N . ALA C 1 2 ? -11.202 47.596 -6.277 1.00 27.00 -1 ALA C N 1
ATOM 2542 C CA . ALA C 1 2 ? -12.126 47.397 -7.410 1.00 27.10 -1 ALA C CA 1
ATOM 2543 C C . ALA C 1 2 ? -13.553 47.232 -6.884 1.00 29.42 -1 ALA C C 1
ATOM 2544 O O . ALA C 1 2 ? -13.713 46.587 -5.837 1.00 29.51 -1 ALA C O 1
ATOM 2546 N N . MET C 1 3 ? -14.568 47.725 -7.607 1.00 29.90 0 MET C N 1
ATOM 2547 C CA . MET C 1 3 ? -15.988 47.602 -7.151 1.00 29.04 0 MET C CA 1
ATOM 2548 C C . MET C 1 3 ? -16.434 46.133 -7.031 1.00 22.89 0 MET C C 1
ATOM 2549 O O . MET C 1 3 ? -17.249 45.803 -6.125 1.00 24.86 0 MET C O 1
ATOM 2554 N N . ALA C 1 4 ? -15.954 45.244 -7.895 1.00 23.52 1 ALA C N 1
ATOM 2555 C CA . ALA C 1 4 ? -16.271 43.789 -7.904 1.00 22.13 1 ALA C CA 1
ATOM 2556 C C . ALA C 1 4 ? -14.981 43.042 -8.211 1.00 20.98 1 ALA C C 1
ATOM 2557 O O . ALA C 1 4 ? -14.702 42.673 -9.329 1.00 21.46 1 ALA C O 1
ATOM 2559 N N . PRO C 1 5 ? -14.083 42.917 -7.199 1.00 19.40 2 PRO C N 1
ATOM 2560 C CA . PRO C 1 5 ? -12.740 42.374 -7.452 1.00 19.88 2 PRO C CA 1
ATOM 2561 C C . PRO C 1 5 ? -12.783 41.056 -8.233 1.00 21.43 2 PRO C C 1
ATOM 2562 O O . PRO C 1 5 ? -13.556 40.123 -7.876 1.00 21.87 2 PRO C O 1
ATOM 2566 N N . SER C 1 6 ? -11.947 40.932 -9.255 1.00 20.67 3 SER C N 1
ATOM 2567 C CA . SER C 1 6 ? -11.957 39.778 -10.177 1.00 20.46 3 SER C CA 1
ATOM 2568 C C . SER C 1 6 ? -10.560 39.207 -10.428 1.00 19.62 3 SER C C 1
ATOM 2569 O O . SER C 1 6 ? -9.544 39.899 -10.151 1.00 17.55 3 SER C O 1
ATOM 2572 N N . TYR C 1 7 ? -10.507 38.031 -11.030 1.00 17.89 4 TYR C N 1
ATOM 2573 C CA . TYR C 1 7 ? -9.333 37.425 -11.675 1.00 17.13 4 TYR C CA 1
ATOM 2574 C C . TYR C 1 7 ? -9.537 37.341 -13.178 1.00 19.38 4 TYR C C 1
ATOM 2575 O O . TYR C 1 7 ? -10.666 36.899 -13.598 1.00 20.62 4 TYR C O 1
ATOM 2584 N N . ARG C 1 8 ? -8.533 37.661 -13.969 1.00 18.70 5 ARG C N 1
ATOM 2585 C CA . ARG C 1 8 ? -8.549 37.466 -15.432 1.00 19.59 5 ARG C CA 1
ATOM 2586 C C . ARG C 1 8 ? -7.206 36.903 -15.838 1.00 19.22 5 ARG C C 1
ATOM 2587 O O . ARG C 1 8 ? -6.228 37.105 -15.067 1.00 18.17 5 ARG C O 1
ATOM 2595 N N . VAL C 1 9 ? -7.126 36.289 -16.995 1.00 18.99 6 VAL C N 1
ATOM 2596 C CA . VAL C 1 9 ? -5.872 35.846 -17.611 1.00 18.92 6 VAL C CA 1
ATOM 2597 C C . VAL C 1 9 ? -5.764 36.428 -19.023 1.00 21.57 6 VAL C C 1
ATOM 2598 O O . VAL C 1 9 ? -6.816 36.442 -19.746 1.00 23.30 6 VAL C O 1
ATOM 2602 N N . LYS C 1 10 ? -4.563 36.856 -19.353 1.00 18.72 7 LYS C N 1
ATOM 2603 C CA . LYS C 1 10 ? -4.198 37.331 -20.692 1.00 20.04 7 LYS C CA 1
ATOM 2604 C C . LYS C 1 10 ? -2.948 36.614 -21.186 1.00 22.37 7 LYS C C 1
ATOM 2605 O O . LYS C 1 10 ? -1.924 36.555 -20.492 1.00 22.33 7 LYS C O 1
ATOM 2611 N N . ARG C 1 11 ? -2.982 36.205 -22.451 1.00 24.04 8 ARG C N 1
ATOM 2612 C CA . ARG C 1 11 ? -1.787 35.696 -23.160 1.00 23.96 8 ARG C CA 1
ATOM 2613 C C . ARG C 1 11 ? -1.141 36.869 -23.904 1.00 27.14 8 ARG C C 1
ATOM 2614 O O . ARG C 1 11 ? -1.578 37.234 -25.035 1.00 28.79 8 ARG C O 1
ATOM 2622 N N . MET C 1 12 ? -0.151 37.497 -23.289 1.00 23.84 9 MET C N 1
ATOM 2623 C CA . MET C 1 12 ? 0.316 38.839 -23.675 1.00 25.07 9 MET C CA 1
ATOM 2624 C C . MET C 1 12 ? 1.596 39.131 -22.896 1.00 24.61 9 MET C C 1
ATOM 2625 O O . MET C 1 12 ? 1.753 38.566 -21.803 1.00 22.66 9 MET C O 1
ATOM 2630 N N . ASP C 1 13 ? 2.486 39.947 -23.452 1.00 22.63 10 ASP C N 1
ATOM 2631 C CA . ASP C 1 13 ? 3.710 40.500 -22.810 1.00 22.67 10 ASP C CA 1
ATOM 2632 C C . ASP C 1 13 ? 3.290 41.351 -21.593 1.00 21.44 10 ASP C C 1
ATOM 2633 O O . ASP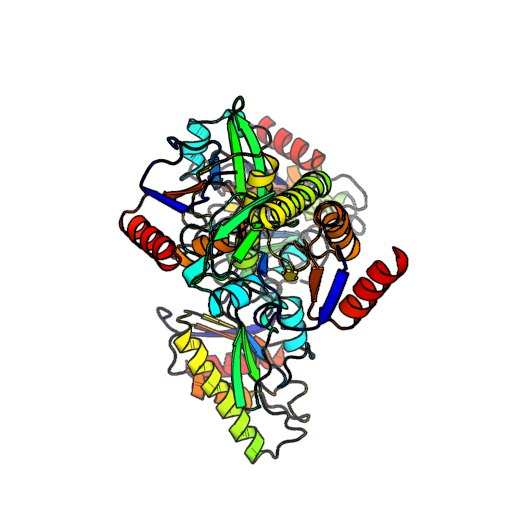 C 1 13 ? 2.611 42.369 -21.737 1.00 22.36 10 ASP C O 1
ATOM 2638 N N . ILE C 1 14 ? 3.685 40.952 -20.389 1.00 21.56 11 ILE C N 1
ATOM 2639 C CA . ILE C 1 14 ? 3.359 41.672 -19.141 1.00 19.56 11 ILE C CA 1
ATOM 2640 C C . ILE C 1 14 ? 3.977 43.082 -19.186 1.00 20.27 11 ILE C C 1
ATOM 2641 O O . ILE C 1 14 ? 3.510 43.965 -18.462 1.00 18.45 11 ILE C O 1
ATOM 2646 N N . ALA C 1 15 ? 5.015 43.285 -19.987 1.00 20.43 12 ALA C N 1
ATOM 2647 C CA . ALA C 1 15 ? 5.625 44.618 -20.105 1.00 22.10 12 ALA C CA 1
ATOM 2648 C C . ALA C 1 15 ? 4.675 45.618 -20.776 1.00 21.48 12 ALA C C 1
ATOM 2649 O O . ALA C 1 15 ? 4.964 46.824 -20.707 1.00 21.70 12 ALA C O 1
ATOM 2651 N N A LYS C 1 16 ? 3.583 45.113 -21.360 0.25 20.49 13 LYS C N 1
ATOM 2652 N N B LYS C 1 16 ? 3.599 45.162 -21.421 0.25 21.40 13 LYS C N 1
ATOM 2653 C CA A LYS C 1 16 ? 2.540 45.895 -22.069 0.25 20.47 13 LYS C CA 1
ATOM 2654 C CA B LYS C 1 16 ? 2.580 46.072 -22.009 0.25 22.12 13 LYS C CA 1
ATOM 2655 C C A LYS C 1 16 ? 1.211 45.862 -21.298 0.25 19.40 13 LYS C C 1
ATOM 2656 C C B LYS C 1 16 ? 1.229 45.882 -21.298 0.25 20.24 13 LYS C C 1
ATOM 2657 O O A LYS C 1 16 ? 0.158 46.149 -21.887 0.25 19.52 13 LYS C O 1
ATOM 2658 O O B LYS C 1 16 ? 0.179 46.098 -21.922 0.25 20.59 13 LYS C O 1
ATOM 2669 N N . ASN C 1 17 ? 1.242 45.540 -20.002 1.00 17.21 14 ASN C N 1
ATOM 2670 C CA . ASN C 1 17 ? 0.003 45.440 -19.225 1.00 17.36 14 ASN C CA 1
ATOM 2671 C C . ASN C 1 17 ? -0.828 46.737 -19.124 1.00 17.43 14 ASN C C 1
ATOM 2672 O O . ASN C 1 17 ? -0.264 47.864 -19.303 1.00 18.00 14 ASN C O 1
ATOM 2677 N N . ASP C 1 18 ? -2.092 46.584 -18.816 1.00 16.94 15 ASP C N 1
ATOM 2678 C CA . ASP C 1 18 ? -3.081 47.671 -18.636 1.00 17.52 15 ASP C CA 1
ATOM 2679 C C . ASP C 1 18 ? -3.513 47.819 -17.178 1.00 16.89 15 ASP C C 1
ATOM 2680 O O . ASP C 1 18 ? -4.640 48.254 -16.890 1.00 18.15 15 ASP C O 1
ATOM 2685 N N . GLU C 1 19 ? -2.633 47.481 -16.246 1.00 16.62 16 GLU C N 1
ATOM 2686 C CA . GLU C 1 19 ? -2.953 47.601 -14.827 1.00 15.17 16 GLU C CA 1
ATOM 2687 C C . GLU C 1 19 ? -2.143 48.690 -14.119 1.00 15.80 16 GLU C C 1
ATOM 2688 O O . GLU C 1 19 ? -1.184 49.240 -14.698 1.00 16.78 16 GLU C O 1
ATOM 2694 N N . GLU C 1 20 ? -2.499 48.953 -12.865 1.00 14.49 17 GLU C N 1
ATOM 2695 C CA . GLU C 1 20 ? -1.874 50.072 -12.081 1.00 15.97 17 GLU C CA 1
ATOM 2696 C C . GLU C 1 20 ? -0.486 49.770 -11.534 1.00 16.45 17 GLU C C 1
ATOM 2697 O O . GLU C 1 20 ? 0.191 50.662 -11.053 1.00 17.88 17 GLU C O 1
ATOM 2703 N N . CYS C 1 21 ? -0.066 48.514 -11.514 1.00 15.22 18 CYS C N 1
ATOM 2704 C CA . CYS C 1 21 ? 1.283 48.097 -11.107 1.00 15.28 18 CYS C CA 1
ATOM 2705 C C . CYS C 1 21 ? 1.588 46.711 -11.657 1.00 15.83 18 CYS C C 1
ATOM 2706 O O . CYS C 1 21 ? 0.674 46.079 -12.248 1.00 15.04 18 CYS C O 1
ATOM 2709 N N . VAL C 1 22 ? 2.847 46.340 -11.628 1.00 15.09 19 VAL C N 1
ATOM 2710 C CA . VAL C 1 22 ? 3.338 45.068 -12.193 1.00 16.12 19 VAL C CA 1
ATOM 2711 C C . VAL C 1 22 ? 4.132 44.308 -11.142 1.00 15.77 19 VAL C C 1
ATOM 2712 O O . VAL C 1 22 ? 4.820 44.905 -10.345 1.00 16.75 19 VAL C O 1
ATOM 2716 N N . VAL C 1 23 ? 4.035 42.994 -11.154 1.00 15.17 20 VAL C N 1
ATOM 2717 C CA . VAL C 1 23 ? 4.926 42.052 -10.426 1.00 15.68 20 VAL C CA 1
ATOM 2718 C C . VAL C 1 23 ? 5.967 41.535 -11.360 1.00 14.83 20 VAL C C 1
ATOM 2719 O O . VAL C 1 23 ? 5.661 40.956 -12.393 1.00 16.38 20 VAL C O 1
ATOM 2723 N N . ASN C 1 24 ? 7.239 41.758 -10.994 1.00 16.78 21 ASN C N 1
ATOM 2724 C CA . ASN C 1 24 ? 8.381 41.198 -11.721 1.00 16.66 21 ASN C CA 1
ATOM 2725 C C . ASN C 1 24 ? 8.721 39.835 -11.090 1.00 16.93 21 ASN C C 1
ATOM 2726 O O . ASN C 1 24 ? 8.817 39.782 -9.881 1.00 18.93 21 ASN C O 1
ATOM 2731 N N . ALA C 1 25 ? 8.931 38.823 -11.907 1.00 18.11 22 ALA C N 1
ATOM 2732 C CA . ALA C 1 25 ? 9.498 37.534 -11.451 1.00 18.44 22 ALA C CA 1
ATOM 2733 C C . ALA C 1 25 ? 11.016 37.726 -11.346 1.00 18.25 22 ALA C C 1
ATOM 2734 O O . ALA C 1 25 ? 11.763 37.477 -12.308 1.00 21.48 22 ALA C O 1
ATOM 2736 N N . ALA C 1 26 ? 11.419 38.218 -10.207 1.00 20.72 23 ALA C N 1
ATOM 2737 C CA . ALA C 1 26 ? 12.777 38.760 -9.958 1.00 22.81 23 ALA C CA 1
ATOM 2738 C C . ALA C 1 26 ? 13.754 37.660 -9.519 1.00 22.74 23 ALA C C 1
ATOM 2739 O O . ALA C 1 26 ? 13.390 36.572 -9.042 1.00 21.59 23 ALA C O 1
ATOM 2741 N N . ASN C 1 27 ? 15.038 38.038 -9.504 1.00 26.66 24 ASN C N 1
ATOM 2742 C CA . ASN C 1 27 ? 16.129 37.218 -8.932 1.00 25.95 24 ASN C CA 1
ATOM 2743 C C . ASN C 1 27 ? 16.625 37.958 -7.708 1.00 24.30 24 ASN C C 1
ATOM 2744 O O . ASN C 1 27 ? 16.470 39.184 -7.610 1.00 24.89 24 ASN C O 1
ATOM 2749 N N . PRO C 1 28 ? 17.205 37.265 -6.708 1.00 24.52 25 PRO C N 1
ATOM 2750 C CA . PRO C 1 28 ? 17.585 37.940 -5.471 1.00 24.37 25 PRO C CA 1
ATOM 2751 C C . PRO C 1 28 ? 18.611 39.091 -5.616 1.00 22.96 25 PRO C C 1
ATOM 2752 O O . PRO C 1 28 ? 18.592 39.918 -4.740 1.00 28.50 25 PRO C O 1
ATOM 2756 N N . ARG C 1 29 ? 19.398 39.097 -6.681 1.00 28.50 26 ARG C N 1
ATOM 2757 C CA . ARG C 1 29 ? 20.497 40.085 -6.892 1.00 34.43 26 ARG C CA 1
ATOM 2758 C C . ARG C 1 29 ? 19.907 41.362 -7.497 1.00 32.70 26 ARG C C 1
ATOM 2759 O O . ARG C 1 29 ? 20.566 42.426 -7.479 1.00 30.80 26 ARG C O 1
ATOM 2767 N N . GLY C 1 30 ? 18.685 41.322 -8.029 1.00 27.18 27 GLY C N 1
ATOM 2768 C CA . GLY C 1 30 ? 18.142 42.508 -8.677 1.00 27.02 27 GLY C CA 1
ATOM 2769 C C . GLY C 1 30 ? 18.766 42.749 -10.036 1.00 30.07 27 GLY C C 1
ATOM 2770 O O . GLY C 1 30 ? 18.814 43.927 -10.419 1.00 32.01 27 GLY C O 1
ATOM 2771 N N . LEU C 1 31 ? 19.178 41.694 -10.748 1.00 29.60 28 LEU C N 1
ATOM 2772 C CA . LEU C 1 31 ? 19.767 41.777 -12.108 1.00 35.16 28 LEU C CA 1
ATOM 2773 C C . LEU C 1 31 ? 18.682 41.697 -13.173 1.00 35.71 28 LEU C C 1
ATOM 2774 O O . LEU C 1 31 ? 17.633 41.092 -12.959 1.00 33.20 28 LEU C O 1
ATOM 2779 N N . PRO C 1 32 ? 18.917 42.260 -14.378 1.00 34.81 29 PRO C N 1
ATOM 2780 C CA . PRO C 1 32 ? 18.034 42.043 -15.524 1.00 38.35 29 PRO C CA 1
ATOM 2781 C C . PRO C 1 32 ? 17.558 40.600 -15.774 1.00 39.51 29 PRO C C 1
ATOM 2782 O O . PRO C 1 32 ? 16.423 40.419 -16.152 1.00 39.64 29 PRO C O 1
ATOM 2786 N N . GLY C 1 33 ? 18.408 39.591 -15.589 1.00 41.58 30 GLY C N 1
ATOM 2787 C CA . GLY C 1 33 ? 17.962 38.185 -15.710 1.00 49.44 30 GLY C CA 1
ATOM 2788 C C . GLY C 1 33 ? 17.455 37.859 -17.113 1.00 50.68 30 GLY C C 1
ATOM 2789 O O . GLY C 1 33 ? 17.959 38.440 -18.094 1.00 57.50 30 GLY C O 1
ATOM 2790 N N . ASP C 1 34 ? 16.481 36.942 -17.194 0.50 51.95 31 ASP C N 1
ATOM 2791 C CA . ASP C 1 34 ? 15.894 36.400 -18.451 0.50 53.34 31 ASP C CA 1
ATOM 2792 C C . ASP C 1 34 ? 14.372 36.295 -18.288 0.50 52.04 31 ASP C C 1
ATOM 2793 O O . ASP C 1 34 ? 13.878 36.568 -17.172 0.50 50.92 31 ASP C O 1
ATOM 2798 N N . GLY C 1 35 ? 13.663 35.896 -19.350 1.00 51.23 32 GLY C N 1
ATOM 2799 C CA . GLY C 1 35 ? 12.206 35.651 -19.289 1.00 52.73 32 GLY C CA 1
ATOM 2800 C C . GLY C 1 35 ? 11.440 36.948 -19.073 1.00 50.54 32 GLY C C 1
ATOM 2801 O O . GLY C 1 35 ? 11.806 37.919 -19.716 1.00 46.61 32 GLY C O 1
ATOM 2802 N N . VAL C 1 36 ? 10.422 36.962 -18.195 1.00 53.04 33 VAL C N 1
ATOM 2803 C CA . VAL C 1 36 ? 9.669 38.212 -17.852 1.00 52.67 33 VAL C CA 1
ATOM 2804 C C . VAL C 1 36 ? 10.675 39.223 -17.284 1.00 50.24 33 VAL C C 1
ATOM 2805 O O . VAL C 1 36 ? 10.546 40.415 -17.620 1.00 43.86 33 VAL C O 1
ATOM 2809 N N . CYS C 1 37 ? 11.675 38.769 -16.512 1.00 41.89 34 CYS C N 1
ATOM 2810 C CA . CYS C 1 37 ? 12.632 39.682 -15.820 1.00 40.17 34 CYS C CA 1
ATOM 2811 C C . CYS C 1 37 ? 13.362 40.584 -16.834 1.00 37.40 34 CYS C C 1
ATOM 2812 O O . CYS C 1 37 ? 13.479 41.794 -16.524 1.00 29.86 34 CYS C O 1
ATOM 2815 N N . LYS C 1 38 ? 13.726 40.075 -18.027 1.00 42.20 35 LYS C N 1
ATOM 2816 C CA . LYS C 1 38 ? 14.381 40.874 -19.112 1.00 41.51 35 LYS C CA 1
ATOM 2817 C C . LYS C 1 38 ? 13.422 41.886 -19.772 1.00 34.68 35 LYS C C 1
ATOM 2818 O O . LYS C 1 38 ? 13.801 43.036 -19.870 1.00 32.05 35 LYS C O 1
ATOM 2824 N N . ALA C 1 39 ? 12.269 41.469 -20.279 1.00 36.50 36 ALA C N 1
ATOM 2825 C CA . ALA C 1 39 ? 11.234 42.367 -20.847 1.00 32.44 36 ALA C CA 1
ATOM 2826 C C . ALA C 1 39 ? 10.890 43.470 -19.818 1.00 30.36 36 ALA C C 1
ATOM 2827 O O . ALA C 1 39 ? 10.706 44.653 -20.209 1.00 26.50 36 ALA C O 1
ATOM 2829 N N . VAL C 1 40 ? 10.866 43.134 -18.521 1.00 28.39 37 VAL C N 1
ATOM 2830 C CA . VAL C 1 40 ? 10.519 44.063 -17.413 1.00 26.03 37 VAL C CA 1
ATOM 2831 C C . VAL C 1 40 ? 11.660 45.085 -17.262 1.00 26.22 37 VAL C C 1
ATOM 2832 O O . VAL C 1 40 ? 11.373 46.289 -17.118 1.00 25.07 37 VAL C O 1
ATOM 2836 N N . TYR C 1 41 ? 12.922 44.615 -17.306 1.00 25.61 38 TYR C N 1
ATOM 2837 C CA . TYR C 1 41 ? 14.136 45.467 -17.230 1.00 28.61 38 TYR C CA 1
ATOM 2838 C C . TYR C 1 41 ? 14.140 46.440 -18.405 1.00 26.94 38 TYR C C 1
ATOM 2839 O O . TYR C 1 41 ? 14.422 47.616 -18.158 1.00 29.11 38 TYR C O 1
ATOM 2848 N N . LYS C 1 42 ? 13.782 45.986 -19.594 1.00 25.92 39 LYS C N 1
ATOM 2849 C CA . LYS C 1 42 ? 13.798 46.841 -20.812 1.00 28.00 39 LYS C CA 1
ATOM 2850 C C . LYS C 1 42 ? 12.713 47.917 -20.688 1.00 29.60 39 LYS C C 1
ATOM 2851 O O . LYS C 1 42 ? 12.951 49.063 -21.117 1.00 29.61 39 LYS C O 1
ATOM 2857 N N . LYS C 1 43 ? 11.560 47.597 -20.085 1.00 25.76 40 LYS C N 1
ATOM 2858 C CA . LYS C 1 43 ? 10.416 48.552 -19.983 1.00 24.69 40 LYS C CA 1
ATOM 2859 C C . LYS C 1 43 ? 10.607 49.518 -18.810 1.00 24.17 40 LYS C C 1
ATOM 2860 O O . LYS C 1 43 ? 10.260 50.726 -18.916 1.00 23.69 40 LYS C O 1
ATOM 2866 N N . TRP C 1 44 ? 11.084 49.029 -17.674 1.00 23.16 41 TRP C N 1
ATOM 2867 C CA . TRP C 1 44 ? 11.176 49.826 -16.432 1.00 22.99 41 TRP C CA 1
ATOM 2868 C C . TRP C 1 44 ? 12.548 49.731 -15.791 1.00 25.01 41 TRP C C 1
ATOM 2869 O O . TRP C 1 44 ? 12.660 49.422 -14.593 1.00 22.06 41 TRP C O 1
ATOM 2880 N N . PRO C 1 45 ? 13.633 50.047 -16.551 1.00 26.70 42 PRO C N 1
ATOM 2881 C CA . PRO C 1 45 ? 14.983 49.837 -16.026 1.00 27.46 42 PRO C CA 1
ATOM 2882 C C . PRO C 1 45 ? 15.244 50.589 -14.713 1.00 26.07 42 PRO C C 1
ATOM 2883 O O . PRO C 1 45 ? 15.983 50.053 -13.877 1.00 28.01 42 PRO C O 1
ATOM 2887 N N . GLU C 1 46 ? 14.651 51.779 -14.519 1.00 24.45 43 GLU C N 1
ATOM 2888 C CA . GLU C 1 46 ? 14.843 52.616 -13.304 1.00 25.44 43 GLU C CA 1
ATOM 2889 C C . GLU C 1 46 ? 14.387 51.891 -12.036 1.00 25.48 43 GLU C C 1
ATOM 2890 O O . GLU C 1 46 ? 14.825 52.196 -10.918 1.00 28.00 43 GLU C O 1
ATOM 2896 N N . SER C 1 47 ? 13.453 50.949 -12.202 1.00 26.03 44 SER C N 1
ATOM 2897 C CA . SER C 1 47 ? 12.918 50.195 -11.055 1.00 24.69 44 SER C CA 1
ATOM 2898 C C . SER C 1 47 ? 13.904 49.135 -10.552 1.00 25.99 44 SER C C 1
ATOM 2899 O O . SER C 1 47 ? 13.592 48.595 -9.489 1.00 24.02 44 SER C O 1
ATOM 2902 N N . PHE C 1 48 ? 15.054 48.936 -11.225 1.00 24.03 45 PHE C N 1
ATOM 2903 C CA . PHE C 1 48 ? 16.108 47.958 -10.824 1.00 26.62 45 PHE C CA 1
ATOM 2904 C C . PHE C 1 48 ? 17.170 48.614 -9.904 1.00 31.85 45 PHE C C 1
ATOM 2905 O O . PHE C 1 48 ? 18.141 47.937 -9.525 1.00 33.82 45 PHE C O 1
ATOM 2913 N N . LYS C 1 49 ? 16.983 49.891 -9.547 0.50 31.48 46 LYS C N 1
ATOM 2914 C CA . LYS C 1 49 ? 17.815 50.598 -8.530 0.50 31.71 46 LYS C CA 1
ATOM 2915 C C . LYS C 1 49 ? 17.550 50.008 -7.139 0.50 30.80 46 LYS C C 1
ATOM 2916 O O . LYS C 1 49 ? 16.455 50.249 -6.587 0.50 29.01 46 LYS C O 1
ATOM 2922 N N . ASN C 1 50 ? 18.521 49.276 -6.577 1.00 31.63 47 ASN C N 1
ATOM 2923 C CA . ASN C 1 50 ? 18.409 48.721 -5.199 1.00 31.83 47 ASN C CA 1
ATOM 2924 C C . ASN C 1 50 ? 17.179 47.795 -5.088 1.00 27.84 47 ASN C C 1
ATOM 2925 O O . ASN C 1 50 ? 16.507 47.836 -4.074 1.00 29.72 47 ASN C O 1
ATOM 2930 N N . SER C 1 51 ? 16.954 47.009 -6.135 1.00 26.72 48 SER C N 1
ATOM 2931 C CA . SER C 1 51 ? 15.805 46.061 -6.202 1.00 26.69 48 SER C CA 1
ATOM 2932 C C . SER C 1 51 ? 16.144 44.716 -5.585 1.00 28.04 48 SER C C 1
ATOM 2933 O O . SER C 1 51 ? 15.216 43.915 -5.409 1.00 24.84 48 SER C O 1
ATOM 2936 N N . ALA C 1 52 ? 17.402 44.463 -5.240 1.00 26.34 49 ALA C N 1
ATOM 2937 C CA . ALA C 1 52 ? 17.791 43.160 -4.656 1.00 24.96 49 ALA C CA 1
ATOM 2938 C C . ALA C 1 52 ? 16.925 42.899 -3.432 1.00 22.76 49 ALA C C 1
ATOM 2939 O O . ALA C 1 52 ? 16.718 43.772 -2.567 1.00 25.48 49 ALA C O 1
ATOM 2941 N N . THR C 1 53 ? 16.475 41.647 -3.272 1.00 24.15 50 THR C N 1
ATOM 2942 C CA . THR C 1 53 ? 15.622 41.246 -2.148 1.00 21.50 50 THR C CA 1
ATOM 2943 C C . THR C 1 53 ? 15.684 39.714 -2.022 1.00 21.68 50 THR C C 1
ATOM 2944 O O . THR C 1 53 ? 15.881 39.035 -3.039 1.00 24.18 50 THR C O 1
ATOM 2948 N N . PRO C 1 54 ? 15.611 39.151 -0.794 1.00 23.87 51 PRO C N 1
ATOM 2949 C CA . PRO C 1 54 ? 15.798 37.712 -0.639 1.00 25.82 51 PRO C CA 1
ATOM 2950 C C . PRO C 1 54 ? 14.697 36.851 -1.276 1.00 26.61 51 PRO C C 1
ATOM 2951 O O . PRO C 1 54 ? 13.526 37.232 -1.405 1.00 22.45 51 PRO C O 1
ATOM 2955 N N . VAL C 1 55 ? 15.038 35.590 -1.471 1.00 21.78 52 VAL C N 1
ATOM 2956 C CA . VAL C 1 55 ? 14.058 34.546 -1.878 1.00 22.33 52 VAL C CA 1
ATOM 2957 C C . VAL C 1 55 ? 12.929 34.548 -0.865 1.00 21.11 52 VAL C C 1
ATOM 2958 O O . VAL C 1 55 ? 13.147 34.585 0.385 1.00 23.58 52 VAL C O 1
ATOM 2962 N N . GLY C 1 56 ? 11.683 34.454 -1.364 1.00 19.94 53 GLY C N 1
ATOM 2963 C CA . GLY C 1 56 ? 10.503 34.428 -0.508 1.00 17.47 53 GLY C CA 1
ATOM 2964 C C . GLY C 1 56 ? 9.952 35.792 -0.103 1.00 19.16 53 GLY C C 1
ATOM 2965 O O . GLY C 1 56 ? 9.027 35.847 0.691 1.00 20.05 53 GLY C O 1
ATOM 2966 N N . THR C 1 57 ? 10.502 36.882 -0.677 1.00 19.77 54 THR C N 1
ATOM 2967 C CA . THR C 1 57 ? 10.122 38.283 -0.358 1.00 21.72 54 THR C CA 1
ATOM 2968 C C . THR C 1 57 ? 9.720 39.021 -1.633 1.00 19.01 54 THR C C 1
ATOM 2969 O O . THR C 1 57 ? 9.986 38.536 -2.725 1.00 18.75 54 THR C O 1
ATOM 2973 N N . ALA C 1 58 ? 9.179 40.227 -1.420 1.00 19.80 55 ALA C N 1
ATOM 2974 C CA . ALA C 1 58 ? 8.873 41.179 -2.506 1.00 17.37 55 ALA C CA 1
ATOM 2975 C C . ALA C 1 58 ? 9.325 42.561 -2.060 1.00 20.38 55 ALA C C 1
ATOM 2976 O O . ALA C 1 58 ? 9.133 42.876 -0.846 1.00 21.56 55 ALA C O 1
ATOM 2978 N N . LYS C 1 59 ? 9.872 43.315 -3.013 1.00 18.96 56 LYS C N 1
ATOM 2979 C CA . LYS C 1 59 ? 10.315 44.705 -2.797 1.00 21.02 56 LYS C CA 1
ATOM 2980 C C . LYS C 1 59 ? 9.784 45.564 -3.958 1.00 17.71 56 LYS C C 1
ATOM 2981 O O . LYS C 1 59 ? 10.123 45.257 -5.096 1.00 19.52 56 LYS C O 1
ATOM 2987 N N . THR C 1 60 ? 9.121 46.670 -3.620 1.00 21.35 57 THR C N 1
ATOM 2988 C CA . THR C 1 60 ? 8.576 47.622 -4.620 1.00 18.00 57 THR C CA 1
ATOM 2989 C C . THR C 1 60 ? 9.563 48.748 -4.893 1.00 19.32 57 THR C C 1
ATOM 2990 O O . THR C 1 60 ? 10.014 49.344 -3.901 1.00 23.71 57 THR C O 1
ATOM 2994 N N . VAL C 1 61 ? 9.859 48.966 -6.159 1.00 19.51 58 VAL C N 1
ATOM 2995 C CA . VAL C 1 61 ? 10.637 50.171 -6.594 1.00 21.48 58 VAL C CA 1
ATOM 2996 C C . VAL C 1 61 ? 9.811 50.863 -7.674 1.00 21.18 58 VAL C C 1
ATOM 2997 O O . VAL C 1 61 ? 9.351 50.219 -8.645 1.00 19.20 58 VAL C O 1
ATOM 3001 N N . MET C 1 62 ? 9.676 52.182 -7.527 1.00 21.82 59 MET C N 1
ATOM 3002 C CA . MET C 1 62 ? 8.961 53.002 -8.535 1.00 22.34 59 MET C CA 1
ATOM 3003 C C . MET C 1 62 ? 9.813 53.224 -9.780 1.00 22.38 59 MET C C 1
ATOM 3004 O O . MET C 1 62 ? 11.043 53.435 -9.671 1.00 24.03 59 MET C O 1
ATOM 3009 N N . CYS C 1 63 ? 9.186 53.158 -10.935 1.00 21.46 60 CYS C N 1
ATOM 3010 C CA . CYS C 1 63 ? 9.702 53.665 -12.209 1.00 23.64 60 CYS C CA 1
ATOM 3011 C C . CYS C 1 63 ? 8.862 54.905 -12.533 1.00 21.43 60 CYS C C 1
ATOM 3012 O O . CYS C 1 63 ? 7.689 54.751 -12.913 1.00 20.13 60 CYS C O 1
ATOM 3015 N N . GLY C 1 64 ? 9.360 56.105 -12.228 1.00 23.05 61 GLY C N 1
ATOM 3016 C CA . GLY C 1 64 ? 8.466 57.271 -12.205 1.00 22.73 61 GLY C CA 1
ATOM 3017 C C . GLY C 1 64 ? 7.508 57.207 -11.035 1.00 19.39 61 GLY C C 1
ATOM 3018 O O . GLY C 1 64 ? 7.973 57.229 -9.895 1.00 23.63 61 GLY C O 1
ATOM 3019 N N . THR C 1 65 ? 6.203 57.076 -11.268 1.00 19.39 62 THR C N 1
ATOM 3020 C CA . THR C 1 65 ? 5.204 56.795 -10.229 1.00 18.53 62 THR C CA 1
ATOM 3021 C C . THR C 1 65 ? 4.640 55.346 -10.398 1.00 17.48 62 THR C C 1
ATOM 3022 O O . THR C 1 65 ? 3.688 55.073 -9.693 1.00 20.57 62 THR C O 1
ATOM 3026 N N . TYR C 1 66 ? 5.121 54.603 -11.374 1.00 18.09 63 TYR C N 1
ATOM 3027 C CA . TYR C 1 66 ? 4.547 53.275 -11.731 1.00 16.32 63 TYR C CA 1
ATOM 3028 C C . TYR C 1 66 ? 5.255 52.221 -10.841 1.00 17.04 63 TYR C C 1
ATOM 3029 O O . TYR C 1 66 ? 6.472 51.997 -11.013 1.00 17.61 63 TYR C O 1
ATOM 3038 N N . PRO C 1 67 ? 4.527 51.526 -9.907 1.00 16.89 64 PRO C N 1
ATOM 3039 C CA . PRO C 1 67 ? 5.167 50.575 -9.008 1.00 17.38 64 PRO C CA 1
ATOM 3040 C C . PRO C 1 67 ? 5.523 49.263 -9.717 1.00 16.22 64 PRO C C 1
ATOM 3041 O O . PRO C 1 67 ? 4.657 48.622 -10.360 1.00 16.15 64 PRO C O 1
ATOM 3045 N N . VAL C 1 68 ? 6.783 48.851 -9.575 1.00 17.45 65 VAL C N 1
ATOM 3046 C CA . VAL C 1 68 ? 7.287 47.512 -9.925 1.00 17.48 65 VAL C CA 1
ATOM 3047 C C . VAL C 1 68 ? 7.564 46.717 -8.653 1.00 18.56 65 VAL C C 1
ATOM 3048 O O . VAL C 1 68 ? 8.498 47.043 -7.891 1.00 18.03 65 VAL C O 1
ATOM 3052 N N . ILE C 1 69 ? 6.768 45.649 -8.433 1.00 17.38 66 ILE C N 1
ATOM 3053 C CA . ILE C 1 69 ? 6.886 44.795 -7.239 1.00 15.42 66 ILE C CA 1
ATOM 3054 C C . ILE C 1 69 ? 7.795 43.620 -7.607 1.00 17.24 66 ILE C C 1
ATOM 3055 O O . ILE C 1 69 ? 7.385 42.710 -8.373 1.00 16.44 66 ILE C O 1
ATOM 3060 N N . HIS C 1 70 ? 9.062 43.635 -7.144 1.00 16.91 67 HIS C N 1
ATOM 3061 C CA . HIS C 1 70 ? 10.038 42.579 -7.463 1.00 16.75 67 HIS C CA 1
ATOM 3062 C C . HIS C 1 70 ? 9.855 41.414 -6.471 1.00 17.42 67 HIS C C 1
ATOM 3063 O O . HIS C 1 70 ? 10.071 41.603 -5.299 1.00 18.14 67 HIS C O 1
ATOM 3070 N N . ALA C 1 71 ? 9.210 40.328 -6.941 1.00 16.27 68 ALA C N 1
ATOM 3071 C CA . ALA C 1 71 ? 8.875 39.136 -6.134 1.00 18.03 68 ALA C CA 1
ATOM 3072 C C . ALA C 1 71 ? 9.829 38.022 -6.489 1.00 15.33 68 ALA C C 1
ATOM 3073 O O . ALA C 1 71 ? 9.936 37.604 -7.655 1.00 16.57 68 ALA C O 1
ATOM 3075 N N . VAL C 1 72 ? 10.496 37.503 -5.444 1.00 16.57 69 VAL C N 1
ATOM 3076 C CA . VAL C 1 72 ? 11.552 36.479 -5.676 1.00 17.40 69 VAL C CA 1
ATOM 3077 C C . VAL C 1 72 ? 11.002 35.103 -5.268 1.00 17.25 69 VAL 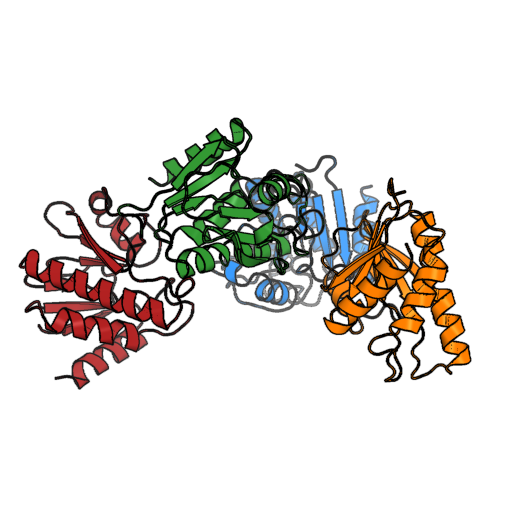C C 1
ATOM 3078 O O . VAL C 1 72 ? 11.020 34.781 -4.078 1.00 20.09 69 VAL C O 1
ATOM 3082 N N . GLY C 1 73 ? 10.526 34.359 -6.256 1.00 18.06 70 GLY C N 1
ATOM 3083 C CA . GLY C 1 73 ? 10.191 32.939 -6.028 1.00 18.45 70 GLY C CA 1
ATOM 3084 C C . GLY C 1 73 ? 11.473 32.132 -5.912 1.00 20.60 70 GLY C C 1
ATOM 3085 O O . GLY C 1 73 ? 12.542 32.501 -6.402 1.00 20.91 70 GLY C O 1
ATOM 3086 N N . PRO C 1 74 ? 11.380 30.924 -5.323 1.00 17.79 71 PRO C N 1
ATOM 3087 C CA . PRO C 1 74 ? 12.524 30.022 -5.316 1.00 18.66 71 PRO C CA 1
ATOM 3088 C C . PRO C 1 74 ? 12.823 29.427 -6.680 1.00 17.12 71 PRO C C 1
ATOM 3089 O O . PRO C 1 74 ? 11.935 29.155 -7.502 1.00 17.59 71 PRO C O 1
ATOM 3093 N N . ASN C 1 75 ? 14.101 29.113 -6.901 1.00 17.94 72 ASN C N 1
ATOM 3094 C CA . ASN C 1 75 ? 14.556 28.345 -8.056 1.00 18.45 72 ASN C CA 1
ATOM 3095 C C . ASN C 1 75 ? 14.557 26.874 -7.639 1.00 18.61 72 ASN C C 1
ATOM 3096 O O . ASN C 1 75 ? 15.435 26.455 -6.866 1.00 19.10 72 ASN C O 1
ATOM 3101 N N . PHE C 1 76 ? 13.623 26.126 -8.231 1.00 18.11 73 PHE C N 1
ATOM 3102 C CA . PHE C 1 76 ? 13.488 24.695 -7.872 1.00 18.45 73 PHE C CA 1
ATOM 3103 C C . PHE C 1 76 ? 14.619 23.807 -8.406 1.00 20.67 73 PHE C C 1
ATOM 3104 O O . PHE C 1 76 ? 14.633 22.605 -8.074 1.00 21.04 73 PHE C O 1
ATOM 3112 N N . SER C 1 77 ? 15.561 24.348 -9.185 0.50 22.28 74 SER C N 1
ATOM 3113 C CA . SER C 1 77 ? 16.792 23.601 -9.556 0.50 24.02 74 SER C CA 1
ATOM 3114 C C . SER C 1 77 ? 17.696 23.450 -8.333 0.50 24.73 74 SER C C 1
ATOM 3115 O O . SER C 1 77 ? 18.569 22.559 -8.357 0.50 27.91 74 SER C O 1
ATOM 3118 N N . ASN C 1 78 ? 17.538 24.334 -7.347 1.00 24.93 75 ASN C N 1
ATOM 3119 C CA . ASN C 1 78 ? 18.402 24.373 -6.152 1.00 29.48 75 ASN C CA 1
ATOM 3120 C C . ASN C 1 78 ? 17.597 24.035 -4.896 1.00 27.30 75 ASN C C 1
ATOM 3121 O O . ASN C 1 78 ? 18.141 23.331 -4.029 1.00 35.19 75 ASN C O 1
ATOM 3126 N N . TYR C 1 79 ? 16.316 24.364 -4.859 1.00 22.68 76 TYR C N 1
ATOM 3127 C CA . TYR C 1 79 ? 15.472 24.149 -3.660 1.00 19.16 76 TYR C CA 1
ATOM 3128 C C . TYR C 1 79 ? 14.833 22.766 -3.733 1.00 18.83 76 TYR C C 1
ATOM 3129 O O . TYR C 1 79 ? 14.423 22.323 -4.825 1.00 19.20 76 TYR C O 1
ATOM 3138 N N . THR C 1 80 ? 14.685 22.095 -2.607 1.00 17.07 77 THR C N 1
ATOM 3139 C CA . THR C 1 80 ? 13.865 20.870 -2.585 1.00 17.30 77 THR C CA 1
ATOM 3140 C C . THR C 1 80 ? 12.393 21.207 -2.788 1.00 16.35 77 THR C C 1
ATOM 3141 O O . THR C 1 80 ? 11.958 22.379 -2.603 1.00 16.09 77 THR C O 1
ATOM 3145 N N . GLU C 1 81 ? 11.598 20.218 -3.145 1.00 15.47 78 GLU C N 1
ATOM 3146 C CA . GLU C 1 81 ? 10.126 20.441 -3.256 1.00 15.09 78 GLU C CA 1
ATOM 3147 C C . GLU C 1 81 ? 9.581 20.983 -1.954 1.00 15.12 78 GLU C C 1
ATOM 3148 O O . GLU C 1 81 ? 8.772 21.942 -1.938 1.00 16.42 78 GLU C O 1
ATOM 3154 N N . SER C 1 82 ? 9.959 20.445 -0.795 1.00 14.71 79 SER C N 1
ATOM 3155 C CA . SER C 1 82 ? 9.446 20.919 0.505 1.00 14.36 79 SER C CA 1
ATOM 3156 C C . SER C 1 82 ? 9.827 22.368 0.770 1.00 15.32 79 SER C C 1
ATOM 3157 O O . SER C 1 82 ? 8.953 23.190 1.121 1.00 17.47 79 SER C O 1
ATOM 3160 N N . GLU C 1 83 ? 11.112 22.690 0.688 1.00 15.81 80 GLU C N 1
ATOM 3161 C CA . GLU C 1 83 ? 11.583 24.029 1.069 1.00 16.60 80 GLU C CA 1
ATOM 3162 C C . GLU C 1 83 ? 11.060 25.042 0.046 1.00 15.89 80 GLU C C 1
ATOM 3163 O O . GLU C 1 83 ? 10.627 26.145 0.443 1.00 17.36 80 GLU C O 1
ATOM 3169 N N . GLY C 1 84 ? 11.049 24.677 -1.209 1.00 16.34 81 GLY C N 1
ATOM 3170 C CA . GLY C 1 84 ? 10.628 25.638 -2.246 1.00 16.25 81 GLY C CA 1
ATOM 3171 C C . GLY C 1 84 ? 9.148 25.879 -2.150 1.00 17.53 81 GLY C C 1
ATOM 3172 O O . GLY C 1 84 ? 8.662 26.999 -2.421 1.00 17.93 81 GLY C O 1
ATOM 3173 N N . ASP C 1 85 ? 8.322 24.893 -1.789 1.00 17.22 82 ASP C N 1
ATOM 3174 C CA . ASP C 1 85 ? 6.866 25.145 -1.663 1.00 15.89 82 ASP C CA 1
ATOM 3175 C C . ASP C 1 85 ? 6.615 26.243 -0.646 1.00 17.93 82 ASP C C 1
ATOM 3176 O O . ASP C 1 85 ? 5.758 27.142 -0.888 1.00 17.18 82 ASP C O 1
ATOM 3181 N N . ARG C 1 86 ? 7.356 26.260 0.446 0.50 17.79 83 ARG C N 1
ATOM 3182 C CA . ARG C 1 86 ? 7.148 27.273 1.499 0.50 19.12 83 ARG C CA 1
ATOM 3183 C C . ARG C 1 86 ? 7.634 28.659 1.059 0.50 18.48 83 ARG C C 1
ATOM 3184 O O . ARG C 1 86 ? 6.998 29.656 1.450 0.50 18.88 83 ARG C O 1
ATOM 3192 N N . GLU C 1 87 ? 8.721 28.720 0.305 1.00 17.73 84 GLU C N 1
ATOM 3193 C CA . GLU C 1 87 ? 9.253 30.022 -0.178 1.00 18.11 84 GLU C CA 1
ATOM 3194 C C . GLU C 1 87 ? 8.314 30.562 -1.276 1.00 16.69 84 GLU C C 1
ATOM 3195 O O . GLU C 1 87 ? 8.126 31.789 -1.357 1.00 17.37 84 GLU C O 1
ATOM 3201 N N . LEU C 1 88 ? 7.713 29.710 -2.098 1.00 16.46 85 LEU C N 1
ATOM 3202 C CA . LEU C 1 88 ? 6.818 30.161 -3.205 1.00 15.33 85 LEU C CA 1
ATOM 3203 C C . LEU C 1 88 ? 5.555 30.739 -2.563 1.00 15.25 85 LEU C C 1
ATOM 3204 O O . LEU C 1 88 ? 5.097 31.867 -2.957 1.00 15.99 85 LEU C O 1
ATOM 3209 N N . ALA C 1 89 ? 4.997 30.086 -1.550 1.00 15.55 86 ALA C N 1
ATOM 3210 C CA . ALA C 1 89 ? 3.828 30.598 -0.819 1.00 16.79 86 ALA C CA 1
ATOM 3211 C C . ALA C 1 89 ? 4.181 31.954 -0.206 1.00 18.07 86 ALA C C 1
ATOM 3212 O O . ALA C 1 89 ? 3.323 32.898 -0.275 1.00 17.85 86 ALA C O 1
ATOM 3214 N N . ALA C 1 90 ? 5.356 32.097 0.391 1.00 17.12 87 ALA C N 1
ATOM 3215 C CA . ALA C 1 90 ? 5.759 33.330 1.080 1.00 17.44 87 ALA C CA 1
ATOM 3216 C C . ALA C 1 90 ? 5.931 34.470 0.052 1.00 16.36 87 ALA C C 1
ATOM 3217 O O . ALA C 1 90 ? 5.546 35.610 0.420 1.00 19.39 87 ALA C O 1
ATOM 3219 N N . ALA C 1 91 ? 6.540 34.215 -1.097 1.00 16.14 88 ALA C N 1
ATOM 3220 C CA . ALA C 1 91 ? 6.727 35.301 -2.100 1.00 16.74 88 ALA C CA 1
ATOM 3221 C C . ALA C 1 91 ? 5.350 35.857 -2.447 1.00 16.10 88 ALA C C 1
ATOM 3222 O O . ALA C 1 91 ? 5.166 37.100 -2.534 1.00 16.44 88 ALA C O 1
ATOM 3224 N N . TYR C 1 92 ? 4.339 35.005 -2.675 1.00 15.12 89 TYR C N 1
ATOM 3225 C CA . TYR C 1 92 ? 2.993 35.502 -3.013 1.00 14.75 89 TYR C CA 1
ATOM 3226 C C . TYR C 1 92 ? 2.345 36.286 -1.885 1.00 14.20 89 TYR C C 1
ATOM 3227 O O . TYR C 1 92 ? 1.671 37.286 -2.129 1.00 15.74 89 TYR C O 1
ATOM 3236 N N A ARG C 1 93 ? 2.508 35.831 -0.642 0.25 15.70 90 ARG C N 1
ATOM 3237 N N B ARG C 1 93 ? 2.512 35.844 -0.641 0.25 16.22 90 ARG C N 1
ATOM 3238 C CA A ARG C 1 93 ? 1.995 36.572 0.531 0.25 15.42 90 ARG C CA 1
ATOM 3239 C CA B ARG C 1 93 ? 1.978 36.593 0.517 0.25 16.29 90 ARG C CA 1
ATOM 3240 C C A ARG C 1 93 ? 2.624 37.974 0.560 0.25 15.59 90 ARG C C 1
ATOM 3241 C C B ARG C 1 93 ? 2.626 37.984 0.567 0.25 16.10 90 ARG C C 1
ATOM 3242 O O A ARG C 1 93 ? 1.889 38.941 0.861 0.25 16.96 90 ARG C O 1
ATOM 3243 O O B ARG C 1 93 ? 1.903 38.954 0.887 0.25 17.43 90 ARG C O 1
ATOM 3258 N N . GLU C 1 94 ? 3.919 38.086 0.263 1.00 16.07 91 GLU C N 1
ATOM 3259 C CA . GLU C 1 94 ? 4.568 39.420 0.233 1.00 17.00 91 GLU C CA 1
ATOM 3260 C C . GLU C 1 94 ? 4.014 40.252 -0.929 1.00 17.26 91 GLU C C 1
ATOM 3261 O O . GLU C 1 94 ? 3.795 41.502 -0.737 1.00 18.04 91 GLU C O 1
ATOM 3267 N N . VAL C 1 95 ? 3.668 39.647 -2.064 1.00 15.70 92 VAL C N 1
ATOM 3268 C CA . VAL C 1 95 ? 3.050 40.437 -3.182 1.00 15.49 92 VAL C CA 1
ATOM 3269 C C . VAL C 1 95 ? 1.708 40.976 -2.682 1.00 15.93 92 VAL C C 1
ATOM 3270 O O . VAL C 1 95 ? 1.383 42.174 -2.944 1.00 15.70 92 VAL C O 1
ATOM 3274 N N . ALA C 1 96 ? 0.885 40.163 -2.013 1.00 14.57 93 ALA C N 1
ATOM 3275 C CA . ALA C 1 96 ? -0.421 40.621 -1.496 1.00 15.21 93 ALA C CA 1
ATOM 3276 C C . ALA C 1 96 ? -0.218 41.792 -0.539 1.00 15.36 93 ALA C C 1
ATOM 3277 O O . ALA C 1 96 ? -0.984 42.781 -0.645 1.00 15.83 93 ALA C O 1
ATOM 3279 N N . LYS C 1 97 ? 0.788 41.771 0.338 1.00 15.35 94 LYS C N 1
ATOM 3280 C CA . LYS C 1 97 ? 1.052 42.893 1.255 1.00 17.32 94 LYS C CA 1
ATOM 3281 C C . LYS C 1 97 ? 1.481 44.139 0.446 1.00 16.43 94 LYS C C 1
ATOM 3282 O O . LYS C 1 97 ? 0.961 45.220 0.737 1.00 17.05 94 LYS C O 1
ATOM 3288 N N . GLU C 1 98 ? 2.343 43.966 -0.541 1.00 15.23 95 GLU C N 1
ATOM 3289 C CA . GLU C 1 98 ? 2.764 45.150 -1.349 1.00 15.73 95 GLU C CA 1
ATOM 3290 C C . GLU C 1 98 ? 1.600 45.778 -2.103 1.00 17.45 95 GLU C C 1
ATOM 3291 O O . GLU C 1 98 ? 1.439 47.026 -2.159 1.00 17.00 95 GLU C O 1
ATOM 3297 N N . VAL C 1 99 ? 0.781 44.947 -2.780 1.00 14.80 96 VAL C N 1
ATOM 3298 C CA . VAL C 1 99 ? -0.400 45.478 -3.518 1.00 15.54 96 VAL C CA 1
ATOM 3299 C C . VAL C 1 99 ? -1.311 46.223 -2.558 1.00 14.82 96 VAL C C 1
ATOM 3300 O O . VAL C 1 99 ? -1.804 47.323 -2.919 1.00 15.68 96 VAL C O 1
ATOM 3304 N N . THR C 1 100 ? -1.527 45.718 -1.363 1.00 14.83 97 THR C N 1
ATOM 3305 C CA . THR C 1 100 ? -2.420 46.331 -0.358 1.00 14.73 97 THR C CA 1
ATOM 3306 C C . THR C 1 100 ? -1.793 47.674 0.088 1.00 15.17 97 THR C C 1
ATOM 3307 O O . THR C 1 100 ? -2.491 48.713 0.071 1.00 17.01 97 THR C O 1
ATOM 3311 N N . ARG C 1 101 ? -0.509 47.673 0.415 1.00 16.48 98 ARG C N 1
ATOM 3312 C CA . ARG C 1 101 ? 0.224 48.883 0.868 1.00 17.45 98 ARG C CA 1
ATOM 3313 C C . ARG C 1 101 ? 0.059 49.989 -0.177 1.00 16.45 98 ARG C C 1
ATOM 3314 O O . ARG C 1 101 ? -0.124 51.174 0.171 1.00 19.14 98 ARG C O 1
ATOM 3322 N N . LEU C 1 102 ? 0.210 49.643 -1.444 1.00 15.86 99 LEU C N 1
ATOM 3323 C CA . LEU C 1 102 ? 0.201 50.665 -2.527 1.00 16.85 99 LEU C CA 1
ATOM 3324 C C . LEU C 1 102 ? -1.184 51.258 -2.765 1.00 19.50 99 LEU C C 1
ATOM 3325 O O . LEU C 1 102 ? -1.229 52.327 -3.454 1.00 20.50 99 LEU C O 1
ATOM 3330 N N . GLY C 1 103 ? -2.268 50.596 -2.397 1.00 17.65 100 GLY C N 1
ATOM 3331 C CA . GLY C 1 103 ? -3.635 51.112 -2.571 1.00 18.76 100 GLY C CA 1
ATOM 3332 C C . GLY C 1 103 ? -4.132 50.982 -4.014 1.00 19.69 100 GLY C C 1
ATOM 3333 O O . GLY C 1 103 ? -5.193 51.586 -4.308 1.00 23.51 100 GLY C O 1
ATOM 3334 N N . VAL C 1 104 ? -3.460 50.223 -4.844 1.00 18.19 101 VAL C N 1
ATOM 3335 C CA . VAL C 1 104 ? -3.822 50.067 -6.282 1.00 17.40 101 VAL C CA 1
ATOM 3336 C C . VAL C 1 104 ? -5.143 49.307 -6.415 1.00 18.01 101 VAL C C 1
ATOM 3337 O O . VAL C 1 104 ? -5.497 48.496 -5.539 1.00 18.98 101 VAL C O 1
ATOM 3341 N N . ASN C 1 105 ? -5.843 49.552 -7.525 1.00 16.68 102 ASN C N 1
ATOM 3342 C CA . ASN C 1 105 ? -7.125 48.876 -7.813 1.00 18.44 102 ASN C CA 1
ATOM 3343 C C . ASN C 1 105 ? -6.901 47.702 -8.772 1.00 17.14 102 ASN C C 1
ATOM 3344 O O . ASN C 1 105 ? -7.832 46.950 -9.001 1.00 17.54 102 ASN C O 1
ATOM 3349 N N . SER C 1 106 ? -5.695 47.524 -9.284 1.00 16.20 103 SER C N 1
ATOM 3350 C CA . SER C 1 106 ? -5.355 46.416 -10.202 1.00 16.61 103 SER C CA 1
ATOM 3351 C C . SER C 1 106 ? -3.860 46.140 -10.209 1.00 16.79 103 SER C C 1
ATOM 3352 O O . SER C 1 106 ? -3.069 47.022 -9.866 1.00 16.33 103 SER C O 1
ATOM 3355 N N . VAL C 1 107 ? -3.520 44.911 -10.548 1.00 14.74 104 VAL C N 1
ATOM 3356 C CA . VAL C 1 107 ? -2.147 44.412 -10.571 1.00 14.67 104 VAL C CA 1
ATOM 3357 C C . VAL C 1 107 ? -1.986 43.393 -11.694 1.00 15.14 104 VAL C C 1
ATOM 3358 O O . VAL C 1 107 ? -2.877 42.523 -11.855 1.00 15.75 104 VAL C O 1
ATOM 3362 N N . ALA C 1 108 ? -0.911 43.432 -12.474 1.00 13.89 105 ALA C N 1
ATOM 3363 C CA . ALA C 1 108 ? -0.457 42.485 -13.480 1.00 14.57 105 ALA C CA 1
ATOM 3364 C C . ALA C 1 108 ? 0.558 41.539 -12.827 1.00 16.01 105 ALA C C 1
ATOM 3365 O O . ALA C 1 108 ? 1.545 42.020 -12.261 1.00 15.24 105 ALA C O 1
ATOM 3367 N N A ILE C 1 109 ? 0.271 40.229 -12.851 0.25 16.28 106 ILE C N 1
ATOM 3368 N N B ILE C 1 109 ? 0.373 40.236 -12.979 0.25 14.81 106 ILE C N 1
ATOM 3369 C CA A ILE C 1 109 ? 1.084 39.167 -12.161 0.25 17.23 106 ILE C CA 1
ATOM 3370 C CA B ILE C 1 109 ? 1.182 39.251 -12.198 0.25 15.07 106 ILE C CA 1
ATOM 3371 C C A ILE C 1 109 ? 1.457 38.065 -13.151 0.25 17.21 106 ILE C C 1
ATOM 3372 C C B ILE C 1 109 ? 1.435 38.020 -13.041 0.25 15.59 106 ILE C C 1
ATOM 3373 O O A ILE C 1 109 ? 0.657 37.648 -13.997 0.25 16.80 106 ILE C O 1
ATOM 3374 O O B ILE C 1 109 ? 0.489 37.474 -13.625 0.25 14.95 106 ILE C O 1
ATOM 3383 N N . PRO C 1 110 ? 2.703 37.555 -13.096 1.00 15.39 107 PRO C N 1
ATOM 3384 C CA . PRO C 1 110 ? 3.071 36.301 -13.746 1.00 16.98 107 PRO C CA 1
ATOM 3385 C C . PRO C 1 110 ? 2.999 35.144 -12.725 1.00 17.44 107 PRO C C 1
ATOM 3386 O O . PRO C 1 110 ? 2.861 35.390 -11.516 1.00 18.09 107 PRO C O 1
ATOM 3390 N N . LEU C 1 111 ? 3.016 33.907 -13.214 1.00 17.74 108 LEU C N 1
ATOM 3391 C CA . LEU C 1 111 ? 3.094 32.732 -12.294 1.00 16.54 108 LEU C CA 1
ATOM 3392 C C . LEU C 1 111 ? 4.559 32.561 -11.885 1.00 17.17 108 LEU C C 1
ATOM 3393 O O . LEU C 1 111 ? 5.401 32.152 -12.697 1.00 19.04 108 LEU C O 1
ATOM 3398 N N . LEU C 1 112 ? 4.836 32.861 -10.639 1.00 16.17 109 LEU C N 1
ATOM 3399 C CA . LEU C 1 112 ? 6.196 32.744 -10.078 1.00 15.75 109 LEU C CA 1
ATOM 3400 C C . LEU C 1 112 ? 6.688 31.296 -10.121 1.00 15.76 109 LEU C C 1
ATOM 3401 O O . LEU C 1 112 ? 5.875 30.338 -9.958 1.00 17.11 109 LEU C O 1
ATOM 3406 N N . SER C 1 113 ? 7.972 31.132 -10.381 1.00 17.08 110 SER C N 1
ATOM 3407 C CA . SER C 1 113 ? 8.709 29.852 -10.335 1.00 17.24 110 SER C CA 1
ATOM 3408 C C . SER C 1 113 ? 8.205 28.888 -11.414 1.00 17.95 110 SER C C 1
ATOM 3409 O O . SER C 1 113 ? 8.385 27.699 -11.258 1.00 19.12 110 SER C O 1
ATOM 3412 N N . THR C 1 114 ? 7.667 29.363 -12.539 1.00 19.56 111 THR C N 1
ATOM 3413 C CA . THR C 1 114 ? 7.176 28.481 -13.611 1.00 19.16 111 THR C CA 1
ATOM 3414 C C . THR C 1 114 ? 8.031 28.466 -14.878 1.00 23.23 111 THR C C 1
ATOM 3415 O O . THR C 1 114 ? 7.754 27.602 -15.727 1.00 23.61 111 THR C O 1
ATOM 3419 N N . GLY C 1 115 ? 9.045 29.305 -14.969 1.00 23.81 112 GLY C N 1
ATOM 3420 C CA . GLY C 1 115 ? 9.936 29.369 -16.168 1.00 25.72 112 GLY C CA 1
ATOM 3421 C C . GLY C 1 115 ? 11.295 28.765 -15.846 1.00 25.00 112 GLY C C 1
ATOM 3422 O O . GLY C 1 115 ? 11.338 27.599 -15.401 1.00 23.80 112 GLY C O 1
ATOM 3423 N N . VAL C 1 116 ? 12.351 29.584 -15.878 1.00 28.46 113 VAL C N 1
ATOM 3424 C CA . VAL C 1 116 ? 13.744 29.135 -15.619 1.00 32.24 113 VAL C CA 1
ATOM 3425 C C . VAL C 1 116 ? 13.892 28.708 -14.150 1.00 29.62 113 VAL C C 1
ATOM 3426 O O . VAL C 1 116 ? 14.852 28.017 -13.899 1.00 34.66 113 VAL C O 1
ATOM 3430 N N . TYR C 1 117 ? 12.968 29.075 -13.251 1.00 23.39 114 TYR C N 1
ATOM 3431 C CA . TYR C 1 117 ? 13.026 28.680 -11.815 1.00 22.77 114 TYR C CA 1
ATOM 3432 C C . TYR C 1 117 ? 12.160 27.424 -11.584 1.00 20.33 114 TYR C C 1
ATOM 3433 O O . TYR C 1 117 ? 12.056 26.985 -10.399 1.00 20.09 114 TYR C O 1
ATOM 3442 N N . SER C 1 118 ? 11.594 26.798 -12.613 1.00 20.09 115 SER C N 1
ATOM 3443 C CA . SER C 1 118 ? 10.722 25.623 -12.409 1.00 21.20 115 SER C CA 1
ATOM 3444 C C . SER C 1 118 ? 11.501 24.352 -12.105 1.00 21.05 115 SER C C 1
ATOM 3445 O O . SER C 1 118 ? 10.861 23.349 -11.728 1.00 22.14 115 SER C O 1
ATOM 3448 N N . GLY C 1 119 ? 12.824 24.335 -12.315 1.00 22.20 116 GLY C N 1
ATOM 3449 C CA . GLY C 1 119 ? 13.570 23.067 -12.205 1.00 23.00 116 GLY C CA 1
ATOM 3450 C C . GLY C 1 119 ? 13.098 22.021 -13.202 1.00 23.91 116 GLY C C 1
ATOM 3451 O O . GLY C 1 119 ? 13.263 20.827 -12.925 1.00 26.93 116 GLY C O 1
ATOM 3452 N N . GLY C 1 120 ? 12.519 22.441 -14.326 1.00 25.05 117 GLY C N 1
ATOM 3453 C CA . GLY C 1 120 ? 12.056 21.553 -15.416 1.00 29.34 117 GLY C CA 1
ATOM 3454 C C . GLY C 1 120 ? 10.735 20.848 -15.141 1.00 29.27 117 GLY C C 1
ATOM 3455 O O . GLY C 1 120 ? 10.392 19.957 -15.899 1.00 32.39 117 GLY C O 1
ATOM 3456 N N . LYS C 1 121 ? 9.957 21.274 -14.150 1.00 24.04 118 LYS C N 1
ATOM 3457 C CA . LYS C 1 121 ? 8.659 20.654 -13.821 1.00 23.97 118 LYS C CA 1
ATOM 3458 C C . LYS C 1 121 ? 7.526 21.599 -14.205 1.00 23.60 118 LYS C C 1
ATOM 3459 O O . LYS C 1 121 ? 7.727 22.808 -14.166 1.00 22.02 118 LYS C O 1
ATOM 3465 N N . ASP C 1 122 ? 6.365 21.050 -14.525 1.00 23.41 119 ASP C N 1
ATOM 3466 C CA . ASP C 1 122 ? 5.165 21.879 -14.790 1.00 22.58 119 ASP C CA 1
ATOM 3467 C C . ASP C 1 122 ? 4.572 22.330 -13.452 1.00 21.93 119 ASP C C 1
ATOM 3468 O O . ASP C 1 122 ? 4.129 21.456 -12.680 1.00 23.34 119 ASP C O 1
ATOM 3473 N N . ARG C 1 123 ? 4.702 23.636 -13.136 1.00 20.23 120 ARG C N 1
ATOM 3474 C CA . ARG C 1 123 ? 4.216 24.162 -11.825 1.00 18.73 120 ARG C CA 1
ATOM 3475 C C . ARG C 1 123 ? 3.022 25.110 -11.986 1.00 18.17 120 ARG C C 1
ATOM 3476 O O . ARG C 1 123 ? 2.729 25.879 -11.073 1.00 17.23 120 ARG C O 1
ATOM 3484 N N . LEU C 1 124 ? 2.235 24.996 -13.057 1.00 18.72 121 LEU C N 1
ATOM 3485 C CA . LEU C 1 124 ? 1.042 25.852 -13.242 1.00 18.36 121 LEU C CA 1
ATOM 3486 C C . LEU C 1 124 ? 0.109 25.786 -12.035 1.00 18.11 121 LEU C C 1
ATOM 3487 O O . LEU C 1 124 ? -0.203 26.818 -11.425 1.00 18.26 121 LEU C O 1
ATOM 3492 N N . THR C 1 125 ? -0.379 24.579 -11.688 1.00 18.77 122 THR C N 1
ATOM 3493 C CA . THR C 1 125 ? -1.375 24.419 -10.627 1.00 18.22 122 THR C CA 1
ATOM 3494 C C . THR C 1 125 ? -0.767 24.868 -9.289 1.00 17.29 122 THR C C 1
ATOM 3495 O O . THR C 1 125 ? -1.447 25.537 -8.502 1.00 17.40 122 THR C O 1
ATOM 3499 N N . GLN C 1 126 ? 0.475 24.446 -8.996 1.00 17.43 123 GLN C N 1
ATOM 3500 C CA . GLN C 1 126 ? 1.134 24.814 -7.711 1.00 16.55 123 GLN C CA 1
ATOM 3501 C C . GLN C 1 126 ? 1.229 26.340 -7.569 1.00 14.93 123 GLN C C 1
ATOM 3502 O O . GLN C 1 126 ? 0.860 26.888 -6.527 1.00 15.61 123 GLN C O 1
ATOM 3508 N N . SER C 1 127 ? 1.766 26.982 -8.592 1.00 15.76 124 SER C N 1
ATOM 3509 C CA . SER C 1 127 ? 1.988 28.440 -8.552 1.00 16.02 124 SER C CA 1
ATOM 3510 C C . SER C 1 127 ? 0.635 29.173 -8.462 1.00 14.80 124 SER C C 1
ATOM 3511 O O . SER C 1 127 ? 0.488 30.122 -7.682 1.00 15.51 124 SER C O 1
ATOM 3514 N N . LEU C 1 128 ? -0.326 28.768 -9.302 1.00 14.95 125 LEU C N 1
ATOM 3515 C CA . LEU C 1 128 ? -1.656 29.403 -9.292 1.00 17.14 125 LEU C CA 1
ATOM 3516 C C . LEU C 1 128 ? -2.362 29.210 -7.959 1.00 16.59 125 LEU C C 1
ATOM 3517 O O . LEU C 1 128 ? -2.998 30.123 -7.446 1.00 17.63 125 LEU C O 1
ATOM 3522 N N . ASN C 1 129 ? -2.262 28.006 -7.346 1.00 16.34 126 ASN C N 1
ATOM 3523 C CA . ASN C 1 129 ? -2.871 27.804 -6.019 1.00 18.65 126 ASN C CA 1
ATOM 3524 C C . ASN C 1 129 ? -2.277 28.780 -4.994 1.00 16.35 126 ASN C C 1
ATOM 3525 O O . ASN C 1 129 ? -3.012 29.343 -4.201 1.00 17.89 126 ASN C O 1
ATOM 3530 N N . HIS C 1 130 ? -0.947 28.942 -4.972 1.00 16.10 127 HIS C N 1
ATOM 3531 C CA . HIS C 1 130 ? -0.322 29.869 -4.017 1.00 16.84 127 HIS C CA 1
ATOM 3532 C C . HIS C 1 130 ? -0.762 31.327 -4.322 1.00 15.00 127 HIS C C 1
ATOM 3533 O O . HIS C 1 130 ? -0.866 32.123 -3.402 1.00 15.49 127 HIS C O 1
ATOM 3540 N N . LEU C 1 131 ? -0.908 31.669 -5.593 1.00 14.42 128 LEU C N 1
ATOM 3541 C CA . LEU C 1 131 ? -1.361 33.024 -5.997 1.00 15.51 128 LEU C CA 1
ATOM 3542 C C . LEU C 1 131 ? -2.744 33.294 -5.425 1.00 14.73 128 LEU C C 1
ATOM 3543 O O . LEU C 1 131 ? -2.977 34.267 -4.739 1.00 15.47 128 LEU C O 1
ATOM 3548 N N . PHE C 1 132 ? -3.665 32.331 -5.634 1.00 15.68 129 PHE C N 1
ATOM 3549 C CA . PHE C 1 132 ? -5.027 32.499 -5.078 1.00 16.37 129 PHE C CA 1
ATOM 3550 C C . PHE C 1 132 ? -4.996 32.588 -3.564 1.00 14.93 129 PHE C C 1
ATOM 3551 O O . PHE C 1 132 ? -5.705 33.359 -2.915 1.00 16.73 129 PHE C O 1
ATOM 3559 N N . THR C 1 133 ? -4.221 31.719 -2.882 1.00 16.53 130 THR C N 1
ATOM 3560 C CA . THR C 1 133 ? -4.189 31.681 -1.399 1.00 17.21 130 THR C CA 1
ATOM 3561 C C . THR C 1 133 ? -3.834 33.092 -0.886 1.00 16.88 130 THR C C 1
ATOM 3562 O O . THR C 1 133 ? -4.372 33.545 0.143 1.00 17.49 130 THR C O 1
ATOM 3566 N N . ALA C 1 134 ? -2.860 33.735 -1.535 1.00 17.02 131 ALA C N 1
ATOM 3567 C CA . ALA C 1 134 ? -2.399 35.087 -1.106 1.00 16.22 131 ALA C CA 1
ATOM 3568 C C . ALA C 1 134 ? -3.330 36.221 -1.569 1.00 16.67 131 ALA C C 1
ATOM 3569 O O . ALA C 1 134 ? -3.626 37.121 -0.778 1.00 16.47 131 ALA C O 1
ATOM 3571 N N . MET C 1 135 ? -3.824 36.151 -2.810 1.00 15.11 132 MET C N 1
ATOM 3572 C CA . MET C 1 135 ? -4.563 37.304 -3.394 1.00 15.48 132 MET C CA 1
ATOM 3573 C C . MET C 1 135 ? -6.070 37.246 -3.108 1.00 16.23 132 MET C C 1
ATOM 3574 O O . MET C 1 135 ? -6.732 38.274 -3.337 1.00 16.53 132 MET C O 1
ATOM 3579 N N . ASP C 1 136 ? -6.625 36.118 -2.695 1.00 15.91 133 ASP C N 1
ATOM 3580 C CA . ASP C 1 136 ? -8.100 36.040 -2.549 1.00 16.62 133 ASP C CA 1
ATOM 3581 C C . ASP C 1 136 ? -8.584 37.081 -1.562 1.00 17.56 133 ASP C C 1
ATOM 3582 O O . ASP C 1 136 ? -9.679 37.645 -1.776 1.00 18.22 133 ASP C O 1
ATOM 3587 N N . SER C 1 137 ? -7.809 37.423 -0.519 1.00 16.55 134 SER C N 1
ATOM 3588 C CA . SER C 1 137 ? -8.253 38.400 0.502 1.00 16.72 134 SER C CA 1
ATOM 3589 C C . SER C 1 137 ? -7.990 39.866 0.114 1.00 17.47 134 SER C C 1
ATOM 3590 O O . SER C 1 137 ? -8.383 40.766 0.876 1.00 17.77 134 SER C O 1
ATOM 3593 N N . THR C 1 138 ? -7.403 40.106 -1.040 1.00 15.12 135 THR C N 1
ATOM 3594 C CA . THR C 1 138 ? -7.206 41.456 -1.595 1.00 15.83 135 THR C CA 1
ATOM 3595 C C . THR C 1 138 ? -8.387 41.877 -2.440 1.00 15.23 135 THR C C 1
ATOM 3596 O O . THR C 1 138 ? -9.097 40.965 -2.978 1.00 16.59 135 THR C O 1
ATOM 3600 N N . ASP C 1 139 ? -8.583 43.185 -2.594 1.00 15.94 136 ASP C N 1
ATOM 3601 C CA . ASP C 1 139 ? -9.686 43.763 -3.395 1.00 16.64 136 ASP C CA 1
ATOM 3602 C C . ASP C 1 139 ? -9.197 44.356 -4.700 1.00 19.89 136 ASP C C 1
ATOM 3603 O O . ASP C 1 139 ? -9.994 45.005 -5.379 1.00 21.13 136 ASP C O 1
ATOM 3608 N N . ALA C 1 140 ? -7.967 44.090 -5.123 1.00 17.35 137 ALA C N 1
ATOM 3609 C CA . ALA C 1 140 ? -7.498 44.543 -6.443 1.00 17.61 137 ALA C CA 1
ATOM 3610 C C . ALA C 1 140 ? -8.011 43.624 -7.542 1.00 18.25 137 ALA C C 1
ATOM 3611 O O . ALA C 1 140 ? -8.079 42.411 -7.339 1.00 18.97 137 ALA C O 1
ATOM 3613 N N . ASP C 1 141 ? -8.275 44.137 -8.747 1.00 17.43 138 ASP C N 1
ATOM 3614 C CA . ASP C 1 141 ? -8.417 43.296 -9.934 1.00 17.67 138 ASP C CA 1
ATOM 3615 C C . ASP C 1 141 ? -7.064 42.654 -10.211 1.00 16.96 138 ASP C C 1
ATOM 3616 O O . ASP C 1 141 ? -6.070 43.416 -10.303 1.00 19.07 138 ASP C O 1
ATOM 3621 N N . VAL C 1 142 ? -7.004 41.360 -10.334 1.00 15.19 139 VAL C N 1
ATOM 3622 C CA . VAL C 1 142 ? -5.776 40.635 -10.630 1.00 15.03 139 VAL C CA 1
ATOM 3623 C C . VAL C 1 142 ? -5.799 40.186 -12.060 1.00 16.41 139 VAL C C 1
ATOM 3624 O O . VAL C 1 142 ? -6.747 39.454 -12.426 1.00 18.17 139 VAL C O 1
ATOM 3628 N N . VAL C 1 143 ? -4.793 40.481 -12.840 1.00 15.33 140 VAL C N 1
ATOM 3629 C CA . VAL C 1 143 ? -4.660 40.053 -14.237 1.00 15.44 140 VAL C CA 1
ATOM 3630 C C . VAL C 1 143 ? -3.404 39.211 -14.365 1.00 16.72 140 VAL C C 1
ATOM 3631 O O . VAL C 1 143 ? -2.273 39.728 -14.174 1.00 16.46 140 VAL C O 1
ATOM 3635 N N . ILE C 1 144 ? -3.548 37.914 -14.641 1.00 17.46 141 ILE C N 1
ATOM 3636 C CA . ILE C 1 144 ? -2.414 36.966 -14.792 1.00 16.41 141 ILE C CA 1
ATOM 3637 C C . ILE C 1 144 ? -1.939 36.958 -16.219 1.00 19.15 141 ILE C C 1
ATOM 3638 O O . ILE C 1 144 ? -2.797 36.782 -17.105 1.00 19.22 141 ILE C O 1
ATOM 3643 N N . TYR C 1 145 ? -0.647 37.073 -16.452 1.00 17.70 142 TYR C N 1
ATOM 3644 C CA . TYR C 1 145 ? -0.061 37.114 -17.806 1.00 18.97 142 TYR C CA 1
ATOM 3645 C C . TYR C 1 145 ? 0.675 35.814 -18.063 1.00 22.09 142 TYR C C 1
ATOM 3646 O O . TYR C 1 145 ? 1.497 35.411 -17.240 1.00 23.70 142 TYR C O 1
ATOM 3655 N N . CYS C 1 146 ? 0.419 35.214 -19.214 1.00 19.54 143 CYS C N 1
ATOM 3656 C CA . CYS C 1 146 ? 1.139 33.998 -19.641 1.00 21.45 143 CYS C CA 1
ATOM 3657 C C . CYS C 1 146 ? 1.506 34.111 -21.122 1.00 23.05 143 CYS C C 1
ATOM 3658 O O . CYS C 1 146 ? 1.118 35.110 -21.778 1.00 24.38 143 CYS C O 1
ATOM 3661 N N . ARG C 1 147 ? 2.279 33.141 -21.623 1.00 26.01 144 ARG C N 1
ATOM 3662 C CA . ARG C 1 147 ? 2.789 33.151 -23.026 1.00 28.37 144 ARG C CA 1
ATOM 3663 C C . ARG C 1 147 ? 2.211 32.000 -23.857 1.00 30.79 144 ARG C C 1
ATOM 3664 O O . ARG C 1 147 ? 2.110 32.141 -25.070 1.00 36.74 144 ARG C O 1
ATOM 3672 N N . ASP C 1 148 ? 1.874 30.887 -23.204 0.50 29.45 145 ASP C N 1
ATOM 3673 C CA . ASP C 1 148 ? 1.478 29.608 -23.854 0.50 30.06 145 ASP C CA 1
ATOM 3674 C C . ASP C 1 148 ? -0.049 29.530 -23.945 0.50 29.05 145 ASP C C 1
ATOM 3675 O O . ASP C 1 148 ? -0.743 29.840 -22.948 0.50 27.00 145 ASP C O 1
ATOM 3680 N N . LYS C 1 149 ? -0.567 29.093 -25.095 1.00 29.91 146 LYS C N 1
ATOM 3681 C CA . LYS C 1 149 ? -2.033 28.951 -25.286 1.00 29.33 146 LYS C CA 1
ATOM 3682 C C . LYS C 1 149 ? -2.625 27.827 -24.416 1.00 22.69 146 LYS C C 1
ATOM 3683 O O . LYS C 1 149 ? -3.792 28.003 -23.946 1.00 26.48 146 LYS C O 1
ATOM 3689 N N . GLU C 1 150 ? -1.915 26.718 -24.184 1.00 25.62 147 GLU C N 1
ATOM 3690 C CA . GLU C 1 150 ? -2.437 25.636 -23.293 1.00 26.45 147 GLU C CA 1
ATOM 3691 C C . GLU C 1 150 ? -2.499 26.157 -21.833 1.00 23.90 147 GLU C C 1
ATOM 3692 O O . GLU C 1 150 ? -3.499 25.928 -21.155 1.00 25.68 147 GLU C O 1
ATOM 3698 N N . TRP C 1 151 ? -1.491 26.925 -21.416 1.00 25.68 148 TRP C N 1
ATOM 3699 C CA . TRP C 1 151 ? -1.471 27.523 -20.039 1.00 24.20 148 TRP C CA 1
ATOM 3700 C C . TRP C 1 151 ? -2.629 28.527 -19.911 1.00 20.62 148 TRP C C 1
ATOM 3701 O O . TRP C 1 151 ? -3.342 28.501 -18.921 1.00 21.05 148 TRP C O 1
ATOM 3712 N N . GLU C 1 152 ? -2.879 29.367 -20.930 1.00 22.18 149 GLU C N 1
ATOM 3713 C CA . GLU C 1 152 ? -4.009 30.321 -20.882 1.00 22.70 149 GLU C CA 1
ATOM 3714 C C . GLU C 1 152 ? -5.335 29.581 -20.614 1.00 22.80 149 GLU C C 1
ATOM 3715 O O . GLU C 1 152 ? -6.132 29.989 -19.791 1.00 22.38 149 GLU C O 1
ATOM 3721 N N . LYS C 1 153 ? -5.562 28.488 -21.351 0.50 23.95 150 LYS C N 1
ATOM 3722 C CA . LYS C 1 153 ? -6.778 27.644 -21.220 0.50 24.59 150 LYS C CA 1
ATOM 3723 C C . LYS C 1 153 ? -6.869 27.053 -19.805 0.50 22.16 150 LYS C C 1
ATOM 3724 O O . LYS C 1 153 ? -7.931 27.153 -19.197 0.50 20.79 150 LYS C O 1
ATOM 3730 N N . LYS C 1 154 ? -5.769 26.504 -19.288 0.50 21.98 151 LYS C N 1
ATOM 3731 C CA . LYS C 1 154 ? -5.721 25.848 -17.952 0.50 23.27 151 LYS C CA 1
ATOM 3732 C C . LYS C 1 154 ? -5.965 26.888 -16.847 0.50 21.89 151 LYS C C 1
ATOM 3733 O O . LYS C 1 154 ? -6.662 26.581 -15.883 0.50 21.81 151 LYS C O 1
ATOM 3739 N N . ILE C 1 155 ? -5.389 28.085 -16.989 1.00 21.59 152 ILE C N 1
ATOM 3740 C CA . ILE C 1 155 ? -5.565 29.181 -15.974 1.00 22.53 152 ILE C CA 1
ATOM 3741 C C . ILE C 1 155 ? -7.007 29.701 -16.024 1.00 20.51 152 ILE C C 1
ATOM 3742 O O . ILE C 1 155 ? -7.668 29.883 -14.987 1.00 20.50 152 ILE C O 1
ATOM 3747 N N . SER C 1 156 ? -7.518 29.887 -17.248 1.00 20.90 153 SER C N 1
ATOM 3748 C CA . SER C 1 156 ? -8.904 30.379 -17.430 1.00 23.79 153 SER C CA 1
ATOM 3749 C C . SER C 1 156 ? -9.915 29.423 -16.786 1.00 25.12 153 SER C C 1
ATOM 3750 O O . SER C 1 156 ? -10.782 29.861 -16.096 1.00 24.39 153 SER C O 1
ATOM 3753 N N . GLU C 1 157 ? -9.757 28.118 -17.007 0.50 26.31 154 GLU C N 1
ATOM 3754 C CA . GLU C 1 157 ? -10.655 27.084 -16.424 0.50 29.41 154 GLU C CA 1
ATOM 3755 C C . GLU C 1 157 ? -10.582 27.126 -14.892 0.50 25.79 154 GLU C C 1
ATOM 3756 O O . GLU C 1 157 ? -11.640 27.050 -14.245 0.50 25.13 154 GLU C O 1
ATOM 3762 N N . ALA C 1 158 ? -9.383 27.250 -14.316 1.00 24.78 155 ALA C N 1
ATOM 3763 C CA . ALA C 1 158 ? -9.225 27.302 -12.846 1.00 24.55 155 ALA C CA 1
ATOM 3764 C C . ALA C 1 158 ? -9.986 28.507 -12.264 1.00 22.36 155 ALA C C 1
ATOM 3765 O O . ALA C 1 158 ? -10.565 28.387 -11.178 1.00 23.68 155 ALA C O 1
ATOM 3767 N N . ILE C 1 159 ? -9.902 29.656 -12.924 1.00 22.07 156 ILE C N 1
ATOM 3768 C CA . ILE C 1 159 ? -10.574 30.892 -12.464 1.00 22.82 156 ILE C CA 1
ATOM 3769 C C . ILE C 1 159 ? -12.098 30.661 -12.506 1.00 24.14 156 ILE C C 1
ATOM 3770 O O . ILE C 1 159 ? -12.779 30.932 -11.542 1.00 26.25 156 ILE C O 1
ATOM 3775 N N . GLN C 1 160 ? -12.606 30.179 -13.639 0.50 28.09 157 GLN C N 1
ATOM 3776 C CA . GLN C 1 160 ? -14.072 30.075 -13.858 0.50 30.91 157 GLN C CA 1
ATOM 3777 C C . GLN C 1 160 ? -14.651 28.956 -12.974 0.50 31.28 157 GLN C C 1
ATOM 3778 O O . GLN C 1 160 ? -15.828 29.080 -12.591 0.50 33.55 157 GLN C O 1
ATOM 3784 N N . MET C 1 161 ? -13.863 27.941 -12.599 1.00 30.87 158 MET C N 1
ATOM 3785 C CA . MET C 1 161 ? -14.346 26.843 -11.702 1.00 35.95 158 MET C CA 1
ATOM 3786 C C . MET C 1 161 ? -14.828 27.396 -10.355 1.00 39.56 158 MET C C 1
ATOM 3787 O O . MET C 1 161 ? -15.695 26.748 -9.756 1.00 42.06 158 MET C O 1
ATOM 3792 N N . ARG C 1 162 ? -14.354 28.570 -9.894 1.00 40.93 159 ARG C N 1
ATOM 3793 C CA . ARG C 1 162 ? -14.683 29.106 -8.534 1.00 44.42 159 ARG C CA 1
ATOM 3794 C C . ARG C 1 162 ? -15.802 30.159 -8.571 1.00 42.91 159 ARG C C 1
ATOM 3795 O O . ARG C 1 162 ? -16.246 30.556 -7.484 1.00 46.92 159 ARG C O 1
ATOM 3803 N N . THR C 1 163 ? -16.219 30.615 -9.754 1.00 45.12 160 THR C N 1
ATOM 3804 C CA . THR C 1 163 ? -17.247 31.674 -9.923 1.00 52.12 160 THR C CA 1
ATOM 3805 C C . THR C 1 163 ? -18.611 30.992 -10.066 1.00 61.12 160 THR C C 1
ATOM 3806 O O . THR C 1 163 ? -19.550 31.618 -10.549 1.00 73.91 160 THR C O 1
ATOM 3811 N N . PRO D 1 5 ? -30.008 50.181 21.449 0.50 45.40 2 PRO D N 1
ATOM 3812 C CA . PRO D 1 5 ? -29.865 49.043 20.523 0.50 43.63 2 PRO D CA 1
ATOM 3813 C C . PRO D 1 5 ? -29.284 47.793 21.201 0.50 42.06 2 PRO D C 1
ATOM 3814 O O . PRO D 1 5 ? -28.196 47.376 20.820 0.50 41.74 2 PRO D O 1
ATOM 3818 N N A SER D 1 6 ? -30.031 47.226 22.158 0.25 39.00 3 SER D N 1
ATOM 3819 N N B SER D 1 6 ? -30.028 47.214 22.166 0.25 39.25 3 SER D N 1
ATOM 3820 C CA A SER D 1 6 ? -29.614 46.089 23.023 0.25 35.17 3 SER D CA 1
ATOM 3821 C CA B SER D 1 6 ? -29.655 46.057 23.033 0.25 35.36 3 SER D CA 1
ATOM 3822 C C A SER D 1 6 ? -28.442 45.348 22.373 0.25 32.59 3 SER D C 1
ATOM 3823 C C B SER D 1 6 ? -28.543 45.216 22.391 0.25 32.87 3 SER D C 1
ATOM 3824 O O A SER D 1 6 ? -28.317 45.397 21.119 0.25 32.11 3 SER D O 1
ATOM 3825 O O B SER D 1 6 ? -28.588 45.009 21.157 0.25 32.09 3 SER D O 1
ATOM 3830 N N . TYR D 1 7 ? -27.597 44.727 23.200 1.00 27.64 4 TYR D N 1
ATOM 3831 C CA . TYR D 1 7 ? -26.544 43.790 22.764 1.00 27.92 4 TYR D CA 1
ATOM 3832 C C . TYR D 1 7 ? -26.631 42.516 23.573 1.00 28.86 4 TYR D C 1
ATOM 3833 O O . TYR D 1 7 ? -26.764 42.592 24.826 1.00 30.07 4 TYR D O 1
ATOM 3842 N N . ARG D 1 8 ? -26.574 41.373 22.894 1.00 26.53 5 ARG D N 1
ATOM 3843 C CA . ARG D 1 8 ? -26.416 40.030 23.485 1.00 26.08 5 ARG D CA 1
ATOM 3844 C C . ARG D 1 8 ? -25.327 39.287 22.761 1.00 28.11 5 ARG D C 1
ATOM 3845 O O . ARG D 1 8 ? -24.989 39.681 21.625 1.00 25.53 5 ARG D O 1
ATOM 3853 N N . VAL D 1 9 ? -24.848 38.217 23.353 1.00 25.92 6 VAL D N 1
ATOM 3854 C CA . VAL D 1 9 ? -23.882 37.300 22.736 1.00 27.12 6 VAL D CA 1
ATOM 3855 C C . VAL D 1 9 ? -24.443 35.892 22.842 1.00 29.96 6 VAL D C 1
ATOM 3856 O O . VAL D 1 9 ? -25.036 35.548 23.895 1.00 31.66 6 VAL D O 1
ATOM 3860 N N . LYS D 1 10 ? -24.209 35.093 21.804 1.00 25.36 7 LYS D N 1
ATOM 3861 C CA . LYS D 1 10 ? -24.515 33.664 21.751 1.00 26.42 7 LYS D CA 1
ATOM 3862 C C . LYS D 1 10 ? -23.286 32.925 21.230 1.00 29.14 7 LYS D C 1
ATOM 3863 O O . LYS D 1 10 ? -22.650 33.379 20.253 1.00 27.44 7 LYS D O 1
ATOM 3869 N N . ARG D 1 11 ? -22.999 31.795 21.847 1.00 26.49 8 ARG D N 1
ATOM 3870 C CA . ARG D 1 11 ? -21.965 30.820 21.446 1.00 28.46 8 ARG D CA 1
ATOM 3871 C C . ARG D 1 11 ? -22.654 29.769 20.590 1.00 30.81 8 ARG D C 1
ATOM 3872 O O . ARG D 1 11 ? -23.148 28.766 21.126 1.00 29.63 8 ARG D O 1
ATOM 3880 N N . MET D 1 12 ? -22.733 30.018 19.283 1.00 28.37 9 MET D N 1
ATOM 3881 C CA . MET D 1 12 ? -23.373 29.066 18.357 1.00 26.80 9 MET D CA 1
ATOM 3882 C C . MET D 1 12 ? -23.072 29.526 16.934 1.00 24.61 9 MET D C 1
ATOM 3883 O O . MET D 1 12 ? -22.545 30.664 16.756 1.00 25.01 9 MET D O 1
ATOM 3888 N N . ASP D 1 13 ? -23.378 28.654 15.996 1.00 25.83 10 ASP D N 1
ATOM 3889 C CA . ASP D 1 13 ? -23.176 28.859 14.542 1.00 23.74 10 ASP D CA 1
ATOM 3890 C C . ASP D 1 13 ? -24.134 29.963 14.078 1.00 24.05 10 ASP D C 1
ATOM 3891 O O . ASP D 1 13 ? -25.386 29.831 14.248 1.00 23.07 10 ASP D O 1
ATOM 3896 N N . ILE D 1 14 ? -23.604 31.055 13.550 1.00 21.09 11 ILE D N 1
ATOM 3897 C CA . ILE D 1 14 ? -24.401 32.220 13.069 1.00 19.98 11 ILE D CA 1
ATOM 3898 C C . ILE D 1 14 ? -25.347 31.773 11.947 1.00 18.76 11 ILE D C 1
ATOM 3899 O O . ILE D 1 14 ? -26.355 32.497 11.762 1.00 18.78 11 ILE D O 1
ATOM 3904 N N . ALA D 1 15 ? -25.018 30.691 11.263 1.00 19.83 12 ALA D N 1
ATOM 3905 C CA . ALA D 1 15 ? -25.886 30.109 10.204 1.00 20.26 12 ALA D CA 1
ATOM 3906 C C . ALA D 1 15 ? -27.217 29.661 10.827 1.00 22.00 12 ALA D C 1
ATOM 3907 O O . ALA D 1 15 ? -28.128 29.408 10.022 1.00 21.53 12 ALA D O 1
ATOM 3909 N N . LYS D 1 16 ? -27.313 29.529 12.152 1.00 20.68 13 LYS D N 1
ATOM 3910 C CA . LYS D 1 16 ? -28.547 29.094 12.861 1.00 21.34 13 LYS D CA 1
ATOM 3911 C C . LYS D 1 16 ? -29.119 30.244 13.693 1.00 20.12 13 LYS D C 1
ATOM 3912 O O . LYS D 1 16 ? -29.880 30.022 14.703 1.00 21.59 13 LYS D O 1
ATOM 3918 N N . ASN D 1 17 ? -28.847 31.498 13.344 1.00 19.20 14 ASN D N 1
ATOM 3919 C CA . ASN D 1 17 ? -29.277 32.661 14.134 1.00 19.31 14 ASN D CA 1
ATOM 3920 C C . ASN D 1 17 ? -30.805 32.804 14.198 1.00 19.84 14 ASN D C 1
ATOM 3921 O O . ASN D 1 17 ? -31.532 32.266 13.289 1.00 19.70 14 ASN D O 1
ATOM 3926 N N . ASP D 1 18 ? -31.301 33.500 15.196 1.00 20.76 15 ASP D N 1
ATOM 3927 C CA . ASP D 1 18 ? -32.736 33.768 15.450 1.00 22.39 15 ASP D CA 1
ATOM 3928 C C . ASP D 1 18 ? -33.052 35.230 15.197 1.00 20.31 15 ASP D C 1
ATOM 3929 O O . ASP D 1 18 ? -33.959 35.790 15.796 1.00 23.50 15 ASP D O 1
ATOM 3934 N N . GLU D 1 19 ? -32.351 35.914 14.297 1.00 19.53 16 GLU D N 1
ATOM 3935 C CA . GLU D 1 19 ? -32.541 37.342 14.036 1.00 18.73 16 GLU D CA 1
ATOM 3936 C C . GLU D 1 19 ? -33.082 37.599 12.616 1.00 18.18 16 GLU D C 1
ATOM 3937 O O . GLU D 1 19 ? -33.098 36.639 11.845 1.00 18.78 16 GLU D O 1
ATOM 3943 N N . GLU D 1 20 ? -33.505 38.821 12.335 1.00 18.18 17 GLU D N 1
ATOM 3944 C CA . GLU D 1 20 ? -34.175 39.157 11.042 1.00 18.05 17 GLU D CA 1
ATOM 3945 C C . GLU D 1 20 ? -33.198 39.247 9.881 1.00 20.81 17 GLU D C 1
ATOM 3946 O O . GLU D 1 20 ? -33.659 39.345 8.707 1.00 20.59 17 GLU D O 1
ATOM 3952 N N . CYS D 1 21 ? -31.886 39.325 10.141 1.00 19.92 18 CYS D N 1
ATOM 3953 C CA . CYS D 1 21 ? -30.907 39.407 9.043 1.00 18.18 18 CYS D CA 1
ATOM 3954 C C . CYS D 1 21 ? -29.545 39.003 9.600 1.00 18.39 18 CYS D C 1
ATOM 3955 O O . CYS D 1 21 ? -29.385 38.893 10.852 1.00 18.97 18 CYS D O 1
ATOM 3958 N N . VAL D 1 22 ? -28.598 38.726 8.708 1.00 19.06 19 VAL D N 1
ATOM 3959 C CA . VAL D 1 22 ? -27.263 38.231 9.116 1.00 17.21 19 VAL D CA 1
ATOM 3960 C C . VAL D 1 22 ? -26.205 39.051 8.421 1.00 18.80 19 VAL D C 1
ATOM 3961 O O . VAL D 1 22 ? -26.372 39.546 7.298 1.00 17.93 19 VAL D O 1
ATOM 3965 N N . VAL D 1 23 ? -25.094 39.235 9.158 1.00 17.35 20 VAL D N 1
ATOM 3966 C CA . VAL D 1 23 ? -23.845 39.801 8.615 1.00 17.38 20 VAL D CA 1
ATOM 3967 C C . VAL D 1 23 ? -22.849 38.675 8.356 1.00 16.12 20 VAL D C 1
ATOM 3968 O O . VAL D 1 23 ? -22.527 37.863 9.221 1.00 17.21 20 VAL D O 1
ATOM 3972 N N . ASN D 1 24 ? -22.427 38.553 7.116 1.00 16.12 21 ASN D N 1
ATOM 3973 C CA . ASN D 1 24 ? -21.381 37.627 6.693 1.00 15.86 21 ASN D CA 1
ATOM 3974 C C . ASN D 1 24 ? -20.005 38.287 6.882 1.00 17.14 21 ASN D C 1
ATOM 3975 O O . ASN D 1 24 ? -19.848 39.433 6.503 1.00 19.10 21 ASN D O 1
ATOM 3980 N N . ALA D 1 25 ? -19.061 37.534 7.441 1.00 17.02 22 ALA D N 1
ATOM 3981 C CA . ALA D 1 25 ? -17.635 37.963 7.441 1.00 16.76 22 ALA D CA 1
ATOM 3982 C C . ALA D 1 25 ? -17.055 37.520 6.109 1.00 15.76 22 ALA D C 1
ATOM 3983 O O . ALA D 1 25 ? -16.509 36.443 5.946 1.00 17.37 22 ALA D O 1
ATOM 3985 N N . ALA D 1 26 ? -17.304 38.346 5.105 1.00 16.17 23 ALA D N 1
ATOM 3986 C CA . ALA D 1 26 ? -17.081 38.020 3.694 1.00 16.86 23 ALA D CA 1
ATOM 3987 C C . ALA D 1 26 ? -15.652 38.282 3.222 1.00 16.79 23 ALA D C 1
ATOM 3988 O O . ALA D 1 26 ? -14.893 39.064 3.864 1.00 17.50 23 ALA D O 1
ATOM 3990 N N . ASN D 1 27 ? -15.287 37.726 2.105 1.00 16.43 24 ASN D N 1
ATOM 3991 C CA . ASN D 1 27 ? -14.052 38.079 1.381 1.00 16.69 24 ASN D CA 1
ATOM 3992 C C . ASN D 1 27 ? -14.449 39.048 0.283 1.00 18.69 24 ASN D C 1
ATOM 3993 O O . ASN D 1 27 ? -15.592 39.125 -0.143 1.00 17.32 24 ASN D O 1
ATOM 3998 N N . PRO D 1 28 ? -13.488 39.779 -0.290 1.00 15.93 25 PRO D N 1
ATOM 3999 C CA . PRO D 1 28 ? -13.854 40.764 -1.280 1.00 14.70 25 PRO D CA 1
ATOM 4000 C C . PRO D 1 28 ? -14.356 40.214 -2.617 1.00 16.88 25 PRO D C 1
ATOM 4001 O O . PRO D 1 28 ? -14.943 40.992 -3.368 1.00 18.31 25 PRO D O 1
ATOM 4005 N N . ARG D 1 29 ? -14.110 38.945 -2.845 1.00 17.01 26 ARG D N 1
ATOM 4006 C CA . ARG D 1 29 ? -14.365 38.312 -4.182 1.00 18.10 26 ARG D CA 1
ATOM 4007 C C . ARG D 1 29 ? -15.701 37.572 -4.203 1.00 18.42 26 ARG D C 1
ATOM 4008 O O . ARG D 1 29 ? -16.068 37.089 -5.303 1.00 19.72 26 ARG D O 1
ATOM 4016 N N . GLY D 1 30 ? -16.436 37.543 -3.101 1.00 18.69 27 GLY D N 1
ATOM 4017 C CA . GLY D 1 30 ? -17.692 36.782 -3.090 1.00 19.99 27 GLY D CA 1
ATOM 4018 C C . GLY D 1 30 ? -17.428 35.309 -3.184 1.00 19.71 27 GLY D C 1
ATOM 4019 O O . GLY D 1 30 ? -18.323 34.556 -3.671 1.00 20.22 27 GLY D O 1
ATOM 4020 N N . LEU D 1 31 ? -16.268 34.787 -2.775 1.00 18.02 28 LEU D N 1
ATOM 4021 C CA . LEU D 1 31 ? -15.979 33.338 -2.770 1.00 19.29 28 LEU D CA 1
ATOM 4022 C C . LEU D 1 31 ? -16.564 32.679 -1.524 1.00 20.21 28 LEU D C 1
ATOM 4023 O O . LEU D 1 31 ? -16.784 33.320 -0.496 1.00 19.36 28 LEU D O 1
ATOM 4028 N N . PRO D 1 32 ? -16.840 31.351 -1.572 1.00 23.51 29 PRO D N 1
ATOM 4029 C CA . PRO D 1 32 ? -17.333 30.652 -0.385 1.00 24.47 29 PRO D CA 1
ATOM 4030 C C . PRO D 1 32 ? -16.439 30.772 0.846 1.00 27.00 29 PRO D C 1
ATOM 4031 O O . PRO D 1 32 ? -16.933 30.803 1.937 1.00 26.24 29 PRO D O 1
ATOM 4035 N N . GLY D 1 33 ? -15.117 30.789 0.653 1.00 24.99 30 GLY D N 1
ATOM 4036 C CA . GLY D 1 33 ? -14.192 30.981 1.777 1.00 30.10 30 GLY D CA 1
ATOM 4037 C C . GLY D 1 33 ? -14.171 29.826 2.763 1.00 31.68 30 GLY D C 1
ATOM 4038 O O . GLY D 1 33 ? -14.326 28.681 2.345 1.00 36.53 30 GLY D O 1
ATOM 4039 N N . ASP D 1 34 ? -13.978 30.182 4.041 0.50 33.40 31 ASP D N 1
ATOM 4040 C CA . ASP D 1 34 ? -13.803 29.288 5.219 0.50 36.01 31 ASP D CA 1
ATOM 4041 C C . ASP D 1 34 ? -14.486 29.930 6.432 0.50 34.15 31 ASP D C 1
ATOM 4042 O O . ASP D 1 34 ? -14.900 31.102 6.331 0.50 32.97 31 ASP D O 1
ATOM 4047 N N . GLY D 1 35 ? -14.598 29.200 7.547 1.00 35.99 32 GLY D N 1
ATOM 4048 C CA . GLY D 1 35 ? -15.144 29.770 8.790 1.00 32.65 32 GLY D CA 1
ATOM 4049 C C . GLY D 1 35 ? -16.600 30.213 8.619 1.00 26.99 32 GLY D C 1
ATOM 4050 O O . GLY D 1 35 ? -17.408 29.466 7.947 1.00 28.40 32 GLY D O 1
ATOM 4051 N N . VAL D 1 36 ? -16.921 31.358 9.213 1.00 29.63 33 VAL D N 1
ATOM 4052 C CA . VAL D 1 36 ? -18.272 31.986 9.135 1.00 29.00 33 VAL D CA 1
ATOM 4053 C C . VAL D 1 36 ? -18.673 32.027 7.656 1.00 28.89 33 VAL D C 1
ATOM 4054 O O . VAL D 1 36 ? -19.815 31.648 7.302 1.00 24.71 33 VAL D O 1
ATOM 4058 N N . CYS D 1 37 ? -17.796 32.465 6.769 1.00 24.53 34 CYS D N 1
ATOM 4059 C CA . CYS D 1 37 ? -18.143 32.692 5.351 1.00 24.11 34 CYS D CA 1
ATOM 4060 C C . CYS D 1 37 ? -18.640 31.381 4.731 1.00 24.05 34 CYS D C 1
ATOM 4061 O O . CYS D 1 37 ? -19.622 31.394 3.956 1.00 22.19 34 CYS D O 1
ATOM 4064 N N . LYS D 1 38 ? -17.976 30.249 4.995 0.50 25.30 35 LYS D N 1
ATOM 4065 C CA . LYS D 1 38 ? -18.393 28.961 4.368 0.50 24.90 35 LYS D CA 1
ATOM 4066 C C . LYS D 1 38 ? -19.744 28.537 4.962 0.50 25.30 35 LYS D C 1
ATOM 4067 O O . LYS D 1 38 ? -20.608 28.089 4.171 0.50 22.62 35 LYS D O 1
ATOM 4073 N N . ALA D 1 39 ? -19.970 28.769 6.259 1.00 25.69 36 ALA D N 1
ATOM 4074 C CA . ALA D 1 39 ? -21.249 28.374 6.900 1.00 25.86 36 ALA D CA 1
ATOM 4075 C C . ALA D 1 39 ? -22.389 29.198 6.281 1.00 24.31 36 ALA D C 1
ATOM 4076 O O . ALA D 1 39 ? -23.500 28.661 5.995 1.00 23.74 36 ALA D O 1
ATOM 4078 N N . VAL D 1 40 ? -22.123 30.464 6.011 1.00 23.67 37 VAL D N 1
ATOM 4079 C CA . VAL D 1 40 ? -23.091 31.398 5.390 1.00 21.53 37 VAL D CA 1
ATOM 4080 C C . VAL D 1 40 ? -23.336 30.896 3.963 1.00 22.38 37 VAL D C 1
ATOM 4081 O O . VAL D 1 40 ? -24.479 30.895 3.501 1.00 22.09 37 VAL D O 1
ATOM 4085 N N . TYR D 1 41 ? -22.284 30.515 3.226 1.00 20.50 38 TYR D N 1
ATOM 4086 C CA . TYR D 1 41 ? -22.423 29.975 1.856 1.00 21.66 38 TYR D CA 1
ATOM 4087 C C . TYR D 1 41 ? -23.291 28.701 1.841 1.00 22.57 38 TYR D C 1
ATOM 4088 O O . TYR D 1 41 ? -24.125 28.577 0.905 1.00 23.22 38 TYR D O 1
ATOM 4097 N N . LYS D 1 42 ? -23.085 27.797 2.793 1.00 21.91 39 LYS D N 1
ATOM 4098 C CA . LYS D 1 42 ? -23.894 26.543 2.793 1.00 24.61 39 LYS D CA 1
ATOM 4099 C C . LYS D 1 42 ? -25.356 26.870 3.104 1.00 24.46 39 LYS D C 1
ATOM 4100 O O . LYS D 1 42 ? -26.267 26.158 2.553 1.00 24.17 39 LYS D O 1
ATOM 4106 N N . LYS D 1 43 ? -25.616 27.855 3.940 1.00 21.04 40 LYS D N 1
ATOM 4107 C CA . LYS D 1 43 ? -27.004 28.146 4.422 1.00 21.84 40 LYS D CA 1
ATOM 4108 C C . LYS D 1 43 ? -27.769 29.021 3.428 1.00 21.75 40 LYS D C 1
ATOM 4109 O O . LYS D 1 43 ? -28.999 28.811 3.177 1.00 21.97 40 LYS D O 1
ATOM 4115 N N . TRP D 1 44 ? -27.133 30.048 2.853 1.00 21.58 41 TRP D N 1
ATOM 4116 C CA . TRP D 1 44 ? -27.742 31.063 1.989 1.00 20.16 41 TRP D CA 1
ATOM 4117 C C . TRP D 1 44 ? -26.932 31.227 0.705 1.00 21.49 41 TRP D C 1
ATOM 4118 O O . TRP D 1 44 ? -26.501 32.336 0.400 1.00 19.53 41 TRP D O 1
ATOM 4129 N N . PRO D 1 45 ? -26.696 30.150 -0.080 1.00 21.98 42 PRO D N 1
ATOM 4130 C CA . PRO D 1 45 ? -25.812 30.249 -1.245 1.00 21.84 42 PRO D CA 1
ATOM 4131 C C . PRO D 1 45 ? -26.323 31.272 -2.270 1.00 21.37 42 PRO D C 1
ATOM 4132 O O . PRO D 1 45 ? -25.523 31.926 -2.983 1.00 22.23 42 PRO D O 1
ATOM 4136 N N . GLU D 1 46 ? -27.637 31.477 -2.386 1.00 23.13 43 GLU D N 1
ATOM 4137 C CA . GLU D 1 46 ? -28.188 32.407 -3.381 1.00 21.06 43 GLU D CA 1
ATOM 4138 C C . GLU D 1 46 ? -27.742 33.830 -3.102 1.00 20.93 43 GLU D C 1
ATOM 4139 O O . GLU D 1 46 ? -27.754 34.684 -3.990 1.00 21.56 43 GLU D O 1
ATOM 4145 N N . SER D 1 47 ? -27.379 34.111 -1.837 1.00 19.16 44 SER D N 1
ATOM 4146 C CA . SER D 1 47 ? -26.939 35.472 -1.428 1.00 18.66 44 SER D CA 1
ATOM 4147 C C . SER D 1 47 ? -25.540 35.824 -1.945 1.00 19.12 44 SER D C 1
ATOM 4148 O O . SER D 1 47 ? -25.170 37.003 -1.805 1.00 18.62 44 SER D O 1
ATOM 4151 N N . PHE D 1 48 ? -24.850 34.874 -2.589 1.00 19.93 45 PHE D N 1
ATOM 4152 C CA . PHE D 1 48 ? -23.503 35.162 -3.145 1.00 20.50 45 PHE D CA 1
ATOM 4153 C C . PHE D 1 48 ? -23.560 35.628 -4.622 1.00 21.59 45 PHE D C 1
ATOM 4154 O O . PHE D 1 48 ? -22.492 35.835 -5.233 1.00 23.46 45 PHE D O 1
ATOM 4162 N N . LYS D 1 49 ? -24.762 35.829 -5.176 0.50 21.59 46 LYS D N 1
ATOM 4163 C CA . LYS D 1 49 ? -24.924 36.411 -6.535 0.50 22.64 46 LYS D CA 1
ATOM 4164 C C . LYS D 1 49 ? -24.440 37.864 -6.512 0.50 21.61 46 LYS D C 1
ATOM 4165 O O . LYS D 1 49 ? -25.111 38.711 -5.901 0.50 21.85 46 LYS D O 1
ATOM 4171 N N . ASN D 1 50 ? -23.309 38.148 -7.170 1.00 21.41 47 ASN D N 1
ATOM 4172 C CA . ASN D 1 50 ? -22.775 39.530 -7.225 1.00 22.37 47 ASN D CA 1
ATOM 4173 C C . ASN D 1 50 ? -22.594 40.125 -5.818 1.00 19.85 47 ASN D C 1
ATOM 4174 O O . ASN D 1 50 ? -22.946 41.279 -5.601 1.00 23.06 47 ASN D O 1
ATOM 4179 N N . SER D 1 51 ? -22.070 39.315 -4.904 1.00 19.20 48 SER D N 1
ATOM 4180 C CA . SER D 1 51 ? -21.763 39.793 -3.536 1.00 18.98 48 SER D CA 1
ATOM 4181 C C . SER D 1 51 ? -20.363 40.403 -3.464 1.00 18.24 48 SER D C 1
ATOM 4182 O O . SER D 1 51 ? -20.074 40.919 -2.420 1.00 19.01 48 SER D O 1
ATOM 4185 N N . ALA D 1 52 ? -19.497 40.228 -4.445 1.00 17.88 49 ALA D N 1
ATOM 4186 C CA . ALA D 1 52 ? -18.131 40.829 -4.397 1.00 18.68 49 ALA D CA 1
ATOM 4187 C C . ALA D 1 52 ? -18.244 42.316 -4.088 1.00 19.60 49 ALA D C 1
ATOM 4188 O O . ALA D 1 52 ? -19.090 43.016 -4.651 1.00 20.31 49 ALA D O 1
ATOM 4190 N N . THR D 1 53 ? -17.333 42.832 -3.238 1.00 18.68 50 THR D N 1
ATOM 4191 C CA . THR D 1 53 ? -17.333 44.243 -2.813 1.00 18.25 50 THR D CA 1
ATOM 4192 C C . THR D 1 53 ? -15.979 44.550 -2.180 1.00 17.64 50 THR D C 1
ATOM 4193 O O . THR D 1 53 ? -15.315 43.651 -1.679 1.00 18.10 50 THR D O 1
ATOM 4197 N N . PRO D 1 54 ? -15.554 45.810 -2.176 1.00 18.52 51 PRO D N 1
ATOM 4198 C CA . PRO D 1 54 ? -14.212 46.076 -1.679 1.00 17.70 51 PRO D CA 1
ATOM 4199 C C . PRO D 1 54 ? -14.092 45.915 -0.150 1.00 17.06 51 PRO D C 1
ATOM 4200 O O . PRO D 1 54 ? -15.065 46.032 0.588 1.00 17.29 51 PRO D O 1
ATOM 4204 N N . VAL D 1 55 ? -12.823 45.881 0.294 1.00 16.56 52 VAL D N 1
ATOM 4205 C CA . VAL D 1 55 ? -12.530 45.946 1.748 1.00 16.57 52 VAL D CA 1
ATOM 4206 C C . VAL D 1 55 ? -13.119 47.223 2.334 1.00 17.42 52 VAL D C 1
ATOM 4207 O O . VAL D 1 55 ? -13.039 48.331 1.720 1.00 17.93 52 VAL D O 1
ATOM 4211 N N . GLY D 1 56 ? -13.666 47.167 3.543 1.00 17.26 53 GLY D N 1
ATOM 4212 C CA . GLY D 1 56 ? -14.262 48.325 4.216 1.00 18.53 53 GLY D CA 1
ATOM 4213 C C . GLY D 1 56 ? -15.669 48.640 3.813 1.00 18.26 53 GLY D C 1
ATOM 4214 O O . GLY D 1 56 ? -16.190 49.683 4.224 1.00 19.62 53 GLY D O 1
ATOM 4215 N N . THR D 1 57 ? -16.293 47.783 3.017 1.00 17.40 54 THR D N 1
ATOM 4216 C CA . THR D 1 57 ? -17.675 47.979 2.520 1.00 17.72 54 THR D CA 1
ATOM 4217 C C . THR D 1 57 ? -18.577 46.820 2.909 1.00 18.37 54 THR D C 1
ATOM 4218 O O . THR D 1 57 ? -18.111 45.733 3.394 1.00 18.79 54 THR D O 1
ATOM 4222 N N . ALA D 1 58 ? -19.885 47.096 2.796 1.00 20.23 55 ALA D N 1
ATOM 4223 C CA . ALA D 1 58 ? -20.909 46.045 2.975 1.00 20.01 55 ALA D CA 1
ATOM 4224 C C . ALA D 1 58 ? -21.874 46.054 1.784 1.00 20.08 55 ALA D C 1
ATOM 4225 O O . ALA D 1 58 ? -22.221 47.148 1.309 1.00 25.41 55 ALA D O 1
ATOM 4227 N N . LYS D 1 59 ? -22.267 44.886 1.350 1.00 19.45 56 LYS D N 1
ATOM 4228 C CA . LYS D 1 59 ? -23.200 44.737 0.206 1.00 20.09 56 LYS D CA 1
ATOM 4229 C C . LYS D 1 59 ? -24.239 43.704 0.609 1.00 19.46 56 LYS D C 1
ATOM 4230 O O . LYS D 1 59 ? -23.866 42.544 0.935 1.00 18.24 56 LYS D O 1
ATOM 4236 N N . THR D 1 60 ? -25.515 44.149 0.614 1.00 19.60 57 THR D N 1
ATOM 4237 C CA . THR D 1 60 ? -26.638 43.262 1.010 1.00 18.66 57 THR D CA 1
ATOM 4238 C C . THR D 1 60 ? -27.215 42.550 -0.217 1.00 19.57 57 THR D C 1
ATOM 4239 O O . THR D 1 60 ? -27.484 43.223 -1.239 1.00 21.06 57 THR D O 1
ATOM 4243 N N . VAL D 1 61 ? -27.370 41.258 -0.093 1.00 18.17 58 VAL D N 1
ATOM 4244 C CA . VAL D 1 61 ? -28.019 40.397 -1.122 1.00 18.57 58 VAL D CA 1
ATOM 4245 C C . VAL D 1 61 ? -29.043 39.543 -0.403 1.00 19.89 58 VAL D C 1
ATOM 4246 O O . VAL D 1 61 ? -28.753 38.909 0.594 1.00 18.55 58 VAL D O 1
ATOM 4250 N N A MET D 1 62 ? -30.204 39.397 -1.043 0.25 19.99 59 MET D N 1
ATOM 4251 N N B MET D 1 62 ? -30.284 39.527 -0.915 0.25 20.77 59 MET D N 1
ATOM 4252 C CA A MET D 1 62 ? -31.334 38.621 -0.496 0.25 19.42 59 MET D CA 1
ATOM 4253 C CA B MET D 1 62 ? -31.404 38.746 -0.325 0.25 20.71 59 MET D CA 1
ATOM 4254 C C A MET D 1 62 ? -31.119 37.127 -0.736 0.25 19.42 59 MET D C 1
ATOM 4255 C C B MET D 1 62 ? -31.274 37.264 -0.715 0.25 21.20 59 MET D C 1
ATOM 4256 O O A MET D 1 62 ? -30.603 36.664 -1.802 0.25 16.51 59 MET D O 1
ATOM 4257 O O B MET D 1 62 ? -30.908 36.984 -1.885 0.25 23.49 59 MET D O 1
ATOM 4266 N N . CYS D 1 63 ? -31.546 36.352 0.227 1.00 20.64 60 CYS D N 1
ATOM 4267 C CA . CYS D 1 63 ? -31.760 34.918 -0.027 1.00 20.57 60 CYS D CA 1
ATOM 4268 C C . CYS D 1 63 ? -33.253 34.730 0.253 1.00 21.92 60 CYS D C 1
ATOM 4269 O O . CYS D 1 63 ? -33.649 34.783 1.445 1.00 20.94 60 CYS D O 1
ATOM 4272 N N . GLY D 1 64 ? -34.078 34.649 -0.797 1.00 20.61 61 GLY D N 1
ATOM 4273 C CA . GLY D 1 64 ? -35.527 34.759 -0.542 1.00 21.41 61 GLY D CA 1
ATOM 4274 C C . GLY D 1 64 ? -35.825 36.159 -0.112 1.00 21.47 61 GLY D C 1
ATOM 4275 O O . GLY D 1 64 ? -35.528 37.107 -0.841 1.00 23.91 61 GLY D O 1
ATOM 4276 N N . THR D 1 65 ? -36.391 36.348 1.102 1.00 19.22 62 THR D N 1
ATOM 4277 C CA . THR D 1 65 ? -36.611 37.676 1.677 1.00 19.23 62 THR D CA 1
ATOM 4278 C C . THR D 1 65 ? -35.645 37.906 2.862 1.00 19.58 62 THR D C 1
ATOM 4279 O O . THR D 1 65 ? -35.829 38.920 3.524 1.00 21.59 62 THR D O 1
ATOM 4283 N N . TYR D 1 66 ? -34.727 36.977 3.064 1.00 18.36 63 TYR D N 1
ATOM 4284 C CA . TYR D 1 66 ? -33.809 37.060 4.226 1.00 17.57 63 TYR D CA 1
ATOM 4285 C C . TYR D 1 66 ? -32.551 37.833 3.784 1.00 17.23 63 TYR D C 1
ATOM 4286 O O . TYR D 1 66 ? -31.795 37.310 2.978 1.00 18.48 63 TYR D O 1
ATOM 4295 N N . PRO D 1 67 ? -32.242 39.008 4.396 1.00 18.72 64 PRO D N 1
ATOM 4296 C CA . PRO D 1 67 ? -31.073 39.786 4.004 1.00 19.87 64 PRO D CA 1
ATOM 4297 C C . PRO D 1 67 ? -29.747 39.267 4.568 1.00 17.87 64 PRO D C 1
ATOM 4298 O O . PRO D 1 67 ? -29.658 38.950 5.747 1.00 18.22 64 PRO D O 1
ATOM 4302 N N . VAL D 1 68 ? -28.781 39.089 3.672 1.00 17.50 65 VAL D N 1
ATOM 4303 C CA . VAL D 1 68 ? -27.371 38.720 4.021 1.00 17.83 65 VAL D CA 1
ATOM 4304 C C . VAL D 1 68 ? -26.525 39.944 3.699 1.00 17.80 65 VAL D C 1
ATOM 4305 O O . VAL D 1 68 ? -26.389 40.340 2.529 1.00 17.92 65 VAL D O 1
ATOM 4309 N N . ILE D 1 69 ? -25.956 40.558 4.754 1.00 16.46 66 ILE D N 1
ATOM 4310 C CA . ILE D 1 69 ? -25.140 41.788 4.663 1.00 17.47 66 ILE D CA 1
ATOM 4311 C C . ILE D 1 69 ? -23.692 41.303 4.562 1.00 16.40 66 ILE D C 1
ATOM 4312 O O . ILE D 1 69 ? -23.135 40.905 5.616 1.00 17.76 66 ILE D O 1
ATOM 4317 N N . HIS D 1 70 ? -23.095 41.281 3.389 1.00 15.52 67 HIS D N 1
ATOM 4318 C CA . HIS D 1 70 ? -21.706 40.806 3.222 1.00 15.13 67 HIS D CA 1
ATOM 4319 C C . HIS D 1 70 ? -20.755 41.951 3.585 1.00 16.10 67 HIS D C 1
ATOM 4320 O O . HIS D 1 70 ? -20.720 42.966 2.874 1.00 17.06 67 HIS D O 1
ATOM 4327 N N . ALA D 1 71 ? -20.058 41.834 4.710 1.00 15.88 68 ALA D N 1
ATOM 4328 C CA . ALA D 1 71 ? -19.187 42.902 5.242 1.00 14.56 68 ALA D CA 1
ATOM 4329 C C . ALA D 1 71 ? -17.740 42.422 5.112 1.00 16.06 68 ALA D C 1
ATOM 4330 O O . ALA D 1 71 ? -17.397 41.308 5.600 1.00 16.13 68 ALA D O 1
ATOM 4332 N N . VAL D 1 72 ? -16.921 43.228 4.449 1.00 17.21 69 VAL D N 1
ATOM 4333 C CA . VAL D 1 72 ? -15.527 42.826 4.149 1.00 15.62 69 VAL D CA 1
ATOM 4334 C C . VAL D 1 72 ? -14.571 43.555 5.103 1.00 16.34 69 VAL D C 1
ATOM 4335 O O . VAL D 1 72 ? -14.233 44.728 4.887 1.00 17.93 69 VAL D O 1
ATOM 4339 N N . GLY D 1 73 ? -14.184 42.865 6.150 1.00 18.55 70 GLY D N 1
ATOM 4340 C CA . GLY D 1 73 ? -13.132 43.414 7.031 1.00 17.85 70 GLY D CA 1
ATOM 4341 C C . GLY D 1 73 ? -11.783 43.227 6.380 1.00 18.73 70 GLY D C 1
ATOM 4342 O O . GLY D 1 73 ? -11.585 42.412 5.498 1.00 19.60 70 GLY D O 1
ATOM 4343 N N . PRO D 1 74 ? -10.765 43.980 6.826 1.00 17.33 71 PRO D N 1
ATOM 4344 C CA . PRO D 1 74 ? -9.431 43.817 6.317 1.00 16.67 71 PRO D CA 1
ATOM 4345 C C . PRO D 1 74 ? -8.763 42.540 6.796 1.00 16.52 71 PRO D C 1
ATOM 4346 O O . PRO D 1 74 ? -8.958 42.111 7.960 1.00 17.06 71 PRO D O 1
ATOM 4350 N N . ASN D 1 75 ? -7.885 42.011 5.952 1.00 15.58 72 ASN D N 1
ATOM 4351 C CA . ASN D 1 75 ? -6.963 40.922 6.348 1.00 15.72 72 ASN D CA 1
ATOM 4352 C C . ASN D 1 75 ? -5.702 41.580 6.912 1.00 17.16 72 ASN D C 1
ATOM 4353 O O . ASN D 1 75 ? -4.930 42.203 6.146 1.00 17.29 72 ASN D O 1
ATOM 4358 N N . PHE D 1 76 ? -5.493 41.509 8.223 1.00 17.34 73 PHE D N 1
ATOM 4359 C CA . PHE D 1 76 ? -4.285 42.083 8.864 1.00 17.74 73 PHE D CA 1
ATOM 4360 C C . PHE D 1 76 ? -3.000 41.365 8.464 1.00 19.83 73 PHE D C 1
ATOM 4361 O O . PHE D 1 76 ? -1.972 41.925 8.827 1.00 21.46 73 PHE D O 1
ATOM 4369 N N . SER D 1 77 ? -2.991 40.246 7.752 1.00 19.76 74 SER D N 1
ATOM 4370 C CA . SER D 1 77 ? -1.769 39.761 7.067 1.00 19.75 74 SER D CA 1
ATOM 4371 C C . SER D 1 77 ? -1.338 40.731 5.976 1.00 20.67 74 SER D C 1
ATOM 4372 O O . SER D 1 77 ? -0.120 40.771 5.652 1.00 22.96 74 SER D O 1
ATOM 4375 N N . ASN D 1 78 ? -2.257 41.485 5.370 1.00 17.87 75 ASN D N 1
ATOM 4376 C CA . ASN D 1 78 ? -1.950 42.336 4.199 1.00 18.16 75 ASN D CA 1
ATOM 4377 C C . ASN D 1 78 ? -1.824 43.801 4.611 1.00 18.95 75 ASN D C 1
ATOM 4378 O O . ASN D 1 78 ? -1.079 44.532 3.926 1.00 21.74 75 ASN D O 1
ATOM 4383 N N . TYR D 1 79 ? -2.684 44.252 5.544 1.00 18.15 76 TYR D N 1
ATOM 4384 C CA . TYR D 1 79 ? -2.792 45.671 5.960 1.00 16.74 76 TYR D CA 1
ATOM 4385 C C . TYR D 1 79 ? -1.869 45.941 7.146 1.00 18.30 76 TYR D C 1
ATOM 4386 O O . TYR D 1 79 ? -1.693 45.033 7.969 1.00 20.90 76 TYR D O 1
ATOM 4395 N N . THR D 1 80 ? -1.333 47.153 7.197 1.00 17.96 77 THR D N 1
ATOM 4396 C CA . THR D 1 80 ? -0.689 47.631 8.453 1.00 18.09 77 THR D CA 1
ATOM 4397 C C . THR D 1 80 ? -1.721 47.765 9.551 1.00 18.46 77 THR D C 1
ATOM 4398 O O . THR D 1 80 ? -2.963 47.861 9.340 1.00 18.71 77 THR D O 1
ATOM 4402 N N . GLU D 1 81 ? -1.267 47.793 10.810 1.00 16.97 78 GLU D N 1
ATOM 4403 C CA . GLU D 1 81 ? -2.196 48.048 11.916 1.00 17.01 78 GLU D CA 1
ATOM 4404 C C . GLU D 1 81 ? -2.974 49.343 11.682 1.00 17.89 78 GLU D C 1
ATOM 4405 O O . GLU D 1 81 ? -4.212 49.398 11.946 1.00 17.93 78 GLU D O 1
ATOM 4411 N N . SER D 1 82 ? -2.314 50.432 11.268 1.00 16.98 79 SER D N 1
ATOM 4412 C CA . SER D 1 82 ? -2.927 51.753 11.076 1.00 17.14 79 SER D CA 1
ATOM 4413 C C . SER D 1 82 ? -4.004 51.651 9.961 1.00 17.95 79 SER D C 1
ATOM 4414 O O . SER D 1 82 ? -5.149 52.044 10.212 1.00 18.73 79 SER D O 1
ATOM 4417 N N . GLU D 1 83 ? -3.633 51.154 8.789 1.00 18.08 80 GLU D N 1
ATOM 4418 C CA . GLU D 1 83 ? -4.612 51.179 7.657 1.00 18.66 80 GLU D CA 1
ATOM 4419 C C . GLU D 1 83 ? -5.743 50.168 7.896 1.00 18.87 80 GLU D C 1
ATOM 4420 O O . GLU D 1 83 ? -6.934 50.510 7.585 1.00 20.34 80 GLU D O 1
ATOM 4426 N N . GLY D 1 84 ? -5.402 49.035 8.474 1.00 17.89 81 GLY D N 1
ATOM 4427 C CA . GLY D 1 84 ? -6.396 47.997 8.812 1.00 18.95 81 GLY D CA 1
ATOM 4428 C C . GLY D 1 84 ? -7.389 48.491 9.836 1.00 19.10 81 GLY D C 1
ATOM 4429 O O . GLY D 1 84 ? -8.612 48.210 9.738 1.00 19.56 81 GLY D O 1
ATOM 4430 N N . ASP D 1 85 ? -6.956 49.232 10.858 1.00 18.17 82 ASP D N 1
ATOM 4431 C CA . ASP D 1 85 ? -7.924 49.777 11.837 1.00 18.45 82 ASP D CA 1
ATOM 4432 C C . ASP D 1 85 ? -8.975 50.656 11.166 1.00 20.25 82 ASP D C 1
ATOM 4433 O O . ASP D 1 85 ? -10.163 50.564 11.583 1.00 20.26 82 ASP D O 1
ATOM 4438 N N . ARG D 1 86 ? -8.592 51.509 10.210 1.00 19.98 83 ARG D N 1
ATOM 4439 C CA . ARG D 1 86 ? -9.496 52.422 9.486 1.00 20.88 83 ARG D CA 1
ATOM 4440 C C . ARG D 1 86 ? -10.492 51.528 8.708 1.00 18.33 83 ARG D C 1
ATOM 4441 O O . ARG D 1 86 ? -11.707 51.830 8.741 1.00 19.97 83 ARG D O 1
ATOM 4449 N N . GLU D 1 87 ? -10.016 50.506 8.023 1.00 17.84 84 GLU D N 1
ATOM 4450 C CA . GLU D 1 87 ? -10.915 49.667 7.180 1.00 18.38 84 GLU D CA 1
ATOM 4451 C C . GLU D 1 87 ? -11.850 48.849 8.055 1.00 19.47 84 GLU D C 1
ATOM 4452 O O . GLU D 1 87 ? -13.014 48.603 7.598 1.00 19.18 84 GLU D O 1
ATOM 4458 N N . LEU D 1 88 ? -11.445 48.441 9.242 1.00 17.64 85 LEU D N 1
ATOM 4459 C CA . LEU D 1 88 ? -12.303 47.632 10.137 1.00 17.70 85 LEU D CA 1
ATOM 4460 C C . LEU D 1 88 ? -13.426 48.539 10.645 1.00 18.57 85 LEU D C 1
ATOM 4461 O O . LEU D 1 88 ? -14.600 48.176 10.640 1.00 19.16 85 LEU D O 1
ATOM 4466 N N . ALA D 1 89 ? -13.117 49.767 11.053 1.00 19.57 86 ALA D N 1
ATOM 4467 C CA . ALA D 1 89 ? -14.134 50.762 11.434 1.00 19.73 86 ALA D CA 1
ATOM 4468 C C . ALA D 1 89 ? -15.113 50.960 10.273 1.00 19.86 86 ALA D C 1
ATOM 4469 O O . ALA D 1 89 ? -16.344 50.983 10.556 1.00 20.81 86 ALA D O 1
ATOM 4471 N N . ALA D 1 90 ? -14.605 51.095 9.054 1.00 19.82 87 ALA D N 1
ATOM 4472 C CA . ALA D 1 90 ? -15.415 51.417 7.849 1.00 19.98 87 ALA D CA 1
ATOM 4473 C C . ALA D 1 90 ? -16.367 50.255 7.559 1.00 19.29 87 ALA D C 1
ATOM 4474 O O . ALA D 1 90 ? -17.555 50.478 7.347 1.00 20.05 87 ALA D O 1
ATOM 4476 N N . ALA D 1 91 ? -15.901 49.023 7.662 1.00 18.60 88 ALA D N 1
ATOM 4477 C CA . ALA D 1 91 ? -16.800 47.873 7.383 1.00 18.61 88 ALA D CA 1
ATOM 4478 C C . ALA D 1 91 ? -17.982 47.926 8.361 1.00 19.46 88 ALA D C 1
ATOM 4479 O O . ALA D 1 91 ? -19.157 47.690 7.951 1.00 18.54 88 ALA D O 1
ATOM 4481 N N . TYR D 1 92 ? -17.750 48.081 9.645 1.00 18.29 89 TYR D N 1
ATOM 4482 C CA . TYR D 1 92 ? -18.850 48.133 10.620 1.00 17.78 89 TYR D CA 1
ATOM 4483 C C . TYR D 1 92 ? -19.768 49.346 10.409 1.00 20.24 89 TYR D C 1
ATOM 4484 O O . TYR D 1 92 ? -20.987 49.213 10.559 1.00 20.03 89 TYR D O 1
ATOM 4493 N N . ARG D 1 93 ? -19.197 50.512 10.083 0.50 19.60 90 ARG D N 1
ATOM 4494 C CA . ARG D 1 93 ? -19.971 51.730 9.706 0.50 21.34 90 ARG D CA 1
ATOM 4495 C C . ARG D 1 93 ? -20.977 51.345 8.613 0.50 20.05 90 ARG D C 1
ATOM 4496 O O . ARG D 1 93 ? -22.163 51.636 8.775 0.50 21.22 90 ARG D O 1
ATOM 4504 N N . GLU D 1 94 ? -20.501 50.684 7.556 1.00 19.80 91 GLU D N 1
ATOM 4505 C CA . GLU D 1 94 ? -21.333 50.312 6.384 1.00 18.49 91 GLU D CA 1
ATOM 4506 C C . GLU D 1 94 ? -22.393 49.281 6.802 1.00 21.49 91 GLU D C 1
ATOM 4507 O O . GLU D 1 94 ? -23.505 49.359 6.276 1.00 20.38 91 GLU D O 1
ATOM 4513 N N . VAL D 1 95 ? -22.072 48.343 7.680 1.00 19.29 92 VAL D N 1
ATOM 4514 C CA . VAL D 1 95 ? -23.059 47.371 8.245 1.00 19.70 92 VAL D CA 1
ATOM 4515 C C . VAL D 1 95 ? -24.184 48.176 8.922 1.00 21.14 92 VAL D C 1
ATOM 4516 O O . VAL D 1 95 ? -25.375 47.933 8.660 1.00 20.88 92 VAL D O 1
ATOM 4520 N N . ALA D 1 96 ? -23.852 49.119 9.793 1.00 18.72 93 ALA D N 1
ATOM 4521 C CA . ALA D 1 96 ? -24.867 49.916 10.528 1.00 21.21 93 ALA D CA 1
ATOM 4522 C C . ALA D 1 96 ? -25.800 50.624 9.548 1.00 22.24 93 ALA D C 1
ATOM 4523 O O . ALA D 1 96 ? -27.043 50.620 9.763 1.00 24.12 93 ALA D O 1
ATOM 4525 N N . LYS D 1 97 ? -25.262 51.190 8.469 0.50 22.23 94 LYS D N 1
ATOM 4526 C CA . LYS D 1 97 ? -26.053 51.960 7.474 0.50 23.73 94 LYS D CA 1
ATOM 4527 C C . LYS D 1 97 ? -26.992 51.010 6.712 0.50 23.63 94 LYS D C 1
ATOM 4528 O O . LYS D 1 97 ? -28.116 51.434 6.334 0.50 23.73 94 LYS D O 1
ATOM 4534 N N . GLU D 1 98 ? -26.576 49.763 6.496 1.00 21.47 95 GLU D N 1
ATOM 4535 C CA . GLU D 1 98 ? -27.471 48.757 5.872 1.00 22.49 95 GLU D CA 1
ATOM 4536 C C . GLU D 1 98 ? -28.557 48.325 6.857 1.00 24.03 95 GLU D C 1
ATOM 4537 O O . GLU D 1 98 ? -29.716 48.181 6.430 1.00 24.11 95 GLU D O 1
ATOM 4543 N N . VAL D 1 99 ? -28.210 48.032 8.106 1.00 21.51 96 VAL D N 1
ATOM 4544 C CA . VAL D 1 99 ? -29.207 47.650 9.140 1.00 21.99 96 VAL D CA 1
ATOM 4545 C C . VAL D 1 99 ? -30.291 48.740 9.214 1.00 22.82 96 VAL D C 1
ATOM 4546 O O . VAL D 1 99 ? -31.509 48.358 9.249 1.00 25.67 96 VAL D O 1
ATOM 4550 N N . THR D 1 100 ? -29.914 50.011 9.268 1.00 25.76 97 THR D N 1
ATOM 4551 C CA . THR D 1 100 ? -30.903 51.122 9.382 1.00 25.11 97 THR D CA 1
ATOM 4552 C C . THR D 1 100 ? -31.742 51.119 8.106 1.00 27.89 97 THR D C 1
ATOM 4553 O O . THR D 1 100 ? -32.979 51.180 8.196 1.00 31.09 97 THR D O 1
ATOM 4557 N N . ARG D 1 101 ? -31.121 51.042 6.933 1.00 25.64 98 ARG D N 1
ATOM 4558 C CA . ARG D 1 101 ? -31.834 51.141 5.632 1.00 24.90 98 ARG D CA 1
ATOM 4559 C C . ARG D 1 101 ? -32.859 50.010 5.495 1.00 27.38 98 ARG D C 1
ATOM 4560 O O . ARG D 1 101 ? -33.958 50.258 4.940 1.00 28.94 98 ARG D O 1
ATOM 4568 N N . LEU D 1 102 ? -32.523 48.799 5.925 1.00 24.37 99 LEU D N 1
ATOM 4569 C CA . LEU D 1 102 ? -33.408 47.615 5.804 1.00 23.07 99 LEU D CA 1
ATOM 4570 C C . LEU D 1 102 ? -34.577 47.733 6.791 1.00 27.40 99 LEU D C 1
ATOM 4571 O O . LEU D 1 102 ? -35.583 47.038 6.571 1.00 31.44 99 LEU D O 1
ATOM 4576 N N . GLY D 1 103 ? -34.424 48.509 7.856 1.00 26.93 100 GLY D N 1
ATOM 4577 C CA . GLY D 1 103 ? -35.468 48.730 8.883 1.00 29.67 100 GLY D CA 1
ATOM 4578 C C . GLY D 1 103 ? -35.760 47.494 9.707 1.00 29.76 100 GLY D C 1
ATOM 4579 O O . GLY D 1 103 ? -36.823 47.402 10.326 1.00 32.86 100 GLY D O 1
ATOM 4580 N N . VAL D 1 104 ? -34.820 46.572 9.817 1.00 27.68 101 VAL D N 1
ATOM 4581 C CA . VAL D 1 104 ? -34.964 45.355 10.639 1.00 23.70 101 VAL D CA 1
ATOM 4582 C C . VAL D 1 104 ? -35.030 45.696 12.131 1.00 25.30 101 VAL D C 1
ATOM 4583 O O . VAL D 1 104 ? -34.448 46.692 12.580 1.00 26.83 101 VAL D O 1
ATOM 4587 N N . ASN D 1 105 ? -35.557 44.762 12.892 1.00 25.13 102 ASN D N 1
ATOM 4588 C CA . ASN D 1 105 ? -35.624 44.860 14.362 1.00 28.48 102 ASN D CA 1
ATOM 4589 C C . ASN D 1 105 ? -34.388 44.233 15.008 1.00 28.78 102 ASN D C 1
ATOM 4590 O O . ASN D 1 105 ? -34.102 44.536 16.178 1.00 27.46 102 ASN D O 1
ATOM 4595 N N . SER D 1 106 ? -33.694 43.345 14.310 1.00 23.98 103 SER D N 1
ATOM 4596 C CA . SER D 1 106 ? -32.621 42.526 14.920 1.00 23.32 103 SER D CA 1
ATOM 4597 C C . SER D 1 106 ? -31.640 42.117 13.834 1.00 23.48 103 SER D C 1
ATOM 4598 O O . SER D 1 106 ? -32.032 42.029 12.652 1.00 22.41 103 SER D O 1
ATOM 4601 N N . VAL D 1 107 ? -30.387 41.946 14.235 1.00 20.11 104 VAL D N 1
ATOM 4602 C CA . VAL D 1 107 ? -29.287 41.535 13.325 1.00 20.57 104 VAL D CA 1
ATOM 4603 C C . VAL D 1 107 ? -28.359 40.603 14.066 1.00 21.06 104 VAL D C 1
ATOM 4604 O O . VAL D 1 107 ? -28.014 40.957 15.242 1.00 21.08 104 VAL D O 1
ATOM 4608 N N . ALA D 1 108 ? -27.905 39.525 13.435 1.00 20.58 105 ALA D N 1
ATOM 4609 C CA . ALA D 1 108 ? -26.880 38.556 13.854 1.00 20.32 105 ALA D CA 1
ATOM 4610 C C . ALA D 1 108 ? -25.554 39.008 13.261 1.00 20.15 105 ALA D C 1
ATOM 4611 O O . ALA D 1 108 ? -25.492 39.212 12.049 1.00 19.53 105 ALA D O 1
ATOM 4613 N N A ILE D 1 109 ? -24.506 39.186 14.076 0.25 18.84 106 ILE D N 1
ATOM 4614 N N B ILE D 1 109 ? -24.532 39.186 14.117 0.25 19.62 106 ILE D N 1
ATOM 4615 C CA A ILE D 1 109 ? -23.227 39.793 13.595 0.25 18.14 106 ILE D CA 1
ATOM 4616 C CA B ILE D 1 109 ? -23.199 39.731 13.716 0.25 19.44 106 ILE D CA 1
ATOM 4617 C C A ILE D 1 109 ? -22.041 39.079 14.237 0.25 18.35 106 ILE D C 1
ATOM 4618 C C B ILE D 1 109 ? -22.059 38.866 14.258 0.25 19.02 106 ILE D C 1
ATOM 4619 O O A ILE D 1 109 ? -22.052 38.933 15.458 0.25 18.07 106 ILE D O 1
ATOM 4620 O O B ILE D 1 109 ? -22.036 38.379 15.394 0.25 16.98 106 ILE D O 1
ATOM 4629 N N . PRO D 1 110 ? -21.027 38.631 13.439 1.00 18.45 107 PRO D N 1
ATOM 4630 C CA . PRO D 1 110 ? -19.794 38.056 13.943 1.00 18.58 107 PRO D CA 1
ATOM 4631 C C . PRO D 1 110 ? -18.761 39.163 14.166 1.00 18.24 107 PRO D C 1
ATOM 4632 O O . PRO D 1 110 ? -18.916 40.259 13.657 1.00 20.34 107 PRO D O 1
ATOM 4636 N N . LEU D 1 111 ? -17.693 38.830 14.886 1.00 19.24 108 LEU D N 1
ATOM 4637 C CA . LEU D 1 111 ? -16.578 39.804 15.075 1.00 19.36 108 LEU D CA 1
ATOM 4638 C C . LEU D 1 111 ? -15.641 39.757 13.871 1.00 16.57 108 LEU D C 1
ATOM 4639 O O . LEU D 1 111 ? -14.874 38.808 13.647 1.00 18.23 108 LEU D O 1
ATOM 4644 N N . LEU D 1 112 ? -15.766 40.791 13.042 1.00 17.54 109 LEU D N 1
ATOM 4645 C CA . LEU D 1 112 ? -14.985 40.891 11.802 1.00 17.09 109 LEU D CA 1
ATOM 4646 C C . LEU D 1 112 ? -13.482 40.894 12.094 1.00 16.85 109 LEU D C 1
ATOM 4647 O O . LEU D 1 112 ? -13.045 41.490 13.137 1.00 18.32 109 LEU D O 1
ATOM 4652 N N . SER D 1 113 ? -12.714 40.290 11.224 1.00 17.11 110 SER D N 1
ATOM 4653 C CA . SER D 1 113 ? -11.221 40.317 11.212 1.00 18.61 110 SER D CA 1
ATOM 4654 C C . SER D 1 113 ? -10.642 39.599 12.444 1.00 20.44 110 SER D C 1
ATOM 4655 O O . SER D 1 113 ? -9.426 39.836 12.775 1.00 19.94 110 SER D O 1
ATOM 4658 N N . THR D 1 114 ? -11.410 38.738 13.135 1.00 20.46 111 THR D N 1
ATOM 4659 C CA . THR D 1 114 ? -10.913 38.014 14.336 1.00 20.93 111 THR D CA 1
ATOM 4660 C C . THR D 1 114 ? -10.453 36.583 14.079 1.00 24.19 111 THR D C 1
ATOM 4661 O O . THR D 1 114 ? -9.887 35.988 15.029 1.00 24.65 111 THR D O 1
ATOM 4665 N N . GLY D 1 115 ? -10.692 36.010 12.910 1.00 22.77 112 GLY D N 1
ATOM 4666 C CA . GLY D 1 115 ? -10.339 34.637 12.540 1.00 24.41 112 GLY D CA 1
ATOM 4667 C C . GLY D 1 115 ? -9.134 34.613 11.632 1.00 24.79 112 GLY D C 1
ATOM 4668 O O . GLY D 1 115 ? -8.085 35.224 11.973 1.00 23.19 112 GLY D O 1
ATOM 4669 N N . VAL D 1 116 ? -9.256 34.071 10.431 1.00 22.12 113 VAL D N 1
ATOM 4670 C CA . VAL D 1 116 ? -8.085 33.961 9.516 1.00 25.09 113 VAL D CA 1
ATOM 4671 C C . VAL D 1 116 ? -7.695 35.342 8.965 1.00 21.18 113 VAL D C 1
ATOM 4672 O O . VAL D 1 116 ? -6.655 35.365 8.302 1.00 26.49 113 VAL D O 1
ATOM 4676 N N . TYR D 1 117 ? -8.478 36.404 9.149 1.00 20.41 114 TYR D N 1
ATOM 4677 C CA . TYR D 1 117 ? -8.034 37.786 8.797 1.00 18.35 114 TYR D CA 1
ATOM 4678 C C . TYR D 1 117 ? -7.328 38.494 9.970 1.00 19.70 114 TYR D C 1
ATOM 4679 O O . TYR D 1 117 ? -7.070 39.704 9.853 1.00 19.33 114 TYR D O 1
ATOM 4688 N N . SER D 1 118 ? -7.091 37.813 11.093 1.00 20.71 115 SER D N 1
ATOM 4689 C CA . SER D 1 118 ? -6.503 38.470 12.296 1.00 20.80 115 SER D CA 1
ATOM 4690 C C . SER D 1 118 ? -4.993 38.692 12.209 1.00 21.21 115 SER D C 1
ATOM 4691 O O . SER D 1 118 ? -4.498 39.418 13.082 1.00 20.16 115 SER D O 1
ATOM 4694 N N . GLY D 1 119 ? -4.294 38.131 11.227 1.00 23.51 116 GLY D N 1
ATOM 4695 C CA . GLY D 1 119 ? -2.836 38.254 11.136 1.00 25.62 116 GLY D CA 1
ATOM 4696 C C . GLY D 1 119 ? -2.187 37.597 12.354 1.00 27.76 116 GLY D C 1
ATOM 4697 O O . GLY D 1 119 ? -1.125 38.093 12.734 1.00 29.22 116 GLY D O 1
ATOM 4698 N N . GLY D 1 120 ? -2.871 36.625 12.972 1.00 26.62 117 GLY D N 1
ATOM 4699 C CA . GLY D 1 120 ? -2.354 35.824 14.105 1.00 28.51 117 GLY D CA 1
ATOM 4700 C C . GLY D 1 120 ? -2.418 36.544 15.446 1.00 31.08 117 GLY D C 1
ATOM 4701 O O . GLY D 1 120 ? -1.766 36.042 16.400 1.00 32.38 117 GLY D O 1
ATOM 4702 N N . LYS D 1 121 ? -3.138 37.654 15.555 1.00 24.84 118 LYS D N 1
ATOM 4703 C CA . LYS D 1 121 ? -3.289 38.483 16.766 1.00 25.35 118 LYS D CA 1
ATOM 4704 C C . LYS D 1 121 ? -4.689 38.297 17.347 1.00 26.78 118 LYS D C 1
ATOM 4705 O O . LYS D 1 121 ? -5.661 38.065 16.554 1.00 24.69 118 LYS D O 1
ATOM 4711 N N . ASP D 1 122 ? -4.826 38.457 18.663 1.00 25.16 119 ASP D N 1
ATOM 4712 C CA . ASP D 1 122 ? -6.124 38.483 19.375 1.00 23.23 119 ASP D CA 1
ATOM 4713 C C . ASP D 1 122 ? -6.710 39.856 19.152 1.00 23.44 119 ASP D C 1
ATOM 4714 O O . ASP D 1 122 ? -6.197 40.839 19.693 1.00 25.62 119 ASP D O 1
ATOM 4719 N N . ARG D 1 123 ? -7.796 39.942 18.356 1.00 21.72 120 ARG D N 1
ATOM 4720 C CA . ARG D 1 123 ? -8.500 41.198 18.049 1.00 21.55 120 ARG D CA 1
ATOM 4721 C C . ARG D 1 123 ? -9.930 41.248 18.586 1.00 19.57 120 ARG D C 1
ATOM 4722 O O . ARG D 1 123 ? -10.710 42.139 18.189 1.00 21.12 120 ARG D O 1
ATOM 4730 N N . LEU D 1 124 ? -10.230 40.492 19.648 1.00 21.89 121 LEU D N 1
ATOM 4731 C CA . LEU D 1 124 ? -11.585 40.546 20.257 1.00 23.50 121 LEU D CA 1
ATOM 4732 C C . LEU D 1 124 ? -11.934 41.973 20.636 1.00 21.53 121 LEU D C 1
ATOM 4733 O O . LEU D 1 124 ? -12.978 42.551 20.150 1.00 23.39 121 LEU D O 1
ATOM 4738 N N . THR D 1 125 ? -11.104 42.621 21.486 1.00 21.94 122 THR D N 1
ATOM 4739 C CA . THR D 1 125 ? -11.404 43.967 22.007 1.00 23.06 122 THR D CA 1
ATOM 4740 C C . THR D 1 125 ? -11.519 44.996 20.870 1.00 18.74 122 THR D C 1
ATOM 4741 O O . THR D 1 125 ? -12.419 45.833 20.847 1.00 20.90 122 THR D O 1
ATOM 4745 N N . GLN D 1 126 ? -10.559 44.948 19.962 1.00 22.14 123 GLN D N 1
ATOM 4746 C CA . GLN D 1 126 ? -10.500 45.876 18.805 1.00 19.61 123 GLN D CA 1
ATOM 4747 C C . GLN D 1 126 ? -11.790 45.733 17.955 1.00 19.33 123 GLN D C 1
ATOM 4748 O O . GLN D 1 126 ? -12.419 46.756 17.660 1.00 19.67 123 GLN D O 1
ATOM 4754 N N . SER D 1 127 ? -12.073 44.507 17.548 1.00 20.07 124 SER D N 1
ATOM 4755 C CA . SER D 1 127 ? -13.265 44.268 16.672 1.00 19.09 124 SER D CA 1
ATOM 4756 C C . SER D 1 127 ? -14.577 44.655 17.396 1.00 19.11 124 SER D C 1
ATOM 4757 O O . SER D 1 127 ? -15.408 45.417 16.851 1.00 19.03 124 SER D O 1
ATOM 4760 N N . LEU D 1 128 ? -14.706 44.248 18.680 1.00 20.21 125 LEU D N 1
ATOM 4761 C CA . LEU D 1 128 ? -15.917 44.594 19.463 1.00 20.51 125 LEU D CA 1
ATOM 4762 C C . LEU D 1 128 ? -16.039 46.103 19.649 1.00 21.78 125 LEU D C 1
ATOM 4763 O O . LEU D 1 128 ? -17.107 46.666 19.597 1.00 23.43 125 LEU D O 1
ATOM 4768 N N . ASN D 1 129 ? -14.924 46.828 19.862 1.00 21.39 126 ASN D N 1
ATOM 4769 C CA . ASN D 1 129 ? -15.019 48.280 20.054 1.00 24.15 126 ASN D CA 1
ATOM 4770 C C . ASN D 1 129 ? -15.544 48.974 18.792 1.00 20.92 126 ASN D C 1
ATOM 4771 O O . ASN D 1 129 ? -16.434 49.820 18.869 1.00 24.07 126 ASN D O 1
ATOM 4776 N N . HIS D 1 130 ? -15.075 48.566 17.603 1.00 20.75 127 HIS D N 1
ATOM 4777 C CA . HIS D 1 130 ? -15.611 49.124 16.339 1.00 20.23 127 HIS D CA 1
ATOM 4778 C C . HIS D 1 130 ? -17.105 48.722 16.118 1.00 19.25 127 HIS D C 1
ATOM 4779 O O . HIS D 1 130 ? -17.844 49.572 15.619 1.00 21.55 127 HIS D O 1
ATOM 4786 N N . LEU D 1 131 ? -17.450 47.490 16.492 1.00 20.17 128 LEU D N 1
ATOM 4787 C CA . LEU D 1 131 ? -18.864 47.004 16.428 1.00 20.00 128 LEU D CA 1
ATOM 4788 C C . LEU D 1 131 ? -19.776 47.924 17.257 1.00 22.05 128 LEU D C 1
ATOM 4789 O O . LEU D 1 131 ? -20.733 48.495 16.729 1.00 22.22 128 LEU D O 1
ATOM 4794 N N . PHE D 1 132 ? -19.422 48.143 18.526 1.00 22.89 129 PHE D N 1
ATOM 4795 C CA . PHE D 1 132 ? -20.268 48.982 19.406 1.00 22.87 129 PHE D CA 1
ATOM 4796 C C . PHE D 1 132 ? -20.340 50.405 18.831 1.00 24.35 129 PHE D C 1
ATOM 4797 O O . PHE D 1 132 ? -21.388 51.099 18.775 1.00 24.13 129 PHE D O 1
ATOM 4805 N N . THR D 1 133 ? -19.203 50.972 18.413 1.00 22.95 130 THR D N 1
ATOM 4806 C CA . THR D 1 133 ? -19.214 52.354 17.886 1.00 23.10 130 THR D CA 1
ATOM 4807 C C . THR D 1 133 ? -20.213 52.496 16.745 1.00 24.47 130 THR D C 1
ATOM 4808 O O . THR D 1 133 ? -20.974 53.500 16.689 1.00 26.86 130 THR D O 1
ATOM 4812 N N . ALA D 1 134 ? -20.175 51.573 15.791 1.00 22.35 131 ALA D N 1
ATOM 4813 C CA . ALA D 1 134 ? -21.067 51.647 14.617 1.00 24.45 131 ALA D CA 1
ATOM 4814 C C . ALA D 1 134 ? -22.514 51.313 15.003 1.00 21.31 131 ALA D C 1
ATOM 4815 O O . ALA D 1 134 ? -23.382 52.042 14.563 1.00 24.88 131 ALA D O 1
ATOM 4817 N N . MET D 1 135 ? -22.728 50.261 15.763 1.00 21.83 132 MET D N 1
ATOM 4818 C CA . MET D 1 135 ? -24.107 49.718 15.938 1.00 22.60 132 MET D CA 1
ATOM 4819 C C . MET D 1 135 ? -24.828 50.585 16.970 1.00 26.46 132 MET D C 1
ATOM 4820 O O . MET D 1 135 ? -26.079 50.643 16.901 1.00 27.10 132 MET D O 1
ATOM 4825 N N . ASP D 1 136 ? -24.100 51.360 17.786 1.00 26.51 133 ASP D N 1
ATOM 4826 C CA . ASP D 1 136 ? -24.794 52.280 18.734 1.00 27.43 133 ASP D CA 1
ATOM 4827 C C . ASP D 1 136 ? -25.634 53.283 17.958 1.00 31.77 133 ASP D C 1
ATOM 4828 O O . ASP D 1 136 ? -26.563 53.854 18.570 1.00 35.68 133 ASP D O 1
ATOM 4833 N N . SER D 1 137 ? -25.382 53.502 16.676 1.00 30.65 134 SER D N 1
ATOM 4834 C CA . SER D 1 137 ? -26.112 54.499 15.863 1.00 31.28 134 SER D CA 1
ATOM 4835 C C . SER D 1 137 ? -27.438 53.948 15.310 1.00 31.07 134 SER D C 1
ATOM 4836 O O . SER D 1 137 ? -28.189 54.738 14.702 1.00 36.57 134 SER D O 1
ATOM 4839 N N . THR D 1 138 ? -27.727 52.660 15.550 0.50 29.66 135 THR D N 1
ATOM 4840 C CA . THR D 1 138 ? -28.983 51.966 15.137 0.50 29.91 135 THR D CA 1
ATOM 4841 C C . THR D 1 138 ? -29.889 51.716 16.350 0.50 30.34 135 THR D C 1
ATOM 4842 O O . THR D 1 138 ? -29.413 51.846 17.487 0.50 28.61 135 THR D O 1
ATOM 4846 N N . ASP D 1 139 ? -31.147 51.331 16.118 0.50 32.97 136 ASP D N 1
ATOM 4847 C CA . ASP D 1 139 ? -32.083 50.971 17.222 0.50 34.43 136 ASP D CA 1
ATOM 4848 C C . ASP D 1 139 ? -32.319 49.453 17.255 0.50 34.20 136 ASP D C 1
ATOM 4849 O O . ASP D 1 139 ? -33.194 49.017 18.030 0.50 33.36 136 ASP D O 1
ATOM 4854 N N . ALA D 1 140 ? -31.531 48.663 16.514 1.00 32.62 137 ALA D N 1
ATOM 4855 C CA . ALA D 1 140 ? -31.754 47.212 16.376 1.00 29.94 137 ALA D CA 1
ATOM 4856 C C . ALA D 1 140 ? -31.244 46.475 17.604 1.00 30.31 137 ALA D C 1
ATOM 4857 O O . ALA D 1 140 ? -30.230 46.902 18.206 1.00 30.52 137 ALA D O 1
ATOM 4859 N N . ASP D 1 141 ? -31.880 45.369 17.934 1.00 26.51 138 ASP D N 1
ATOM 4860 C CA . ASP D 1 141 ? -31.320 44.321 18.802 1.00 27.54 138 ASP D CA 1
ATOM 4861 C C . ASP D 1 141 ? -30.167 43.662 18.059 1.00 28.31 138 ASP D C 1
ATOM 4862 O O . ASP D 1 141 ? -30.367 43.099 16.971 1.00 30.28 138 ASP D O 1
ATOM 4867 N N . VAL D 1 142 ? -28.980 43.717 18.641 1.00 24.31 139 VAL D N 1
ATOM 4868 C CA . VAL D 1 142 ? -27.757 43.173 18.027 1.00 24.11 139 VAL D CA 1
ATOM 4869 C C . VAL D 1 142 ? -27.388 41.938 18.793 1.00 23.62 139 VAL D C 1
ATOM 4870 O O . VAL D 1 142 ? -27.325 42.001 20.040 1.00 26.19 139 VAL D O 1
ATOM 4874 N N . VAL D 1 143 ? -27.228 40.829 18.115 1.00 21.62 140 VAL D N 1
ATOM 4875 C CA . VAL D 1 143 ? -26.811 39.542 18.667 1.00 20.36 140 VAL D CA 1
ATOM 4876 C C . VAL D 1 143 ? -25.469 39.130 18.047 1.00 25.23 140 VAL D C 1
ATOM 4877 O O . VAL D 1 143 ? -25.348 38.886 16.841 1.00 21.45 140 VAL D O 1
ATOM 4881 N N . ILE D 1 144 ? -24.428 39.116 18.877 1.00 23.38 141 ILE D N 1
ATOM 4882 C CA . ILE D 1 144 ? -23.049 38.771 18.464 1.00 21.85 141 ILE D CA 1
ATOM 4883 C C . ILE D 1 144 ? -22.860 37.289 18.589 1.00 25.39 141 ILE D C 1
ATOM 4884 O O . ILE D 1 144 ? -23.169 36.754 19.646 1.00 26.88 141 ILE D O 1
ATOM 4889 N N . TYR D 1 145 ? -22.309 36.643 17.567 1.00 21.22 142 TYR D N 1
ATOM 4890 C CA . TYR D 1 145 ? -22.121 35.187 17.497 1.00 21.66 142 TYR D CA 1
ATOM 4891 C C . TYR D 1 145 ? -20.628 34.878 17.608 1.00 28.10 142 TYR D C 1
ATOM 4892 O O . TYR D 1 145 ? -19.838 35.498 16.884 1.00 27.75 142 TYR D O 1
ATOM 4901 N N . CYS D 1 146 ? -20.247 33.947 18.491 1.00 27.34 143 CYS D N 1
ATOM 4902 C CA . CYS D 1 146 ? -18.853 33.434 18.646 1.00 27.73 143 CYS D CA 1
ATOM 4903 C C . CYS D 1 146 ? -18.852 31.919 18.827 1.00 27.46 143 CYS D C 1
ATOM 4904 O O . CYS D 1 146 ? -19.928 31.377 18.980 1.00 29.53 143 CYS D O 1
ATOM 4907 N N . ARG D 1 147 ? -17.694 31.253 18.811 1.00 31.00 144 ARG D N 1
ATOM 4908 C CA . ARG D 1 147 ? -17.645 29.773 18.937 1.00 33.54 144 ARG D CA 1
ATOM 4909 C C . ARG D 1 147 ? -16.858 29.361 20.182 1.00 36.35 144 ARG D C 1
ATOM 4910 O O . ARG D 1 147 ? -16.925 28.179 20.540 1.00 45.69 144 ARG D O 1
ATOM 4918 N N . ASP D 1 148 ? -16.198 30.290 20.854 1.00 37.12 145 ASP D N 1
ATOM 4919 C CA . ASP D 1 148 ? -15.244 29.965 21.954 1.00 43.00 145 ASP D CA 1
ATOM 4920 C C . ASP D 1 148 ? -15.842 30.406 23.303 1.00 38.14 145 ASP D C 1
ATOM 4921 O O . ASP D 1 148 ? -16.408 31.515 23.409 1.00 33.14 145 ASP D O 1
ATOM 4926 N N . LYS D 1 149 ? -15.727 29.574 24.344 1.00 42.31 146 LYS D N 1
ATOM 4927 C CA . LYS D 1 149 ? -16.344 29.897 25.663 1.00 38.30 146 LYS D CA 1
ATOM 4928 C C . LYS D 1 149 ? -15.614 31.069 26.331 1.00 30.27 146 LYS D C 1
ATOM 4929 O O . LYS D 1 149 ? -16.281 31.903 26.958 1.00 32.07 146 LYS D O 1
ATOM 4935 N N . GLU D 1 150 ? -14.289 31.194 26.186 1.00 35.20 147 GLU D N 1
ATOM 4936 C CA . GLU D 1 150 ? -13.566 32.343 26.805 1.00 38.87 147 GLU D CA 1
ATOM 4937 C C . GLU D 1 150 ? -13.974 33.649 26.104 1.00 31.68 147 GLU D C 1
ATOM 4938 O O . GLU D 1 150 ? -14.203 34.683 26.800 1.00 36.00 147 GLU D O 1
ATOM 4944 N N . TRP D 1 151 ? -14.117 33.580 24.783 1.00 34.83 148 TRP D N 1
ATOM 4945 C CA . TRP D 1 151 ? -14.570 34.732 23.955 1.00 33.17 148 TRP D CA 1
ATOM 4946 C C . TRP D 1 151 ? -16.003 35.102 24.344 1.00 28.04 148 TRP D C 1
ATOM 4947 O O . TRP D 1 151 ? -16.255 36.294 24.541 1.00 28.15 148 TRP D O 1
ATOM 4958 N N . GLU D 1 152 ? -16.878 34.105 24.526 1.00 30.65 149 GLU D N 1
ATOM 4959 C CA . GLU D 1 152 ? -18.271 34.356 24.998 1.00 30.87 149 GLU D CA 1
ATOM 4960 C C . GLU D 1 152 ? -18.248 35.153 26.306 1.00 28.71 149 GLU D C 1
ATOM 4961 O O . GLU D 1 152 ? -18.913 36.161 26.419 1.00 28.98 149 GLU D O 1
ATOM 4967 N N . LYS D 1 153 ? -17.442 34.723 27.280 1.00 37.18 150 LYS D N 1
ATOM 4968 C CA . LYS D 1 153 ? -17.386 35.362 28.627 1.00 36.68 150 LYS D CA 1
ATOM 4969 C C . LYS D 1 153 ? -16.873 36.807 28.491 1.00 29.34 150 LYS D C 1
ATOM 4970 O O . LYS D 1 153 ? -17.481 37.738 29.028 1.00 29.56 150 LYS D O 1
ATOM 4976 N N . LYS D 1 154 ? -15.815 36.988 27.697 1.00 30.93 151 LYS D N 1
ATOM 4977 C CA . LYS D 1 154 ? -15.167 38.311 27.493 1.00 34.44 151 LYS D CA 1
ATOM 4978 C C . LYS D 1 154 ? -16.128 39.246 26.761 1.00 30.80 151 LYS D C 1
ATOM 4979 O O . LYS D 1 154 ? -16.283 40.407 27.171 1.00 31.51 151 LYS D O 1
ATOM 4985 N N . ILE D 1 155 ? -16.847 38.739 25.733 1.00 30.71 152 ILE D N 1
ATOM 4986 C CA . ILE D 1 155 ? -17.805 39.622 25.021 1.00 30.36 152 ILE D CA 1
ATOM 4987 C C . ILE D 1 155 ? -18.929 40.009 25.984 1.00 25.68 152 ILE D C 1
ATOM 4988 O O . ILE D 1 155 ? -19.329 41.149 26.029 1.00 27.93 152 ILE D O 1
ATOM 4993 N N . SER D 1 156 ? -19.445 39.036 26.736 1.00 30.50 153 SER D N 1
ATOM 4994 C CA . SER D 1 156 ? -20.538 39.256 27.711 1.00 32.95 153 SER D CA 1
ATOM 4995 C C . SER D 1 156 ? -20.122 40.299 28.769 1.00 30.81 153 SER D C 1
ATOM 4996 O O . SER D 1 156 ? -20.873 41.255 29.019 1.00 32.57 153 SER D O 1
ATOM 4999 N N . GLU D 1 157 ? -18.879 40.208 29.259 1.00 36.24 154 GLU D N 1
ATOM 5000 C CA . GLU D 1 157 ? -18.325 41.179 30.241 1.00 36.36 154 GLU D CA 1
ATOM 5001 C C . GLU D 1 157 ? -18.245 42.567 29.607 1.00 33.61 154 GLU D C 1
ATOM 5002 O O . GLU D 1 157 ? -18.672 43.529 30.230 1.00 32.41 154 GLU D O 1
ATOM 5008 N N . ALA D 1 158 ? -17.804 42.682 28.348 1.00 31.79 155 ALA D N 1
ATOM 5009 C CA . ALA D 1 158 ? -17.732 43.997 27.673 1.00 35.69 155 ALA D CA 1
ATOM 5010 C C . ALA D 1 158 ? -19.127 44.610 27.547 1.00 34.66 155 ALA D C 1
ATOM 5011 O O . ALA D 1 158 ? -19.274 45.828 27.672 1.00 34.44 155 ALA D O 1
ATOM 5013 N N . ILE D 1 159 ? -20.130 43.779 27.228 1.00 34.29 156 ILE D N 1
ATOM 5014 C CA . ILE D 1 159 ? -21.532 44.252 27.120 1.00 35.52 156 ILE D CA 1
ATOM 5015 C C . ILE D 1 159 ? -21.959 44.771 28.501 1.00 31.86 156 ILE D C 1
ATOM 5016 O O . ILE D 1 159 ? -22.537 45.829 28.545 1.00 34.08 156 ILE D O 1
ATOM 5021 N N . GLN D 1 160 ? -21.736 43.964 29.534 1.00 39.14 157 GLN D N 1
ATOM 5022 C CA . GLN D 1 160 ? -22.159 44.260 30.933 1.00 45.21 157 GLN D CA 1
ATOM 5023 C C . GLN D 1 160 ? -21.519 45.589 31.365 1.00 50.63 157 GLN D C 1
ATOM 5024 O O . GLN D 1 160 ? -22.240 46.451 31.900 1.00 45.21 157 GLN D O 1
ATOM 5030 N N . MET D 1 161 ? -20.233 45.787 31.051 1.00 50.57 158 MET D N 1
ATOM 5031 C CA . MET D 1 161 ? -19.429 46.940 31.543 1.00 54.71 158 MET D CA 1
ATOM 5032 C C . MET D 1 161 ? -19.858 48.284 30.919 1.00 60.73 158 MET D C 1
ATOM 5033 O O . MET D 1 161 ? -19.415 49.314 31.462 1.00 64.39 158 MET D O 1
ATOM 5038 N N . ARG D 1 162 ? -20.707 48.325 29.880 1.00 54.89 159 ARG D N 1
ATOM 5039 C CA . ARG D 1 162 ? -21.152 49.600 29.240 1.00 54.59 159 ARG D CA 1
ATOM 5040 C C . ARG D 1 162 ? -22.477 50.103 29.821 1.00 57.76 159 ARG D C 1
ATOM 5041 O O . ARG D 1 162 ? -22.803 51.281 29.588 1.00 58.45 159 ARG D O 1
ATOM 5049 N N . THR D 1 163 ? -23.243 49.238 30.490 1.00 64.70 160 THR D N 1
ATOM 5050 C CA . THR D 1 163 ? -24.698 49.441 30.757 1.00 69.47 160 THR D CA 1
ATOM 5051 C C . THR D 1 163 ? -24.921 50.536 31.819 1.00 74.88 160 THR D C 1
ATOM 5052 O O . THR D 1 163 ? -25.999 51.161 31.871 1.00 75.46 160 THR D O 1
#

Radius of gyration: 29.02 Å; Cα contacts (8 Å, |Δi|>4): 1428; chains: 4; bounding box: 90×69×57 Å

Sequence (648 aa):
GAMAPSYRVKRMDIAKNDEECVVNAANPRGLPGDGVCKAVYKKWPESFKNSATPVGTAKTVMMCGTYPVIHAVGPNFSNYTESEGDRELAAAYREVAKEVTRLGVNSVAIIPLLSTGVYSGGKDRLTQSLNHLFTAMDSTDADVVIYCRRDKEWEKKISEAIQMRTGAMAPSYRVKRMDIAKNDEECVVNAANPRGLPGDGVCKAVYKKWPESFKNSATPVGTAKTVMCGTYPVIHAVGPNFSNYTESEGDRELAAAYREEVAKEVTRLGVNSVAIIPLLSTGVYSGGKDRLTQSLNHLFTAMDSTDADVVIYCRDKEWEKKISEAIQMRTG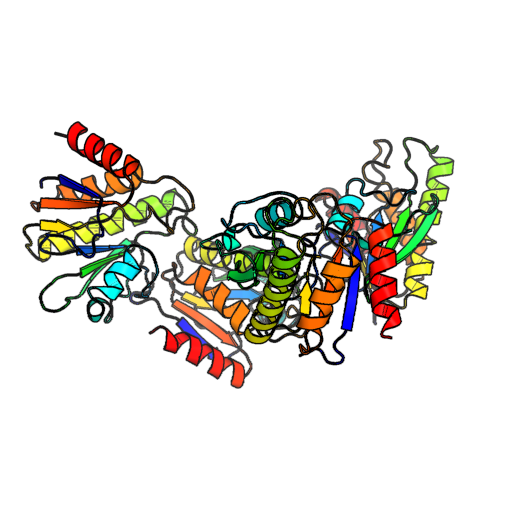AMAPSYRVKRMDIAKKNDEECVVNAANPRGLPGDGVCKAVYKKWPESFKNSATPVGTAKTVMCGTYPVIHAVGPNFSNYTESEGDRELAAAYRREVAKEVTRLGVNSVAIIPLLSTGVYSGGKDRLTQSLNHLFTAMDSTDADVVIYCRDKEWEKKISEAIQMRTPSSYRVKRMDIAKNDEECVVNAANPRGLPGDGVCKAVYKKWPESFKNSATPVGTAKTVMMCGTYPVIHAVGPNFSNYTESEGDRELAAAYREVAKEVTRLGVNSVAIIPLLSTGVYSGGKDRLTQSLNHLFTAMDSTDADVVIYCRDKEWEKKISEAIQMRT

Solvent-accessible surface area: 29893 Å² total; per-residue (Å²): 51,16,190,82,71,46,42,111,24,20,85,10,35,5,7,54,1,89,6,36,0,0,0,0,33,7,22,44,183,16,100,56,37,91,53,48,6,104,22,0,84,143,57,4,52,93,0,23,158,110,2,52,18,88,33,5,41,19,81,27,25,86,3,53,43,6,9,0,0,1,0,0,4,0,36,16,82,120,68,95,83,90,75,0,52,116,25,0,18,13,0,0,117,51,0,11,128,29,3,93,154,44,59,18,53,17,0,0,0,5,14,1,9,31,52,114,52,9,35,82,117,105,11,8,90,47,0,3,77,36,0,10,106,8,3,72,112,21,79,5,43,3,3,0,10,14,165,74,127,92,50,19,117,89,0,40,108,32,13,108,166,120,152,58,17,203,82,74,46,43,94,15,17,94,28,32,4,14,70,3,66,11,84,0,0,0,0,33,6,22,44,181,17,97,54,43,82,59,32,3,124,18,0,74,135,56,21,14,40,0,17,117,116,3,56,17,89,33,5,30,14,83,27,25,86,21,66,135,46,5,0,0,1,0,0,3,0,35,16,85,123,72,90,92,84,100,0,56,174,47,0,16,19,0,0,109,55,0,11,133,28,3,93,154,43,57,16,62,16,0,0,0,6,13,1,9,30,52,107,52,10,41,84,116,98,6,8,93,44,0,4,81,34,0,14,107,8,3,72,111,22,81,5,28,2,0,0,7,14,158,73,139,110,51,38,130,94,0,42,87,18,13,123,154,113,157,50,12,147,62,7,43,23,120,26,42,118,64,30,6,9,136,24,123,19,87,0,0,0,0,30,6,26,26,93,12,71,46,28,92,57,49,5,84,25,0,76,152,106,25,53,112,0,24,153,116,3,45,16,88,18,4,30,13,78,24,25,89,23,70,131,51,10,0,0,1,0,0,3,0,26,15,81,28,32,15,36,5,62,0,4,90,48,0,18,20,0,0,124,60,0,0,106,24,4,25,142,38,57,18,60,17,0,0,0,7,13,2,8,31,52,108,41,9,39,83,83,96,6,9,92,25,0,4,68,11,0,15,108,7,0,29,11,5,19,1,44,1,4,0,10,12,164,68,128,102,50,56,118,95,0,40,72,32,7,107,165,75,142,62,56,26,112,28,46,107,72,35,5,9,141,24,126,16,77,0,0,0,0,32,7,15,0,23,20,19,37,36,80,53,51,7,77,24,0,78,162,106,25,57,113,0,25,155,109,3,14,6,10,10,5,35,18,78,28,26,88,23,69,132,50,11,0,0,1,0,0,4,0,15,15,56,10,38,80,94,85,106,0,55,183,51,0,26,14,0,0,114,47,0,5,114,30,3,87,155,43,58,22,102,16,0,0,0,5,14,1,8,29,53,110,36,10,41,86,120,97,6,8,92,43,0,3,81,35,0,11,107,12,0,63,94,10,136,3,59,0,0,0,10,14,170,71,134,102,53,54,122,91,0,35,89,34,21,117,172,109,165

InterPro domains:
  IPR001788 RNA-dependent RNA polymerase, alsuviricetes [PF00978] (2015-2461)
  IPR002588 Alphavirus-like methyltransferase domain [PF01660] (16-378)
  IPR002588 Alphavirus-like methyltransferase domain [PS51743] (28-259)
  IPR002589 Macro domain [PF01661] (1353-1452)
  IPR002589 Macro domain [PS51154] (1324-1493)
  IPR002589 Macro domain [SM00506] (1336-1458)
  IPR002620 Alphavirus nsp2 protease domain [PF01707] (964-1165)
  IPR002620 Alphavirus nsp2 protease domain [PS51520] (1004-1327)
  IPR007094 RNA-directed RNA polymerase, catalytic domain [PS50507] (2228-2343)
  IPR027351 (+) RNA virus helicase core domain [PF01443] (719-957)
  IPR027351 (+) RNA virus helicase core domain [PS51657] (690-991)
  IPR027417 P-loop containing nucleoside triphosphate hydrolase [G3DSA:3.40.50.300] (713-842)
  IPR027417 P-loop containing nucleoside triphosphate hydrolase [G3DSA:3.40.50.300] (844-981)
  IPR027417 P-loop containing nucleoside triphosphate hydrolase [SSF52540] (717-866)
  IPR029063 S-adenosyl-L-methionine-dependent methyltransferase superfamily [G3DSA:3.40.50.150] (1145-1505)
  IPR043472 Macro domain-like [G3DSA:3.40.220.10] (1337-1493)
  IPR043472 Macro domain-like [SSF52949] (1328-1492)
  IPR043502 DNA/RNA polymerase superfamily [SSF56672] (2007-2428)
  IPR044371 Non-structural protein 3, X-domain-like [cd21557] (1349-1476)
  IPR044936 Alphavirus nsP2 protease domain superfamily [G3DSA:3.90.70.110] (991-1140)

Foldseek 3Di:
DAPFAAEAEDADQLLPDPFQEEEALAAQQLDCDDDNSVSCCVNQVVQSPPQHHDQLAWDWGDRPNHIYIYFYQAQCLPDPPVVNLVSLLSSLLNVLVVCVVSVTQAYEYEQHCQPRSVSPDHCLPSSVVSNCVRCVPPRHHYYYYHNDPVSNVVSRCVRVVVD/DAPFAAEAEDQDQLLPDPFQEEEALAAQQLDQDDDNSVSCCVRPVVQSVVQRHDQLAWDWRDPPRYIYIYQYQAQCLPDPPVRRLNSLLSSLLNVLVVCVVSVTQEYEYEQHCQPNSVSPDHCLVSSLVSNCVRNVPPRHHYYYYHNDPVSNVVSVVVRVVPD/DAPAAAEAEDQDLLLPDPFQEEEALAAQVLDCDDDSSVSVCVSQVVQSVVQHDDQLAWDWRDSPNRIYIYFYQAQCLPDPPVVRLNSLLSSLLNVLVVCVVSVTQEYEYEQHCQPNSVSPDHCLVSSVVSNCVRPVPPRHHYYYYDNDPVSNVVSRCVRVVVD/DAEAEDQDQLLPDPFQEEEALAAQQLDCDDDNSVSCCVNQVVQSPPQHHDQLAWDWRDRPNHIYIYFYQAQCLVDPPVVNLVSLLSSLLNVLVVCVVSVTQEYEYEQHCQPNSVSPDHCLVSSVVSNCVRNVVDNHYYYYYHNDPVSNVVSRVVSVVVD